Protein AF-A0A7G9YHT9-F1 (afdb_monomer_lite)

pLDDT: mean 86.03, std 14.06, range [35.81, 98.75]

Secondary structure (DSSP, 8-state):
------PPPEEEEEEEEE-BSEESS-TTGGGSSSPPEEEEE-SSEEEEEEEEEEEETTEEEEEEEEEEEEEEESSHHHHHHHHHHHHHHHHHHHHHHHTB-BPPPEEEEEEEE-TT-S---EEE---TT-TT------EE--HHHHHHHHHHHHT-TTHHHHHHHHHHHHHHHH--HHHHHHHHHHHHHHHHHHHHHHHHHHHHHHHTTT---HHHHHHHT--TT-EEEEPTTSEEEEEETTEEEEEEEETTEEEEEEE-TTS-EEE---TTHHHHHHHHHHH---THHHHHHHHHHHHHT-S---HHHHHHHHHTHHHHHHHHHHHHHHHHT--HHHHHHHHTSPPB-TT---EEEEEEEEES--SSHHHHHHH--EEE-----EEEE-TTS-EEEEEEEEEEPSSSS-EEEEEEEEEE--TTS-EEEEEEEEEEE-TT-S---

Radius of gyration: 29.39 Å; chains: 1; bounding box: 86×50×83 Å

Organism: NCBI:txid2759911

Structure (mmCIF, N/CA/C/O backbone):
data_AF-A0A7G9YHT9-F1
#
_entry.id   AF-A0A7G9YHT9-F1
#
loop_
_atom_site.group_PDB
_atom_site.id
_atom_site.type_symbol
_atom_site.label_atom_id
_atom_site.label_alt_id
_atom_site.label_comp_id
_atom_site.label_asym_id
_atom_site.label_entity_id
_atom_site.label_seq_id
_atom_site.pdbx_PDB_ins_code
_atom_site.Cartn_x
_atom_site.Cartn_y
_atom_site.Cartn_z
_atom_site.occupancy
_atom_site.B_iso_or_equiv
_atom_site.auth_seq_id
_atom_site.auth_comp_id
_atom_site.auth_asym_id
_atom_site.auth_atom_id
_atom_site.pdbx_PDB_model_num
ATOM 1 N N . MET A 1 1 ? -36.681 20.943 -24.571 1.00 51.44 1 MET A N 1
ATOM 2 C CA . MET A 1 1 ? -36.144 19.610 -24.223 1.00 51.44 1 MET A CA 1
ATOM 3 C C . MET A 1 1 ? -34.698 19.564 -24.689 1.00 51.44 1 MET A C 1
ATOM 5 O O . MET A 1 1 ? -34.484 19.797 -25.875 1.00 51.44 1 MET A O 1
ATOM 9 N N . PRO A 1 2 ? -33.706 19.401 -23.799 1.00 53.91 2 PRO A N 1
ATOM 10 C CA . PRO A 1 2 ? -32.314 19.332 -24.220 1.00 53.91 2 PRO A CA 1
ATOM 11 C C . PRO A 1 2 ? -32.110 18.049 -25.028 1.00 53.91 2 PRO A C 1
ATOM 13 O O . PRO A 1 2 ? -32.486 16.963 -24.599 1.00 53.91 2 PRO A O 1
ATOM 16 N N . ASN A 1 3 ? -31.575 18.212 -26.233 1.00 55.66 3 ASN A N 1
ATOM 17 C CA . ASN A 1 3 ? -31.320 17.145 -27.185 1.00 55.66 3 ASN A CA 1
ATOM 18 C C . ASN A 1 3 ? -30.203 16.254 -26.616 1.00 55.66 3 ASN A C 1
ATOM 20 O O . ASN A 1 3 ? -29.025 16.609 -26.694 1.00 55.66 3 ASN A O 1
ATOM 24 N N . THR A 1 4 ? -30.562 15.142 -25.973 1.00 63.16 4 THR A N 1
ATOM 25 C CA . THR A 1 4 ? -29.616 14.146 -25.460 1.00 63.16 4 THR A CA 1
ATOM 26 C C . THR A 1 4 ? -28.988 13.418 -26.641 1.00 63.16 4 THR A C 1
ATOM 28 O O . THR A 1 4 ? -29.418 12.328 -27.011 1.00 63.16 4 THR A O 1
ATOM 31 N N . LYS A 1 5 ? -27.981 14.034 -27.270 1.00 73.94 5 LYS A N 1
ATOM 32 C CA . LYS A 1 5 ? -27.110 13.332 -28.213 1.00 73.94 5 LYS A CA 1
ATOM 33 C C . LYS A 1 5 ? -26.470 12.172 -27.454 1.00 73.94 5 LYS A C 1
ATOM 35 O O . LYS A 1 5 ? -25.682 12.394 -26.536 1.00 73.94 5 LYS A O 1
ATOM 40 N N . THR A 1 6 ? -26.840 10.950 -27.821 1.00 80.81 6 THR A N 1
ATOM 41 C CA . THR A 1 6 ? -26.166 9.726 -27.389 1.00 80.81 6 THR A CA 1
ATOM 42 C C . THR A 1 6 ? -24.688 9.868 -27.724 1.00 80.81 6 THR A C 1
ATOM 44 O O . THR A 1 6 ? -24.329 9.990 -28.896 1.00 80.81 6 THR A O 1
ATOM 47 N N . LYS A 1 7 ? -23.833 9.941 -26.700 1.00 86.88 7 LYS A N 1
ATOM 48 C CA . LYS A 1 7 ? -22.384 9.969 -26.902 1.00 86.88 7 LYS A CA 1
ATOM 49 C C . LYS A 1 7 ? -21.972 8.626 -27.502 1.00 86.88 7 LYS A C 1
ATOM 51 O O . LYS A 1 7 ? -22.261 7.586 -26.918 1.00 86.88 7 LYS A O 1
ATOM 56 N N . THR A 1 8 ? -21.337 8.653 -28.669 1.00 91.12 8 THR A N 1
ATOM 57 C CA . THR A 1 8 ? -20.796 7.451 -29.309 1.00 91.12 8 THR A CA 1
ATOM 58 C C . THR A 1 8 ? -19.656 6.903 -28.455 1.00 91.12 8 THR A C 1
ATOM 60 O O . THR A 1 8 ? -18.698 7.629 -28.181 1.00 91.12 8 THR A O 1
ATOM 63 N N . MET A 1 9 ? -19.773 5.647 -28.023 1.00 94.00 9 MET A N 1
ATOM 64 C CA . MET A 1 9 ? -18.697 4.932 -27.334 1.00 94.00 9 MET A CA 1
ATOM 65 C C . MET A 1 9 ? -17.598 4.573 -28.335 1.00 94.00 9 MET A C 1
ATOM 67 O O . MET A 1 9 ? -17.889 4.256 -29.488 1.00 94.00 9 MET A O 1
ATOM 71 N N . ARG A 1 10 ? -16.346 4.642 -27.892 1.00 93.81 10 ARG A N 1
ATOM 72 C CA . ARG A 1 10 ? -15.148 4.303 -28.663 1.00 93.81 10 ARG A CA 1
ATOM 73 C C . ARG A 1 10 ? -14.296 3.322 -27.872 1.00 93.81 10 ARG A C 1
ATOM 75 O O . ARG A 1 10 ? -14.356 3.312 -26.641 1.00 93.81 10 ARG A O 1
ATOM 82 N N . GLU A 1 11 ? -13.506 2.531 -28.581 1.00 94.19 11 GLU A N 1
ATOM 83 C CA . GLU A 1 11 ? -12.623 1.522 -27.999 1.00 94.19 11 GLU A CA 1
ATOM 84 C C . GLU A 1 11 ? -11.181 2.028 -27.964 1.00 94.19 11 GLU A C 1
ATOM 86 O O . GLU A 1 11 ? -10.658 2.536 -28.959 1.00 94.19 11 GLU A O 1
ATOM 91 N N . PHE A 1 12 ? -10.538 1.877 -26.809 1.00 91.88 12 PHE A N 1
ATO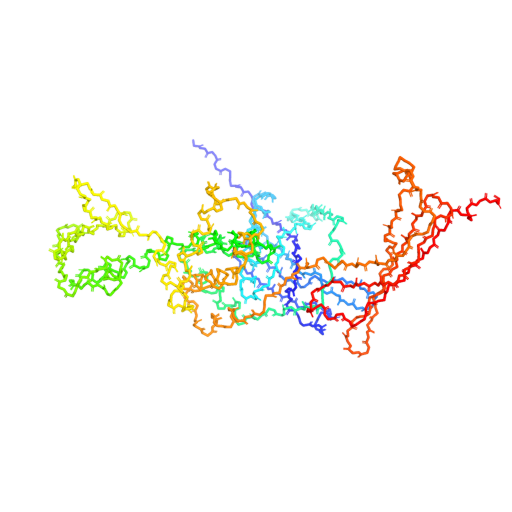M 92 C CA . PHE A 1 12 ? -9.154 2.272 -26.582 1.00 91.88 12 PHE A CA 1
ATOM 93 C C . PHE A 1 12 ? -8.348 1.100 -26.030 1.00 91.88 12 PHE A C 1
ATOM 95 O O . PHE A 1 12 ? -8.811 0.393 -25.135 1.00 91.88 12 PHE A O 1
ATOM 102 N N . TYR A 1 13 ? -7.118 0.947 -26.515 1.00 91.06 13 TYR A N 1
ATOM 103 C CA . TYR A 1 13 ? -6.089 0.115 -25.900 1.00 91.06 13 TYR A CA 1
ATOM 104 C C . TYR A 1 13 ? -5.020 1.024 -25.307 1.00 91.06 13 TYR A C 1
ATOM 106 O O . TYR A 1 13 ? -4.433 1.840 -26.015 1.00 91.06 13 TYR A O 1
ATOM 114 N N . ILE A 1 14 ? -4.787 0.911 -24.004 1.00 94.06 14 ILE A N 1
ATOM 115 C CA . ILE A 1 14 ? -3.852 1.763 -23.272 1.00 94.06 14 ILE A CA 1
ATOM 116 C C . ILE A 1 14 ? -2.854 0.872 -22.552 1.00 94.06 14 ILE A C 1
ATOM 118 O O . ILE A 1 14 ? -3.225 0.068 -21.697 1.00 94.06 14 ILE A O 1
ATOM 122 N N . GLN A 1 15 ? -1.582 1.029 -22.895 1.00 93.19 15 GLN A N 1
ATOM 123 C CA . GLN A 1 15 ? -0.496 0.287 -22.276 1.00 93.19 15 GLN A CA 1
ATOM 124 C C . GLN A 1 15 ? 0.087 1.095 -21.122 1.00 93.19 15 GLN A C 1
ATOM 126 O O . GLN A 1 15 ? 0.430 2.267 -21.288 1.00 93.19 15 GLN A O 1
ATOM 131 N N . TYR A 1 16 ? 0.237 0.463 -19.964 1.00 96.38 16 TYR A N 1
ATOM 132 C CA . TYR A 1 16 ? 0.920 1.008 -18.803 1.00 96.38 16 TYR A CA 1
ATOM 133 C C . TYR A 1 16 ? 2.109 0.147 -18.412 1.00 96.38 16 TYR A C 1
ATOM 135 O O . TYR A 1 16 ? 2.128 -1.062 -18.622 1.00 96.38 16 TYR A O 1
ATOM 143 N N . TYR A 1 17 ? 3.061 0.783 -17.748 1.00 94.56 17 TYR A N 1
ATOM 144 C CA . TYR A 1 17 ? 4.199 0.144 -17.116 1.00 94.56 17 TYR A CA 1
ATOM 145 C C . TYR A 1 17 ? 4.280 0.569 -15.651 1.00 94.56 17 TYR A C 1
ATOM 147 O O . TYR A 1 17 ? 4.097 1.745 -15.323 1.00 94.56 17 TYR A O 1
ATOM 155 N N . SER A 1 18 ? 4.577 -0.384 -14.773 1.00 94.38 18 SER A N 1
ATOM 156 C CA . SER A 1 18 ? 4.948 -0.123 -13.386 1.00 94.38 18 SER A CA 1
ATOM 157 C C . SER A 1 18 ? 6.238 -0.862 -13.067 1.00 94.38 18 SER A C 1
ATOM 159 O O . SER A 1 18 ? 6.349 -2.078 -13.230 1.00 94.38 18 SER A O 1
ATOM 161 N N . LYS A 1 19 ? 7.224 -0.111 -12.586 1.00 92.69 19 LYS A N 1
ATOM 162 C CA . LYS A 1 19 ? 8.477 -0.657 -12.085 1.00 92.69 19 LYS A CA 1
ATOM 163 C C . LYS A 1 19 ? 8.223 -1.347 -10.743 1.00 92.69 19 LYS A C 1
ATOM 165 O O . LYS A 1 19 ? 7.720 -0.738 -9.798 1.00 92.69 19 LYS A O 1
ATOM 170 N N . THR A 1 20 ? 8.578 -2.624 -10.657 1.00 93.25 20 THR A N 1
ATOM 171 C CA . THR A 1 20 ? 8.376 -3.446 -9.459 1.00 93.25 20 THR A CA 1
ATOM 172 C C . THR A 1 20 ? 9.283 -4.678 -9.469 1.00 93.25 20 THR A C 1
ATOM 174 O O . THR A 1 20 ? 9.890 -5.005 -10.482 1.00 93.25 20 THR A O 1
ATOM 177 N N . LEU A 1 21 ? 9.406 -5.336 -8.315 1.00 92.62 21 LEU A N 1
ATOM 178 C CA . LEU A 1 21 ? 10.021 -6.659 -8.161 1.00 92.62 21 LEU A CA 1
ATOM 179 C C . LEU A 1 21 ? 9.010 -7.802 -8.344 1.00 92.62 21 LEU A C 1
ATOM 181 O O . LEU A 1 21 ? 9.385 -8.974 -8.284 1.00 92.62 21 LEU A O 1
ATOM 185 N N . LEU A 1 22 ? 7.725 -7.464 -8.461 1.00 95.81 22 LEU A N 1
ATOM 186 C CA . LEU A 1 22 ? 6.636 -8.422 -8.558 1.00 95.81 22 LEU A CA 1
ATOM 187 C C . LEU A 1 22 ? 6.577 -9.027 -9.946 1.00 95.81 22 LEU A C 1
ATOM 189 O O . LEU A 1 22 ? 6.561 -8.302 -10.932 1.00 95.81 22 LEU A O 1
ATOM 193 N N . THR A 1 23 ? 6.478 -10.349 -9.996 1.00 96.44 23 THR A N 1
ATOM 194 C CA . THR A 1 23 ? 6.459 -11.097 -11.250 1.00 96.44 23 THR A CA 1
ATOM 195 C C . THR A 1 23 ? 5.315 -12.102 -11.277 1.00 96.44 23 THR A C 1
ATOM 197 O O . THR A 1 23 ? 4.921 -12.635 -10.231 1.00 96.44 23 THR A O 1
ATOM 200 N N . ILE A 1 24 ? 4.761 -12.344 -12.465 1.00 97.00 24 ILE A N 1
ATOM 201 C CA . ILE A 1 24 ? 3.755 -13.389 -12.675 1.00 97.00 24 ILE A CA 1
ATOM 202 C C . ILE A 1 24 ? 4.465 -14.730 -12.867 1.00 97.00 24 ILE A C 1
ATOM 204 O O . ILE A 1 24 ? 4.129 -15.707 -12.193 1.00 97.00 24 ILE A O 1
ATOM 208 N N . GLY A 1 25 ? 5.455 -14.761 -13.760 1.00 94.44 25 GLY A N 1
ATOM 209 C CA . GLY A 1 25 ? 6.285 -15.929 -14.022 1.00 94.44 25 GLY A CA 1
ATOM 210 C C . GLY A 1 25 ? 7.403 -16.131 -12.999 1.00 94.44 25 GLY A C 1
ATOM 211 O O . GLY A 1 25 ? 7.810 -15.221 -12.288 1.00 94.44 25 GLY A O 1
ATOM 212 N N . ASP A 1 26 ? 7.947 -17.338 -12.911 1.00 93.25 26 ASP A N 1
ATOM 213 C CA . ASP A 1 26 ? 9.277 -17.535 -12.331 1.00 93.25 26 ASP A CA 1
ATOM 214 C C . ASP A 1 26 ? 10.401 -17.257 -13.346 1.00 93.25 26 ASP A C 1
ATOM 216 O O . ASP A 1 26 ? 10.172 -16.947 -14.512 1.00 93.25 26 ASP A O 1
ATOM 220 N N . LEU A 1 27 ? 11.656 -17.354 -12.893 1.00 88.31 27 LEU A N 1
ATOM 221 C CA . LEU A 1 27 ? 12.828 -17.068 -13.726 1.00 88.31 27 LEU A CA 1
ATOM 222 C C . LEU A 1 27 ? 12.899 -17.919 -15.001 1.00 88.31 27 LEU A C 1
ATOM 224 O O . LEU A 1 27 ? 13.447 -17.438 -15.991 1.00 88.31 27 LEU A O 1
ATOM 228 N N . GLU A 1 28 ? 12.411 -19.161 -14.970 1.00 91.25 28 GLU A N 1
ATOM 229 C CA . GLU A 1 28 ? 12.433 -20.061 -16.125 1.00 91.25 28 GLU A CA 1
ATOM 230 C C . GLU A 1 28 ? 11.316 -19.692 -17.102 1.00 91.25 28 GLU A C 1
ATOM 232 O O . GLU A 1 28 ? 11.564 -19.586 -18.304 1.00 91.25 28 GLU A O 1
ATOM 237 N N . GLU A 1 29 ? 10.121 -19.405 -16.582 1.00 94.50 29 GLU A N 1
ATOM 238 C CA . GLU A 1 29 ? 8.979 -18.915 -17.359 1.00 94.50 29 GLU A CA 1
ATOM 239 C C . GLU A 1 29 ? 9.302 -17.585 -18.067 1.00 94.50 29 GLU A C 1
ATOM 241 O O . GLU A 1 29 ? 8.962 -17.409 -19.238 1.00 94.50 29 GLU A O 1
ATOM 246 N N . LEU A 1 30 ? 10.047 -16.679 -17.420 1.00 91.31 30 LEU A N 1
ATOM 247 C CA . LEU A 1 30 ? 10.472 -15.401 -18.012 1.00 91.31 30 LEU A CA 1
ATOM 248 C C . LEU A 1 30 ? 11.402 -15.550 -19.226 1.00 91.31 30 LEU A C 1
ATOM 250 O O . LEU A 1 30 ? 11.494 -14.624 -20.035 1.00 91.31 30 LEU A O 1
ATOM 254 N N . GLN A 1 31 ? 12.092 -16.686 -19.382 1.00 92.31 31 GLN A N 1
ATOM 255 C CA . GLN A 1 31 ? 12.928 -16.934 -20.565 1.00 92.31 31 GLN A CA 1
ATOM 256 C C . GLN A 1 31 ? 12.109 -17.400 -21.778 1.00 92.31 31 GLN A C 1
ATOM 258 O O . GLN A 1 31 ? 12.578 -17.313 -22.915 1.00 92.31 31 GLN A O 1
ATOM 263 N N . GLN A 1 32 ? 10.876 -17.862 -21.571 1.00 92.25 32 GLN A N 1
ATOM 264 C CA . GLN A 1 32 ? 10.041 -18.440 -22.621 1.00 92.25 32 GLN A CA 1
ATOM 265 C C . GLN A 1 32 ? 9.299 -17.361 -23.427 1.00 92.25 32 GLN A C 1
ATOM 267 O O . GLN A 1 32 ? 9.295 -16.176 -23.088 1.00 92.25 32 GLN A O 1
ATOM 272 N N . THR A 1 33 ? 8.734 -17.757 -24.569 1.00 89.81 33 THR A N 1
ATOM 273 C CA . THR A 1 33 ? 7.808 -16.930 -25.358 1.00 89.81 33 THR A CA 1
ATOM 274 C C . THR A 1 33 ? 6.652 -17.828 -25.804 1.00 89.81 33 THR A C 1
ATOM 276 O O . THR A 1 33 ? 6.936 -18.864 -26.408 1.00 89.81 33 THR A O 1
ATOM 279 N N . PRO A 1 34 ? 5.380 -17.466 -25.556 1.00 91.56 34 PRO A N 1
ATOM 280 C CA . PRO A 1 34 ? 4.908 -16.237 -24.903 1.00 91.56 34 PRO A CA 1
ATOM 281 C C . PRO A 1 34 ? 5.240 -16.179 -23.401 1.00 91.56 34 PRO A C 1
ATOM 283 O O . PRO A 1 34 ? 5.565 -17.197 -22.798 1.00 91.56 34 PRO A O 1
ATOM 286 N N . LEU A 1 35 ? 5.187 -14.976 -22.819 1.00 92.19 35 LEU A N 1
ATOM 287 C CA . LEU A 1 35 ? 5.320 -14.789 -21.371 1.00 92.19 35 LEU A CA 1
ATOM 288 C C . LEU A 1 35 ? 4.010 -15.166 -20.659 1.00 92.19 35 LEU A C 1
ATOM 290 O O . LEU A 1 35 ? 2.938 -15.039 -21.262 1.00 92.19 35 LEU A O 1
ATOM 294 N N . PRO A 1 36 ? 4.066 -15.586 -19.382 1.00 93.94 36 PRO A N 1
ATOM 295 C CA . PRO A 1 36 ? 2.874 -15.712 -18.555 1.00 93.94 36 PRO A CA 1
ATOM 296 C C . PRO A 1 36 ? 2.103 -14.392 -18.488 1.00 93.94 36 PRO A C 1
ATOM 298 O O . PRO A 1 36 ? 2.692 -13.321 -18.329 1.00 93.94 36 PRO A O 1
ATOM 301 N N . LEU A 1 37 ? 0.777 -14.481 -18.575 1.00 95.94 37 LEU A N 1
ATOM 302 C CA . LEU A 1 37 ? -0.114 -13.333 -18.464 1.00 95.94 37 LEU A CA 1
ATOM 303 C C . LEU A 1 37 ? -1.320 -13.660 -17.591 1.00 95.94 37 LEU A C 1
ATOM 305 O O . LEU A 1 37 ? -1.774 -14.805 -17.534 1.00 95.94 37 LEU A O 1
ATOM 309 N N . TRP A 1 38 ? -1.853 -12.637 -16.936 1.00 97.12 38 TRP A N 1
ATOM 310 C CA . TRP A 1 38 ? -3.150 -12.653 -16.267 1.00 97.12 38 TRP A CA 1
ATOM 311 C C . TRP A 1 38 ? -4.119 -11.755 -17.024 1.00 97.12 38 TRP A C 1
ATOM 313 O O . TRP A 1 38 ? -3.719 -10.734 -17.574 1.00 97.12 38 TRP A O 1
ATOM 323 N N . GLN A 1 39 ? -5.400 -12.109 -17.017 1.00 96.75 39 GLN A N 1
ATOM 324 C CA . GLN A 1 39 ? -6.464 -11.279 -17.571 1.00 96.75 39 GLN A CA 1
ATOM 325 C C . GLN A 1 39 ? -7.547 -11.077 -16.517 1.00 96.75 39 GLN A C 1
ATOM 327 O O . GLN A 1 39 ? -7.942 -12.026 -15.839 1.00 96.75 39 GLN A O 1
ATOM 332 N N . VAL A 1 40 ? -8.014 -9.838 -16.379 1.00 95.00 40 VAL A N 1
ATOM 333 C CA . VAL A 1 40 ? -9.057 -9.461 -15.425 1.00 95.00 40 VAL A CA 1
ATOM 334 C C . VAL A 1 40 ? -10.087 -8.566 -16.102 1.00 95.00 40 VAL A C 1
ATOM 336 O O . VAL A 1 40 ? -9.730 -7.568 -16.729 1.00 95.00 40 VAL A O 1
ATOM 339 N N . ASP A 1 41 ? -11.364 -8.898 -15.930 1.00 95.56 41 ASP A N 1
ATOM 340 C CA . ASP A 1 41 ? -12.489 -8.172 -16.517 1.00 95.56 41 ASP A CA 1
ATOM 341 C C . ASP A 1 41 ? -13.246 -7.354 -15.460 1.00 95.56 41 ASP A C 1
ATOM 343 O O . ASP A 1 41 ? -13.648 -7.860 -14.413 1.00 95.56 41 ASP A O 1
ATOM 347 N N . PHE A 1 42 ? -13.478 -6.078 -15.765 1.00 93.62 42 PHE A N 1
ATOM 348 C CA . PHE A 1 42 ? -14.179 -5.089 -14.938 1.00 93.62 42 PHE A CA 1
ATOM 349 C C . PHE A 1 42 ? -15.477 -4.605 -15.605 1.00 93.62 42 PHE A C 1
ATOM 351 O O . PHE A 1 42 ? -15.876 -3.449 -15.470 1.00 93.62 42 PHE A O 1
ATOM 358 N N . GLY A 1 43 ? -16.135 -5.489 -16.358 1.00 93.38 43 GLY A N 1
ATOM 359 C CA . GLY A 1 43 ? -17.311 -5.160 -17.161 1.00 93.38 43 GLY A CA 1
ATOM 360 C C . GLY A 1 43 ? -16.912 -4.609 -18.526 1.00 93.38 43 GLY A C 1
ATOM 361 O O . GLY A 1 43 ? -16.642 -5.373 -19.442 1.00 93.38 43 GLY A O 1
ATOM 362 N N . ASP A 1 44 ? -16.857 -3.289 -18.667 1.00 93.44 44 ASP A N 1
ATOM 363 C CA . ASP A 1 44 ? -16.508 -2.590 -19.915 1.00 93.44 44 ASP A CA 1
ATOM 364 C C . ASP A 1 44 ? -15.024 -2.166 -19.964 1.00 93.44 44 ASP A C 1
ATOM 366 O O . ASP A 1 44 ? -14.634 -1.194 -20.623 1.00 93.44 44 ASP A O 1
ATOM 370 N N . THR A 1 45 ? -14.188 -2.852 -19.186 1.00 96.94 45 THR A N 1
ATOM 371 C CA . THR A 1 45 ? -12.735 -2.689 -19.161 1.00 96.94 45 THR A CA 1
ATOM 372 C C . THR A 1 45 ? -12.090 -4.038 -18.894 1.00 96.94 45 THR A C 1
ATOM 374 O O . THR A 1 45 ? -12.419 -4.687 -17.907 1.00 96.94 45 THR A O 1
ATOM 377 N N . THR A 1 46 ? -11.156 -4.439 -19.746 1.00 97.12 46 THR A N 1
ATOM 378 C CA . THR A 1 46 ? -10.363 -5.662 -19.585 1.00 97.12 46 THR A CA 1
ATOM 379 C C . THR A 1 46 ? -8.908 -5.265 -19.410 1.00 97.12 46 THR A C 1
ATOM 381 O O . THR A 1 46 ? -8.398 -4.429 -20.154 1.00 97.12 46 THR A O 1
ATOM 384 N N . VAL A 1 47 ? -8.230 -5.858 -18.433 1.00 98.19 47 VAL A N 1
ATOM 385 C CA . VAL A 1 47 ? -6.806 -5.631 -18.180 1.00 98.19 47 VAL A CA 1
ATOM 386 C C . VAL A 1 47 ? -6.057 -6.935 -18.366 1.00 98.19 47 VAL A C 1
ATOM 388 O O . VAL A 1 47 ? -6.329 -7.910 -17.670 1.00 98.19 47 VAL A O 1
ATOM 391 N N . VAL A 1 48 ? -5.091 -6.933 -19.277 1.00 97.50 48 VAL A N 1
ATOM 392 C CA . VAL A 1 48 ? -4.068 -7.972 -19.372 1.00 97.50 48 VAL A CA 1
ATOM 393 C C . VAL A 1 48 ? -2.839 -7.493 -18.614 1.00 97.50 48 VAL A C 1
ATOM 395 O O . VAL A 1 48 ? -2.393 -6.367 -18.815 1.00 97.50 48 VAL A O 1
ATOM 398 N N . ILE A 1 49 ? -2.304 -8.334 -17.738 1.00 98.00 49 ILE A N 1
ATOM 399 C CA . ILE A 1 49 ? -1.097 -8.080 -16.955 1.00 98.00 49 ILE A CA 1
ATOM 400 C C . ILE A 1 49 ? -0.055 -9.095 -17.397 1.00 98.00 49 ILE A C 1
ATOM 402 O O . ILE A 1 49 ? -0.342 -10.290 -17.410 1.00 98.00 49 ILE A O 1
ATOM 406 N N . GLN A 1 50 ? 1.147 -8.644 -17.724 1.00 96.44 50 GLN A N 1
ATOM 407 C CA . GLN A 1 50 ? 2.265 -9.529 -18.034 1.00 96.44 50 GLN A CA 1
ATOM 408 C C . GLN A 1 50 ? 3.573 -8.977 -17.478 1.00 96.44 50 GLN A C 1
ATOM 410 O O . GLN A 1 50 ? 3.682 -7.795 -17.138 1.00 96.44 50 GLN A O 1
ATOM 415 N N . ASP A 1 51 ? 4.577 -9.839 -17.375 1.00 95.62 51 ASP A N 1
ATOM 416 C CA . ASP A 1 51 ? 5.923 -9.412 -17.022 1.00 95.62 51 ASP A CA 1
ATOM 417 C C . ASP A 1 51 ? 6.532 -8.553 -18.138 1.00 95.62 51 ASP A C 1
ATOM 419 O O . ASP A 1 51 ? 6.549 -8.934 -19.307 1.00 95.62 51 ASP A O 1
ATOM 423 N N . CYS A 1 52 ? 7.084 -7.399 -17.771 1.00 93.12 52 CYS A N 1
ATOM 424 C CA . CYS A 1 52 ? 7.917 -6.604 -18.662 1.00 93.12 52 CYS A CA 1
ATOM 425 C C . CYS A 1 52 ? 9.356 -7.110 -18.552 1.00 93.12 52 CYS A C 1
ATOM 427 O O . CYS A 1 52 ? 9.955 -7.058 -17.473 1.00 93.12 52 CYS A O 1
ATOM 429 N N . VAL A 1 53 ? 9.917 -7.595 -19.661 1.00 91.38 53 VAL A N 1
ATOM 430 C CA . VAL A 1 53 ? 11.293 -8.102 -19.719 1.00 91.38 53 VAL A CA 1
ATOM 431 C C . VAL A 1 53 ? 12.162 -7.283 -20.666 1.00 91.38 53 VAL A C 1
ATOM 433 O O . VAL A 1 53 ? 11.708 -6.799 -21.700 1.00 91.38 53 VAL A O 1
ATOM 436 N N . ARG A 1 54 ? 13.443 -7.157 -20.328 1.00 86.75 54 ARG A N 1
ATOM 437 C CA . ARG A 1 54 ? 14.479 -6.536 -21.158 1.00 86.75 54 ARG A CA 1
ATOM 438 C C . ARG A 1 54 ? 15.494 -7.580 -21.578 1.00 86.75 54 ARG A C 1
ATOM 440 O O . ARG A 1 54 ? 15.842 -8.448 -20.786 1.00 86.75 54 ARG A O 1
ATOM 447 N N . LEU A 1 55 ? 15.967 -7.487 -22.813 1.00 83.62 55 LEU A N 1
ATOM 448 C CA . LEU A 1 55 ? 17.037 -8.347 -23.301 1.00 83.62 55 LEU A CA 1
ATOM 449 C C . LEU A 1 55 ? 18.383 -7.751 -22.896 1.00 83.62 55 LEU A C 1
ATOM 451 O O . LEU A 1 55 ? 18.698 -6.628 -23.280 1.00 83.62 55 LEU A O 1
ATOM 455 N N . GLU A 1 56 ? 19.171 -8.514 -22.148 1.00 79.19 56 GLU A N 1
ATOM 456 C CA . GLU A 1 56 ? 20.565 -8.196 -21.831 1.00 79.19 56 GLU A CA 1
ATOM 457 C C . GLU A 1 56 ? 21.430 -9.363 -22.313 1.00 79.19 56 GLU A C 1
ATOM 459 O O . GLU A 1 56 ? 21.543 -10.405 -21.665 1.00 79.19 56 GLU A O 1
ATOM 464 N N . GLY A 1 57 ? 21.991 -9.224 -23.517 1.00 82.94 57 GLY A N 1
ATOM 465 C CA . GLY A 1 57 ? 22.618 -10.344 -24.216 1.00 82.94 57 GLY A CA 1
ATOM 466 C C . GLY A 1 57 ? 21.581 -11.391 -24.635 1.00 82.94 57 GLY A C 1
ATOM 467 O O . GLY A 1 57 ? 20.684 -11.089 -25.419 1.00 82.94 57 GLY A O 1
ATOM 468 N N . ALA A 1 58 ? 21.725 -12.623 -24.139 1.00 84.19 58 ALA A N 1
ATOM 469 C CA . ALA A 1 58 ? 20.809 -13.734 -24.425 1.00 84.19 58 ALA A CA 1
ATOM 470 C C . ALA A 1 58 ? 19.722 -13.934 -23.352 1.00 84.19 58 ALA A C 1
ATOM 472 O O . ALA A 1 58 ? 18.782 -14.692 -23.584 1.00 84.19 58 ALA A O 1
ATOM 473 N N . ASP A 1 59 ? 19.844 -13.278 -22.195 1.00 82.69 59 ASP A N 1
ATOM 474 C CA . ASP A 1 59 ? 18.915 -13.446 -21.078 1.00 82.69 59 ASP A CA 1
ATOM 475 C C . ASP A 1 59 ? 17.794 -12.387 -21.132 1.00 82.69 59 ASP A C 1
ATOM 477 O O . ASP A 1 59 ? 18.022 -11.211 -21.437 1.00 82.69 59 ASP A O 1
ATOM 481 N N . LYS A 1 60 ? 16.571 -12.800 -20.778 1.00 88.38 60 LYS A N 1
ATOM 482 C CA . LYS A 1 60 ? 15.432 -11.908 -20.509 1.00 88.38 60 LYS A CA 1
ATOM 483 C C . LYS A 1 60 ? 15.390 -11.550 -19.030 1.00 88.38 60 LYS A C 1
ATOM 485 O O . LYS A 1 60 ? 15.293 -12.432 -18.177 1.00 88.38 60 LYS A O 1
ATOM 490 N N . LEU A 1 61 ? 15.443 -10.260 -18.721 1.00 86.19 61 LEU A N 1
ATOM 491 C CA . LEU A 1 61 ? 15.498 -9.756 -17.355 1.00 86.19 61 LEU A CA 1
ATOM 492 C C . LEU A 1 61 ? 14.216 -9.029 -16.994 1.00 86.19 61 LEU A C 1
ATOM 494 O O . LEU A 1 61 ? 13.782 -8.155 -17.737 1.00 86.19 61 LEU A O 1
ATOM 498 N N . HIS A 1 62 ? 13.650 -9.331 -15.831 1.00 91.06 62 HIS A N 1
ATOM 499 C CA . HIS A 1 62 ? 12.467 -8.632 -15.344 1.00 91.06 62 HIS A CA 1
ATOM 500 C C . HIS A 1 62 ? 12.767 -7.146 -15.083 1.00 91.06 62 HIS A C 1
ATOM 502 O O . HIS A 1 62 ? 13.713 -6.788 -14.370 1.00 91.06 62 HIS A O 1
ATOM 508 N N . ALA A 1 63 ? 11.933 -6.285 -15.656 1.00 90.00 63 ALA A N 1
ATOM 509 C CA . ALA A 1 63 ? 11.982 -4.836 -15.509 1.00 90.00 63 ALA A CA 1
ATOM 510 C C . ALA A 1 63 ? 10.746 -4.273 -14.786 1.00 90.00 63 ALA A C 1
ATOM 512 O O . ALA A 1 63 ? 10.769 -3.129 -14.344 1.00 90.00 63 ALA A O 1
ATOM 513 N N . GLY A 1 64 ? 9.682 -5.057 -14.627 1.00 93.69 64 GLY A N 1
ATOM 514 C CA . GLY A 1 64 ? 8.468 -4.652 -13.927 1.00 93.69 64 GLY A CA 1
ATOM 515 C C . GLY A 1 64 ? 7.243 -5.356 -14.492 1.00 93.69 64 GLY A C 1
ATOM 516 O O . GLY A 1 64 ? 7.354 -6.393 -15.142 1.00 93.69 64 GLY A O 1
ATOM 517 N N . LEU A 1 65 ? 6.075 -4.756 -14.292 1.00 96.06 65 LEU A N 1
ATOM 518 C CA . LEU A 1 65 ? 4.813 -5.244 -14.837 1.00 96.06 65 LEU A CA 1
ATOM 519 C C . LEU A 1 65 ? 4.310 -4.322 -15.943 1.00 96.06 65 LEU A C 1
ATOM 521 O O . LEU A 1 65 ? 4.391 -3.093 -15.850 1.00 96.06 65 LEU A O 1
ATOM 525 N N . GLU A 1 66 ? 3.763 -4.942 -16.975 1.00 96.56 66 GLU A N 1
ATOM 526 C CA . GLU A 1 66 ? 3.056 -4.291 -18.063 1.00 96.56 66 GLU A CA 1
ATOM 527 C C . GLU A 1 66 ? 1.560 -4.569 -17.951 1.00 96.56 66 GLU A C 1
ATOM 529 O O . GLU A 1 66 ? 1.143 -5.689 -17.655 1.00 96.56 66 GLU A O 1
ATOM 534 N N . PHE A 1 67 ? 0.756 -3.540 -18.207 1.00 98.00 67 PHE A N 1
ATOM 535 C CA . PHE A 1 67 ? -0.697 -3.619 -18.200 1.00 98.00 67 PHE A CA 1
ATOM 536 C C . PHE A 1 67 ? -1.222 -3.144 -19.546 1.00 98.00 67 PHE A C 1
ATOM 538 O O . PHE A 1 67 ? -1.028 -1.987 -19.906 1.00 98.00 67 PHE A O 1
ATOM 545 N N . ILE A 1 68 ? -1.913 -4.008 -20.278 1.00 96.25 68 ILE A N 1
ATOM 546 C CA . ILE A 1 68 ? -2.595 -3.654 -21.522 1.00 96.25 68 ILE A CA 1
ATOM 547 C C . ILE A 1 68 ? -4.081 -3.576 -21.204 1.00 96.25 68 ILE A C 1
ATOM 549 O O . ILE A 1 68 ? -4.716 -4.582 -20.886 1.00 96.25 68 ILE A O 1
ATOM 553 N N . VAL A 1 69 ? -4.627 -2.365 -21.246 1.00 97.94 69 VAL A N 1
ATOM 554 C CA . VAL A 1 69 ? -6.009 -2.090 -20.859 1.00 97.94 69 VAL A CA 1
ATOM 555 C C . VAL A 1 69 ? -6.850 -1.843 -22.097 1.00 97.94 69 VAL A C 1
ATOM 557 O O . VAL A 1 69 ? -6.619 -0.872 -22.808 1.00 97.94 69 VAL A O 1
ATOM 560 N N . HIS A 1 70 ? -7.851 -2.685 -22.321 1.00 96.62 70 HIS A N 1
ATOM 561 C CA . HIS A 1 70 ? -8.931 -2.420 -23.262 1.00 96.62 70 HIS A CA 1
ATOM 562 C C . HIS A 1 70 ? -10.066 -1.703 -22.522 1.00 96.62 70 HIS A C 1
ATOM 564 O O . HIS A 1 70 ? -10.591 -2.240 -21.547 1.00 96.62 70 HIS A O 1
ATOM 570 N N . ALA A 1 71 ? -10.443 -0.500 -22.956 1.00 96.56 71 ALA A N 1
ATOM 571 C CA . ALA A 1 71 ? -11.486 0.303 -22.323 1.00 96.56 71 ALA A CA 1
ATOM 572 C C . ALA A 1 71 ? -12.438 0.926 -23.351 1.00 96.56 71 ALA A C 1
ATOM 574 O O . ALA A 1 71 ? -12.009 1.504 -24.349 1.00 96.56 71 ALA A O 1
ATOM 575 N N . CYS A 1 72 ? -13.739 0.874 -23.056 1.00 95.38 72 CYS A N 1
ATOM 576 C CA . CYS A 1 72 ? -14.759 1.627 -23.785 1.00 95.38 72 CYS A CA 1
ATOM 577 C C . CYS A 1 72 ? -15.015 2.983 -23.104 1.00 95.38 72 CYS A C 1
ATOM 579 O O . CYS A 1 72 ? -15.312 3.024 -21.905 1.00 95.38 72 CYS A O 1
ATOM 581 N N . ALA A 1 73 ? -14.921 4.085 -23.854 1.00 96.25 73 ALA A N 1
ATOM 582 C CA . ALA A 1 73 ? -15.123 5.447 -23.343 1.00 96.25 73 ALA A CA 1
ATOM 583 C C . ALA A 1 73 ? -15.623 6.416 -24.428 1.00 96.25 73 ALA A C 1
ATOM 585 O O . ALA A 1 73 ? -15.583 6.114 -25.619 1.00 96.25 73 ALA A O 1
ATOM 586 N N . THR A 1 74 ? -16.083 7.610 -24.039 1.00 96.12 74 THR A N 1
ATOM 587 C CA . THR A 1 74 ? -16.578 8.610 -25.008 1.00 96.12 74 THR A CA 1
ATOM 588 C C . THR A 1 74 ? -15.461 9.438 -25.645 1.00 96.12 74 THR A C 1
ATOM 590 O O . THR A 1 74 ? -15.662 10.063 -26.690 1.00 96.12 74 THR A O 1
ATOM 593 N N . ASN A 1 75 ? -14.292 9.469 -25.006 1.00 94.94 75 ASN A N 1
ATOM 594 C CA . ASN A 1 75 ? -13.089 10.167 -25.442 1.00 94.94 75 ASN A CA 1
ATOM 595 C C . ASN A 1 75 ? -11.844 9.561 -24.765 1.00 94.94 75 ASN A C 1
ATOM 597 O O . ASN A 1 75 ? -11.961 8.803 -23.803 1.00 94.94 75 ASN A O 1
ATOM 601 N N . GLU A 1 76 ? -10.666 9.924 -25.268 1.00 94.12 76 GLU A N 1
ATOM 602 C CA . GLU A 1 76 ? -9.370 9.411 -24.807 1.00 94.12 76 GLU A CA 1
ATOM 603 C C . GLU A 1 76 ? -9.084 9.712 -23.327 1.00 94.12 76 GLU A C 1
ATOM 605 O O . GLU A 1 76 ? -8.556 8.867 -22.610 1.00 94.12 76 GLU A O 1
ATOM 610 N N . GLU A 1 77 ? -9.478 10.887 -22.839 1.00 96.31 77 GLU A N 1
ATOM 611 C CA . GLU A 1 77 ? -9.170 11.323 -21.474 1.00 96.31 77 GLU A CA 1
ATOM 612 C C . GLU A 1 77 ? -9.985 10.569 -20.425 1.00 96.31 77 GLU A C 1
ATOM 614 O O . GLU A 1 77 ? -9.442 10.131 -19.410 1.00 96.31 77 GLU A O 1
ATOM 619 N N . GLU A 1 78 ? -11.261 10.323 -20.717 1.00 97.25 78 GLU A N 1
ATOM 620 C CA . GLU A 1 78 ? -12.098 9.411 -19.936 1.00 97.25 78 GLU A CA 1
ATOM 621 C C . GLU A 1 78 ? -11.528 7.983 -19.950 1.00 97.25 78 GLU A C 1
ATOM 623 O O . GLU A 1 78 ? -11.480 7.335 -18.902 1.00 97.25 78 GLU A O 1
ATOM 628 N N . ALA A 1 79 ? -11.043 7.506 -21.107 1.00 96.31 79 ALA A N 1
ATOM 629 C CA . ALA A 1 79 ? -10.408 6.194 -21.211 1.00 96.31 79 ALA A CA 1
ATOM 630 C C . ALA A 1 79 ? -9.173 6.104 -20.305 1.00 96.31 79 ALA A C 1
ATOM 632 O O . ALA A 1 79 ? -9.094 5.174 -19.506 1.00 96.31 79 ALA A O 1
ATOM 633 N N . LYS A 1 80 ? -8.269 7.097 -20.359 1.00 96.44 80 LYS A N 1
ATOM 634 C CA . LYS A 1 80 ? -7.051 7.171 -19.531 1.00 96.44 80 LYS A CA 1
ATOM 635 C C . LYS A 1 80 ? -7.343 7.239 -18.036 1.00 96.44 80 LYS A C 1
ATOM 637 O O . LYS A 1 80 ? -6.635 6.599 -17.259 1.00 96.44 80 LYS A O 1
ATOM 642 N N . GLU A 1 81 ? -8.329 8.032 -17.610 1.00 97.12 81 GLU A N 1
ATOM 643 C CA . GLU A 1 81 ? -8.703 8.139 -16.193 1.00 97.12 81 GLU A CA 1
ATOM 644 C C . GLU A 1 81 ? -9.220 6.795 -15.673 1.00 97.12 81 GLU A C 1
ATOM 646 O O . GLU A 1 81 ? -8.760 6.299 -14.639 1.00 97.12 81 GLU A O 1
ATOM 651 N N . LYS A 1 82 ? -10.118 6.169 -16.439 1.00 96.88 82 LYS A N 1
ATOM 652 C CA . LYS A 1 82 ? -10.701 4.871 -16.111 1.00 96.88 82 LYS A CA 1
ATOM 653 C C . LYS A 1 82 ? -9.651 3.762 -16.076 1.00 96.88 82 LYS A C 1
ATOM 655 O O . LYS A 1 82 ? -9.551 3.055 -15.073 1.00 96.88 82 LYS A O 1
ATOM 660 N N . SER A 1 83 ? -8.833 3.634 -17.123 1.00 97.69 83 SER A N 1
ATOM 661 C CA . SER A 1 83 ? -7.787 2.611 -17.201 1.00 97.69 83 SER A CA 1
ATOM 662 C C . SER A 1 83 ? -6.726 2.804 -16.124 1.00 97.69 83 SER A C 1
ATOM 664 O O . SER A 1 83 ? -6.341 1.834 -15.473 1.00 97.69 83 SER A O 1
ATOM 666 N N . LYS A 1 84 ? -6.310 4.048 -15.845 1.00 97.50 84 LYS A N 1
ATOM 667 C CA . LYS A 1 84 ? -5.384 4.337 -14.743 1.00 97.50 84 LYS A CA 1
ATOM 668 C C . LYS A 1 84 ? -5.987 3.940 -13.400 1.00 97.50 84 LYS A C 1
ATOM 670 O O . LYS A 1 84 ? -5.298 3.324 -12.595 1.00 97.50 84 LYS A O 1
ATOM 675 N N . GLY A 1 85 ? -7.263 4.250 -13.164 1.00 96.88 85 GLY A N 1
ATOM 676 C CA . GLY A 1 85 ? -7.966 3.853 -11.945 1.00 96.88 85 GLY A CA 1
ATOM 677 C C . GLY A 1 85 ? -7.916 2.343 -11.702 1.00 96.88 85 GLY A C 1
ATOM 678 O O . GLY A 1 85 ? -7.594 1.917 -10.594 1.00 96.88 85 GLY A O 1
ATOM 679 N N . VAL A 1 86 ? -8.162 1.540 -12.742 1.00 97.50 86 VAL A N 1
ATOM 680 C CA . VAL A 1 86 ? -8.130 0.070 -12.664 1.00 97.50 86 VAL A CA 1
ATOM 681 C C . VAL A 1 86 ? -6.705 -0.477 -12.492 1.00 97.50 86 VAL A C 1
ATOM 683 O O . VAL A 1 86 ? -6.487 -1.386 -11.692 1.00 97.50 86 VAL A O 1
ATOM 686 N N . VAL A 1 87 ? -5.709 0.085 -13.181 1.00 98.31 87 VAL A N 1
ATOM 687 C CA . VAL A 1 87 ? -4.309 -0.354 -13.032 1.00 98.31 87 VAL A CA 1
ATOM 688 C C . VAL A 1 87 ? -3.771 -0.028 -11.636 1.00 98.31 87 VAL A C 1
ATOM 690 O O . VAL A 1 87 ? -3.193 -0.890 -10.977 1.00 98.31 87 VAL A O 1
ATOM 693 N N . GLU A 1 88 ? -4.002 1.189 -11.137 1.00 98.06 88 GLU A N 1
ATOM 694 C CA . GLU A 1 88 ? -3.586 1.578 -9.783 1.00 98.06 88 GLU A CA 1
ATOM 695 C C . GLU A 1 88 ? -4.311 0.758 -8.710 1.00 98.06 88 GLU A C 1
ATOM 697 O O . GLU A 1 88 ? -3.728 0.422 -7.678 1.00 98.06 88 GLU A O 1
ATOM 702 N N . PHE A 1 89 ? -5.569 0.393 -8.970 1.00 97.56 89 PHE A N 1
ATOM 703 C CA . PHE A 1 89 ? -6.336 -0.529 -8.144 1.00 97.56 89 PHE A CA 1
ATOM 704 C C . PHE A 1 89 ? -5.643 -1.896 -8.013 1.00 97.56 89 PHE A C 1
ATOM 706 O O . PHE A 1 89 ? -5.393 -2.350 -6.893 1.00 97.56 89 PHE A O 1
ATOM 713 N N . ILE A 1 90 ? -5.267 -2.513 -9.138 1.00 98.31 90 ILE A N 1
ATOM 714 C CA . ILE A 1 90 ? -4.559 -3.800 -9.160 1.00 98.31 90 ILE A CA 1
ATOM 715 C C . ILE A 1 90 ? -3.208 -3.689 -8.439 1.00 98.31 90 ILE A C 1
ATOM 717 O O . ILE A 1 90 ? -2.902 -4.512 -7.575 1.00 98.31 90 ILE A O 1
ATOM 721 N N . LEU A 1 91 ? -2.419 -2.649 -8.734 1.00 98.19 91 LEU A N 1
ATOM 722 C CA . LEU A 1 91 ? -1.108 -2.435 -8.112 1.00 98.19 91 LEU A CA 1
ATOM 723 C C . LEU A 1 91 ? -1.203 -2.294 -6.589 1.00 98.19 91 LEU A C 1
ATOM 725 O O . LEU A 1 91 ? -0.399 -2.882 -5.870 1.00 98.19 91 LEU A O 1
ATOM 729 N N . ASN A 1 92 ? -2.196 -1.562 -6.079 1.00 98.50 92 ASN A N 1
ATOM 730 C CA . ASN A 1 92 ? -2.415 -1.425 -4.639 1.00 98.50 92 ASN A CA 1
ATOM 731 C C . ASN A 1 92 ? -2.707 -2.780 -3.970 1.00 98.50 92 ASN A C 1
ATOM 733 O O . ASN A 1 92 ? -2.153 -3.066 -2.906 1.00 98.50 92 ASN A O 1
ATOM 737 N N . LEU A 1 93 ? -3.539 -3.624 -4.592 1.00 98.12 93 LEU A N 1
ATOM 738 C CA . LEU A 1 93 ? -3.868 -4.950 -4.060 1.00 98.12 93 LEU A CA 1
ATOM 739 C C . LEU A 1 93 ? -2.677 -5.909 -4.100 1.00 98.12 93 LEU A C 1
ATOM 741 O O . LEU A 1 93 ? -2.427 -6.598 -3.110 1.00 98.12 93 LEU A O 1
ATOM 745 N N . ILE A 1 94 ? -1.922 -5.950 -5.202 1.00 98.00 94 ILE A N 1
ATOM 746 C CA . ILE A 1 94 ? -0.745 -6.825 -5.311 1.00 98.00 94 ILE A CA 1
ATOM 747 C C . ILE A 1 94 ? 0.348 -6.360 -4.335 1.00 98.00 94 ILE A C 1
ATOM 749 O O . ILE A 1 94 ? 0.904 -7.190 -3.614 1.00 98.00 94 ILE A O 1
ATOM 753 N N . SER A 1 95 ? 0.604 -5.049 -4.226 1.00 97.81 95 SER A N 1
ATOM 754 C CA . SER A 1 95 ? 1.550 -4.499 -3.244 1.00 97.81 95 SER A CA 1
ATOM 755 C C . SER A 1 95 ? 1.179 -4.861 -1.810 1.00 97.81 95 SER A C 1
ATOM 757 O O . SER A 1 95 ? 2.056 -5.258 -1.043 1.00 97.81 95 SER A O 1
ATOM 759 N N . PHE A 1 96 ? -0.106 -4.761 -1.450 1.00 98.31 96 PHE A N 1
ATOM 760 C CA . PHE A 1 96 ? -0.603 -5.199 -0.145 1.00 98.31 96 PHE A CA 1
ATOM 761 C C . PHE A 1 96 ? -0.381 -6.697 0.075 1.00 98.31 96 PHE A C 1
ATOM 763 O O . PHE A 1 96 ? 0.206 -7.096 1.077 1.00 98.31 96 PHE A O 1
ATOM 770 N N . SER A 1 97 ? -0.788 -7.515 -0.893 1.00 97.94 97 SER A N 1
ATOM 771 C CA . SER A 1 97 ? -0.753 -8.977 -0.793 1.00 97.94 97 SER A CA 1
ATOM 772 C C . SER A 1 97 ? 0.675 -9.530 -0.690 1.00 97.94 97 SER A C 1
ATOM 774 O O . SER A 1 97 ? 0.911 -10.547 -0.037 1.00 97.94 97 SER A O 1
ATOM 776 N N . MET A 1 98 ? 1.637 -8.877 -1.346 1.00 97.69 98 MET A N 1
ATOM 777 C CA . MET A 1 98 ? 3.016 -9.363 -1.456 1.00 97.69 98 MET A CA 1
ATOM 778 C C . MET A 1 98 ? 4.030 -8.600 -0.603 1.00 97.69 98 MET A C 1
ATOM 780 O O . MET A 1 98 ? 5.201 -8.971 -0.606 1.00 97.69 98 MET A O 1
ATOM 784 N N . LEU A 1 99 ? 3.607 -7.552 0.113 1.00 96.81 99 LEU A N 1
ATOM 785 C CA . LEU A 1 99 ? 4.492 -6.649 0.858 1.00 96.81 99 LEU A CA 1
ATOM 786 C C . LEU A 1 99 ? 5.656 -6.120 -0.001 1.00 96.81 99 LEU A C 1
ATOM 788 O O . LEU A 1 99 ? 6.806 -6.006 0.436 1.00 96.81 99 LEU A O 1
ATOM 792 N N . CYS A 1 100 ? 5.344 -5.820 -1.261 1.00 95.75 100 CYS A N 1
ATOM 793 C CA . CYS A 1 100 ? 6.327 -5.452 -2.265 1.00 95.75 100 CYS A CA 1
ATOM 794 C C . CYS A 1 100 ? 6.013 -4.093 -2.881 1.00 95.75 100 CYS A C 1
ATOM 796 O O . CYS A 1 100 ? 4.872 -3.782 -3.241 1.00 95.75 100 CYS A O 1
ATOM 798 N N . SER A 1 101 ? 7.055 -3.281 -3.009 1.00 92.94 101 SER A N 1
ATOM 799 C CA . SER A 1 101 ? 6.958 -1.944 -3.567 1.00 92.94 101 SER A CA 1
ATOM 800 C C . SER A 1 101 ? 6.641 -2.003 -5.072 1.00 92.94 101 SER A C 1
ATOM 802 O O . SER A 1 101 ? 7.069 -2.907 -5.798 1.00 92.94 101 SER A O 1
ATOM 804 N N . CYS A 1 102 ? 5.820 -1.061 -5.521 1.00 94.00 102 CYS A N 1
ATOM 805 C CA . CYS A 1 102 ? 5.431 -0.870 -6.915 1.00 94.00 102 CYS A CA 1
ATOM 806 C C . CYS A 1 102 ? 5.376 0.623 -7.178 1.00 94.00 102 CYS A C 1
ATOM 808 O O . CYS A 1 102 ? 4.696 1.346 -6.439 1.00 94.00 102 CYS A O 1
ATOM 810 N N . ASP A 1 103 ? 6.014 1.075 -8.247 1.00 93.81 103 ASP A N 1
ATOM 811 C CA . ASP A 1 103 ? 5.866 2.452 -8.693 1.00 93.81 103 ASP A CA 1
ATOM 812 C C . ASP A 1 103 ? 4.438 2.704 -9.206 1.00 93.81 103 ASP A C 1
ATOM 814 O O . ASP A 1 103 ? 3.687 1.783 -9.552 1.00 93.81 103 ASP A O 1
ATOM 818 N N . ALA A 1 104 ? 4.050 3.978 -9.263 1.00 95.19 104 ALA A N 1
ATOM 819 C CA . ALA A 1 104 ? 2.821 4.377 -9.940 1.00 95.19 104 ALA A CA 1
ATOM 820 C C . ALA A 1 104 ? 2.870 3.982 -11.425 1.00 95.19 104 ALA A C 1
ATOM 822 O O . ALA A 1 104 ? 3.937 3.985 -12.047 1.00 95.19 104 ALA A O 1
ATOM 823 N N . ALA A 1 105 ? 1.709 3.671 -11.992 1.00 96.00 105 ALA A N 1
ATOM 824 C CA . ALA A 1 105 ? 1.601 3.268 -13.382 1.00 96.00 105 ALA A CA 1
ATOM 825 C C . ALA A 1 105 ? 1.843 4.458 -14.318 1.00 96.00 105 ALA A C 1
ATOM 827 O O . ALA A 1 105 ? 1.274 5.543 -14.149 1.00 96.00 105 ALA A O 1
ATOM 828 N N . LYS A 1 106 ? 2.664 4.239 -15.345 1.00 93.31 106 LYS A N 1
ATOM 829 C CA . LYS A 1 106 ? 2.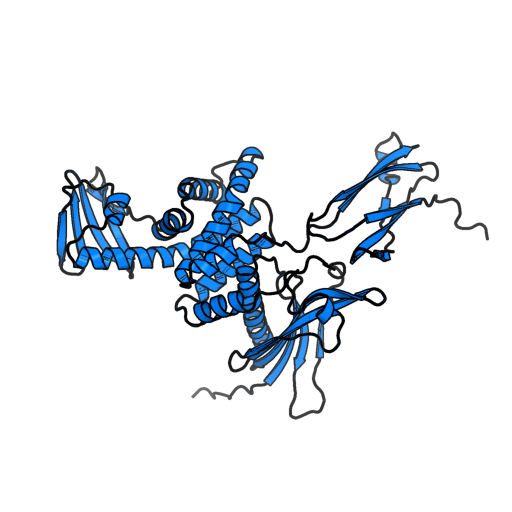987 5.224 -16.385 1.00 93.31 106 LYS A CA 1
ATOM 830 C C . LYS A 1 106 ? 2.433 4.752 -17.713 1.00 93.31 106 LYS A C 1
ATOM 832 O O . LYS A 1 106 ? 2.580 3.582 -18.043 1.00 93.31 106 LYS A O 1
ATOM 837 N N . ILE A 1 107 ? 1.792 5.650 -18.454 1.00 92.94 107 ILE A N 1
ATOM 838 C CA . ILE A 1 107 ? 1.227 5.337 -19.771 1.00 92.94 107 ILE A CA 1
ATOM 839 C C . ILE A 1 107 ? 2.379 5.221 -20.762 1.00 92.94 107 ILE A C 1
ATOM 841 O O . ILE A 1 107 ? 3.138 6.165 -20.913 1.00 92.94 107 ILE A O 1
ATOM 845 N N . ILE A 1 108 ? 2.493 4.095 -21.453 1.00 87.69 108 ILE A N 1
ATOM 846 C CA . ILE A 1 108 ? 3.473 3.876 -22.520 1.00 87.69 108 ILE A CA 1
ATOM 847 C C . ILE A 1 108 ? 2.885 4.275 -23.868 1.00 87.69 108 ILE A C 1
ATOM 849 O O . ILE A 1 108 ? 3.520 5.006 -24.625 1.00 87.69 108 ILE A O 1
ATOM 853 N N . ASN A 1 109 ? 1.662 3.839 -24.168 1.00 85.25 109 ASN A N 1
ATOM 854 C CA . ASN A 1 109 ? 0.968 4.235 -25.387 1.00 85.25 109 ASN A CA 1
ATOM 855 C C . ASN A 1 109 ? -0.555 4.151 -25.265 1.00 85.25 109 ASN A C 1
ATOM 857 O O . ASN A 1 109 ? -1.093 3.582 -24.314 1.00 85.25 109 ASN A O 1
ATOM 861 N N . VAL A 1 110 ? -1.221 4.766 -26.240 1.00 88.06 110 VAL A N 1
ATOM 862 C CA . VAL A 1 110 ? -2.674 4.797 -26.408 1.00 88.06 110 VAL A CA 1
ATOM 863 C C . VAL A 1 110 ? -2.992 4.536 -27.875 1.00 88.06 110 VAL A C 1
ATOM 865 O O . VAL A 1 110 ? -2.420 5.184 -28.753 1.00 88.06 110 VAL A O 1
ATOM 868 N N . ILE A 1 111 ? -3.912 3.610 -28.132 1.00 84.44 111 ILE A N 1
ATOM 869 C CA . ILE A 1 111 ? -4.422 3.268 -29.461 1.00 84.44 111 ILE A CA 1
ATOM 870 C C . ILE A 1 111 ? -5.945 3.420 -29.445 1.00 84.44 111 ILE A C 1
ATOM 872 O O . ILE A 1 111 ? -6.613 2.780 -28.637 1.00 84.44 111 ILE A O 1
ATOM 876 N N . GLU A 1 112 ? -6.501 4.235 -30.343 1.00 87.88 112 GLU A N 1
ATOM 877 C CA . GLU A 1 112 ? -7.954 4.327 -30.573 1.00 87.88 112 GLU A CA 1
ATOM 878 C C . GLU A 1 112 ? -8.345 3.390 -31.723 1.00 87.88 112 GLU A C 1
ATOM 880 O O . GLU A 1 112 ? -7.818 3.513 -32.831 1.00 87.88 112 GLU A O 1
ATOM 885 N N . ILE A 1 113 ? -9.283 2.472 -31.486 1.00 84.75 113 ILE A N 1
ATOM 886 C CA . ILE A 1 113 ? -9.805 1.590 -32.534 1.00 84.75 113 ILE A CA 1
ATOM 887 C C . ILE A 1 113 ? -10.979 2.267 -33.229 1.00 84.75 113 ILE A C 1
ATOM 889 O O . ILE A 1 113 ? -12.027 2.532 -32.636 1.00 84.75 113 ILE A O 1
ATOM 893 N N . LYS A 1 114 ? -10.805 2.526 -34.525 1.00 82.12 114 LYS A N 1
ATOM 894 C CA . LYS A 1 114 ? -11.842 3.079 -35.394 1.00 82.12 114 LYS A CA 1
ATOM 895 C C . LYS A 1 114 ? -12.438 1.971 -36.248 1.00 82.12 114 LYS A C 1
ATOM 897 O O . LYS A 1 114 ? -11.797 1.492 -37.171 1.00 82.12 114 LYS A O 1
ATOM 902 N N . MET A 1 115 ? -13.670 1.565 -35.952 1.00 77.62 115 MET A N 1
ATOM 903 C CA . MET A 1 115 ? -14.347 0.478 -36.680 1.00 77.62 115 MET A CA 1
ATOM 904 C C . MET A 1 115 ? -14.654 0.828 -38.145 1.00 77.62 115 MET A C 1
ATOM 906 O O . MET A 1 115 ? -14.833 -0.056 -38.977 1.00 77.62 115 MET A O 1
ATOM 910 N N . ASP A 1 116 ? -14.736 2.118 -38.461 1.00 80.81 116 ASP A N 1
ATOM 911 C CA . ASP A 1 116 ? -15.049 2.655 -39.783 1.00 80.81 116 ASP A CA 1
ATOM 912 C C . ASP A 1 116 ? -13.813 2.861 -40.672 1.00 80.81 116 ASP A C 1
ATOM 914 O O . ASP A 1 116 ? -13.953 3.073 -41.878 1.00 80.81 116 ASP A O 1
ATOM 918 N N . THR A 1 117 ? -12.601 2.775 -40.113 1.00 69.19 117 THR A N 1
ATOM 919 C CA . THR A 1 117 ? -11.356 2.996 -40.857 1.00 69.19 117 THR A CA 1
ATOM 920 C C . THR A 1 117 ? -10.293 1.969 -40.485 1.00 69.19 117 THR A C 1
ATOM 922 O O . THR A 1 117 ? -10.044 1.741 -39.312 1.00 69.19 117 THR A O 1
ATOM 925 N N . ASN A 1 118 ? -9.539 1.450 -41.456 1.00 71.44 118 ASN A N 1
ATOM 926 C CA . ASN A 1 118 ? -8.374 0.589 -41.181 1.00 71.44 118 ASN A CA 1
ATOM 927 C C . ASN A 1 118 ? -7.169 1.347 -40.562 1.00 71.44 118 ASN A C 1
ATOM 929 O O . ASN A 1 118 ? -6.041 0.866 -40.638 1.00 71.44 118 ASN A O 1
ATOM 933 N N . ILE A 1 119 ? -7.370 2.552 -40.013 1.00 70.56 119 ILE A N 1
ATOM 934 C CA . ILE A 1 119 ? -6.317 3.419 -39.473 1.00 70.56 119 ILE A CA 1
ATOM 935 C C . ILE A 1 119 ? -6.643 3.750 -38.014 1.00 70.56 119 ILE A C 1
ATOM 937 O O . ILE A 1 119 ? -7.540 4.545 -37.734 1.00 70.56 119 ILE A O 1
ATOM 941 N N . SER A 1 120 ? -5.863 3.187 -37.094 1.00 75.38 120 SER A N 1
ATOM 942 C CA . SER A 1 120 ? -5.956 3.467 -35.659 1.00 75.38 120 SER A CA 1
ATOM 943 C C . SER A 1 120 ? -4.918 4.521 -35.256 1.00 75.38 120 SER A C 1
ATOM 945 O O . SER A 1 120 ? -3.719 4.277 -35.429 1.00 75.38 120 SER A O 1
ATOM 947 N N . PRO A 1 121 ? -5.323 5.695 -34.738 1.00 74.50 121 PRO A N 1
ATOM 948 C CA . PRO A 1 121 ? -4.391 6.650 -34.146 1.00 74.50 121 PRO A CA 1
ATOM 949 C C . PRO A 1 121 ? -3.596 6.008 -33.000 1.00 74.50 121 PRO A C 1
ATOM 951 O O . PRO A 1 121 ? -4.178 5.333 -32.152 1.00 74.50 121 PRO A O 1
ATOM 954 N N . LEU A 1 122 ? -2.280 6.240 -32.974 1.00 79.00 122 LEU A N 1
ATOM 955 C CA . LEU A 1 122 ? -1.350 5.763 -31.946 1.00 79.00 122 LEU A CA 1
ATOM 956 C C . LEU A 1 122 ? -0.589 6.953 -31.354 1.00 79.00 122 LEU A C 1
ATOM 958 O O . LEU A 1 122 ? 0.017 7.734 -32.089 1.00 79.00 122 LEU A O 1
ATOM 962 N N . GLN A 1 123 ? -0.558 7.040 -30.027 1.00 78.25 123 GLN A N 1
ATOM 963 C CA . GLN A 1 123 ? 0.294 7.959 -29.276 1.00 78.25 123 GLN A CA 1
ATOM 964 C C . GLN A 1 123 ? 1.262 7.168 -28.394 1.00 78.25 123 GLN A C 1
ATOM 966 O O . GLN A 1 123 ? 0.840 6.245 -27.705 1.00 78.25 123 GLN A O 1
ATOM 971 N N . TYR A 1 124 ? 2.544 7.542 -28.386 1.00 81.38 124 TYR A N 1
ATOM 972 C CA . TYR A 1 124 ? 3.595 6.889 -27.597 1.00 81.38 124 TYR A CA 1
ATOM 973 C C . TYR A 1 124 ? 4.286 7.896 -26.667 1.00 81.38 124 TYR A C 1
ATOM 975 O O . TYR A 1 124 ? 4.569 9.025 -27.069 1.00 81.38 124 TYR A O 1
ATOM 983 N N . TYR A 1 125 ? 4.577 7.483 -25.435 1.00 75.12 125 TYR A N 1
ATOM 984 C CA . TYR A 1 125 ? 5.222 8.292 -24.402 1.00 75.12 125 TYR A CA 1
ATOM 985 C C . TYR A 1 125 ? 6.610 7.721 -24.084 1.00 75.12 125 TYR A C 1
ATOM 987 O O . TYR A 1 125 ? 6.765 6.531 -23.818 1.00 75.12 125 TYR A O 1
ATOM 995 N N . ILE A 1 126 ? 7.637 8.574 -24.111 1.00 72.38 126 ILE A N 1
ATOM 996 C CA . ILE A 1 126 ? 9.034 8.181 -23.877 1.00 72.38 126 ILE A CA 1
ATOM 997 C C . ILE A 1 126 ? 9.507 8.767 -22.544 1.00 72.38 126 ILE A C 1
ATOM 999 O O . ILE A 1 126 ? 9.477 9.982 -22.358 1.00 72.38 126 ILE A O 1
ATOM 1003 N N . TYR A 1 127 ? 9.996 7.905 -21.647 1.00 75.50 127 TYR A N 1
ATOM 1004 C CA . TYR A 1 127 ? 10.539 8.275 -20.334 1.00 75.50 127 TYR A CA 1
ATOM 1005 C C . TYR A 1 127 ? 12.058 8.001 -20.283 1.00 75.50 127 TYR A C 1
ATOM 1007 O O . TYR A 1 127 ? 12.477 6.904 -19.913 1.00 75.50 127 TYR A O 1
ATOM 1015 N N . PRO A 1 128 ? 12.916 8.961 -20.680 1.00 46.47 128 PRO A N 1
ATOM 1016 C CA . PRO A 1 128 ? 14.337 8.702 -20.950 1.00 46.47 128 PRO A CA 1
ATOM 1017 C C . PRO A 1 128 ? 15.196 8.379 -19.712 1.00 46.47 128 PRO A C 1
ATOM 1019 O O . PRO A 1 128 ? 16.257 7.778 -19.858 1.00 46.47 128 PRO A O 1
ATOM 1022 N N . PHE A 1 129 ? 14.756 8.732 -18.501 1.00 51.88 129 PHE A N 1
ATOM 1023 C CA . PHE A 1 129 ? 15.561 8.622 -17.272 1.00 51.88 129 PHE A CA 1
ATOM 1024 C C . PHE A 1 129 ? 15.306 7.350 -16.446 1.00 51.88 129 PHE A C 1
ATOM 1026 O O . PHE A 1 129 ? 15.870 7.189 -15.370 1.00 51.88 129 PHE A O 1
ATOM 1033 N N . GLU A 1 130 ? 14.460 6.434 -16.919 1.00 59.22 130 GLU A N 1
ATOM 1034 C CA . GLU A 1 130 ? 13.924 5.344 -16.082 1.00 59.22 130 GLU A CA 1
ATOM 1035 C C . GLU A 1 130 ? 14.432 3.951 -16.469 1.00 59.22 130 GLU A C 1
ATOM 1037 O O . GLU A 1 130 ? 14.049 2.939 -15.880 1.00 59.22 130 GLU A O 1
ATOM 1042 N N . ASN A 1 131 ? 15.330 3.895 -17.451 1.00 54.84 131 ASN A N 1
ATOM 1043 C CA . ASN A 1 131 ? 15.726 2.665 -18.119 1.00 54.84 131 ASN A CA 1
ATOM 1044 C C . ASN A 1 131 ? 16.805 1.838 -17.409 1.00 54.84 131 ASN A C 1
ATOM 1046 O O . ASN A 1 131 ? 17.262 0.861 -17.985 1.00 54.84 131 ASN A O 1
ATOM 1050 N N . ASP A 1 132 ? 17.180 2.146 -16.174 1.00 62.72 132 ASP A N 1
ATOM 1051 C CA . ASP A 1 132 ? 18.257 1.404 -15.504 1.00 62.72 132 ASP A CA 1
ATOM 1052 C C . ASP A 1 132 ? 17.743 0.397 -14.452 1.00 62.72 132 ASP A C 1
ATOM 1054 O O . ASP A 1 132 ? 18.537 -0.292 -13.807 1.00 62.72 132 ASP A O 1
ATOM 1058 N N . PHE A 1 133 ? 16.418 0.246 -14.287 1.00 67.56 133 PHE A N 1
ATOM 1059 C CA . PHE A 1 133 ? 15.875 -0.757 -13.370 1.00 67.56 133 PHE A CA 1
ATOM 1060 C C . PHE A 1 133 ? 15.825 -2.150 -13.992 1.00 67.56 133 PHE A C 1
ATOM 1062 O O . PHE A 1 133 ? 15.028 -2.439 -14.881 1.00 67.56 133 PHE A O 1
ATOM 1069 N N . ILE A 1 134 ? 16.670 -3.019 -13.454 1.00 66.12 134 ILE A N 1
ATOM 1070 C CA . ILE A 1 134 ? 16.696 -4.451 -13.712 1.00 66.12 134 ILE A CA 1
ATOM 1071 C C . ILE A 1 134 ? 16.807 -5.109 -12.344 1.00 66.12 134 ILE A C 1
ATOM 1073 O O . ILE A 1 134 ? 17.748 -4.812 -11.597 1.00 66.12 134 ILE A O 1
ATOM 1077 N N . SER A 1 135 ? 15.871 -5.997 -12.014 1.00 67.19 135 SER A N 1
ATOM 1078 C CA . SER A 1 135 ? 15.923 -6.726 -10.752 1.00 67.19 135 SER A CA 1
ATOM 1079 C C . SER A 1 135 ? 15.890 -8.233 -10.935 1.00 67.19 135 SER A C 1
ATOM 1081 O O . SER A 1 135 ? 15.222 -8.770 -11.809 1.00 67.19 135 SER A O 1
ATOM 1083 N N . TRP A 1 136 ? 16.616 -8.902 -10.045 1.00 65.56 136 TRP A N 1
ATOM 1084 C CA . TRP A 1 136 ? 16.769 -10.355 -9.985 1.00 65.56 136 TRP A CA 1
ATOM 1085 C C . TRP A 1 136 ? 16.249 -10.943 -8.674 1.00 65.56 136 TRP A C 1
ATOM 1087 O O . TRP A 1 136 ? 16.160 -12.162 -8.520 1.00 65.56 136 TRP A O 1
ATOM 1097 N N . SER A 1 137 ? 15.887 -10.069 -7.732 1.00 77.31 137 SER A N 1
ATOM 1098 C CA . SER A 1 137 ? 15.108 -10.426 -6.553 1.00 77.31 137 SER A CA 1
ATOM 1099 C C . SER A 1 137 ? 13.642 -10.362 -6.941 1.00 77.31 137 SER A C 1
ATOM 1101 O O . SER A 1 137 ? 13.003 -9.321 -6.810 1.00 77.31 137 SER A O 1
ATOM 1103 N N . LEU A 1 138 ? 13.153 -11.450 -7.526 1.00 87.81 138 LEU A N 1
ATOM 1104 C CA . LEU A 1 138 ? 11.770 -11.538 -7.964 1.00 87.81 138 LEU A CA 1
ATOM 1105 C C . LEU A 1 138 ? 10.876 -11.983 -6.815 1.00 87.81 138 LEU A C 1
ATOM 1107 O O . LEU A 1 138 ? 11.217 -12.895 -6.055 1.00 87.81 138 LEU A O 1
ATOM 1111 N N . VAL A 1 139 ? 9.710 -11.361 -6.727 1.00 93.88 139 VAL A N 1
ATOM 1112 C CA . VAL A 1 139 ? 8.633 -11.767 -5.832 1.00 93.88 139 VAL A CA 1
ATOM 1113 C C . VAL A 1 139 ? 7.524 -12.329 -6.706 1.00 93.88 139 VAL A C 1
ATOM 1115 O O . VAL A 1 139 ? 6.735 -11.572 -7.268 1.00 93.88 139 VAL A O 1
ATOM 1118 N N . LYS A 1 140 ? 7.481 -13.660 -6.854 1.00 96.06 140 LYS A N 1
ATOM 1119 C CA . LYS A 1 140 ? 6.371 -14.311 -7.560 1.00 96.06 140 LYS A CA 1
ATOM 1120 C C . LYS A 1 140 ? 5.083 -14.008 -6.806 1.00 96.06 140 LYS A C 1
ATOM 1122 O O . LYS A 1 140 ? 5.030 -14.183 -5.585 1.00 96.06 140 LYS A O 1
ATOM 1127 N N . ILE A 1 141 ? 4.075 -13.516 -7.518 1.00 97.62 141 ILE A N 1
ATOM 1128 C CA . ILE A 1 141 ? 2.797 -13.182 -6.898 1.00 97.62 141 ILE A CA 1
ATOM 1129 C C . ILE A 1 141 ? 2.132 -14.484 -6.442 1.00 97.62 141 ILE A C 1
ATOM 1131 O O . ILE A 1 141 ? 1.842 -15.368 -7.245 1.00 97.62 141 ILE A O 1
ATOM 1135 N N . ASP A 1 142 ? 1.877 -14.593 -5.140 1.00 97.31 142 ASP A N 1
ATOM 1136 C CA . ASP A 1 142 ? 1.104 -15.694 -4.572 1.00 97.31 142 ASP A CA 1
ATOM 1137 C C . ASP A 1 142 ? -0.374 -15.511 -4.939 1.00 97.31 142 ASP A C 1
ATOM 1139 O O . ASP A 1 142 ? -1.089 -14.687 -4.356 1.00 97.31 142 ASP A O 1
ATOM 1143 N N . THR A 1 143 ? -0.819 -16.265 -5.945 1.00 96.00 143 THR A N 1
ATOM 1144 C CA . THR A 1 143 ? -2.182 -16.188 -6.477 1.00 96.00 143 THR A CA 1
ATOM 1145 C C . THR A 1 143 ? -3.235 -16.501 -5.418 1.00 96.00 143 THR A C 1
ATOM 1147 O O . THR A 1 143 ? -4.295 -15.883 -5.440 1.00 96.00 143 THR A O 1
ATOM 1150 N N . ALA A 1 144 ? -2.965 -17.406 -4.471 1.00 96.25 144 ALA A N 1
ATOM 1151 C CA . ALA A 1 144 ? -3.941 -17.766 -3.445 1.00 96.25 144 ALA A CA 1
ATOM 1152 C C . ALA A 1 144 ? -4.196 -16.587 -2.495 1.00 96.25 144 ALA A C 1
ATOM 1154 O O . ALA A 1 144 ? -5.347 -16.209 -2.277 1.00 96.25 144 ALA A O 1
ATOM 1155 N N . ILE A 1 145 ? -3.122 -15.951 -2.009 1.00 97.69 145 ILE A N 1
ATOM 1156 C CA . ILE A 1 145 ? -3.224 -14.743 -1.177 1.00 97.69 145 ILE A CA 1
ATOM 1157 C C . ILE A 1 145 ? -3.923 -13.624 -1.956 1.00 97.69 145 ILE A C 1
ATOM 1159 O O . ILE A 1 145 ? -4.860 -13.007 -1.449 1.00 97.69 145 ILE A O 1
ATOM 1163 N N . PHE A 1 146 ? -3.490 -13.365 -3.193 1.00 97.44 146 PHE A N 1
ATOM 1164 C CA . PHE A 1 146 ? -4.040 -12.280 -4.003 1.00 97.44 146 PHE A CA 1
ATOM 1165 C C . PHE A 1 146 ? -5.541 -12.453 -4.276 1.00 97.44 146 PHE A C 1
ATOM 1167 O O . PHE A 1 146 ? -6.304 -11.504 -4.100 1.00 97.44 146 PHE A O 1
ATOM 1174 N N . VAL A 1 147 ? -5.983 -13.658 -4.650 1.00 96.06 147 VAL A N 1
ATOM 1175 C CA . VAL A 1 147 ? -7.397 -13.952 -4.931 1.00 96.06 147 VAL A CA 1
ATOM 1176 C C . VAL A 1 147 ? -8.263 -13.809 -3.677 1.00 96.06 147 VAL A C 1
ATOM 1178 O O . VAL A 1 147 ? -9.368 -13.273 -3.765 1.00 96.06 147 VAL A O 1
ATOM 1181 N N . GLU A 1 148 ? -7.786 -14.224 -2.499 1.00 96.62 148 GLU A N 1
ATOM 1182 C CA . GLU A 1 148 ? -8.530 -14.019 -1.246 1.00 96.62 148 GLU A CA 1
ATOM 1183 C C . GLU A 1 148 ? -8.690 -12.529 -0.919 1.00 96.62 148 GLU A C 1
ATOM 1185 O O . GLU A 1 148 ? -9.802 -12.075 -0.631 1.00 96.62 148 GLU A O 1
ATOM 1190 N N . VAL A 1 149 ? -7.606 -11.751 -1.009 1.00 97.75 149 VAL A N 1
ATOM 1191 C CA . VAL A 1 149 ? -7.639 -10.295 -0.791 1.00 97.75 149 VAL A CA 1
ATOM 1192 C C . VAL A 1 149 ? -8.592 -9.629 -1.787 1.00 97.75 149 VAL A C 1
ATOM 1194 O O . VAL A 1 149 ? -9.421 -8.808 -1.391 1.00 97.75 149 VAL A O 1
ATOM 1197 N N . TRP A 1 150 ? -8.508 -10.005 -3.064 1.00 97.19 150 TRP A N 1
ATOM 1198 C CA . TRP A 1 150 ? -9.358 -9.482 -4.130 1.00 97.19 150 TRP A CA 1
ATOM 1199 C C . TRP A 1 150 ? -10.839 -9.741 -3.867 1.00 97.19 150 TRP A C 1
ATOM 1201 O O . TRP A 1 150 ? -11.645 -8.813 -3.879 1.00 97.19 150 TRP A O 1
ATOM 1211 N N . ASN A 1 151 ? -11.201 -10.995 -3.590 1.00 96.88 151 ASN A N 1
ATOM 1212 C CA . ASN A 1 151 ? -12.589 -11.405 -3.392 1.00 96.88 151 ASN A CA 1
ATOM 1213 C C . ASN A 1 151 ? -13.226 -10.727 -2.175 1.00 96.88 151 ASN A C 1
ATOM 1215 O O . ASN A 1 151 ? -14.401 -10.355 -2.220 1.00 96.88 151 ASN A O 1
ATOM 1219 N N . ASN A 1 152 ? -12.460 -10.563 -1.095 1.00 97.88 152 ASN A N 1
ATOM 1220 C CA . ASN A 1 152 ? -12.914 -9.840 0.087 1.00 97.88 152 ASN A CA 1
ATOM 1221 C C . ASN A 1 152 ? -13.039 -8.339 -0.180 1.00 97.88 152 ASN A C 1
ATOM 1223 O O . ASN A 1 152 ? -14.003 -7.716 0.260 1.00 97.88 152 ASN A O 1
ATOM 1227 N N . TYR A 1 153 ? -12.105 -7.758 -0.939 1.00 97.44 153 TYR A N 1
ATOM 1228 C CA . TYR A 1 153 ? -12.181 -6.355 -1.331 1.00 97.44 153 TYR A CA 1
ATOM 1229 C C . TYR A 1 153 ? -13.410 -6.082 -2.198 1.00 97.44 153 TYR A C 1
ATOM 1231 O O . TYR A 1 153 ? -14.156 -5.150 -1.905 1.00 97.44 153 TYR A O 1
ATOM 1239 N N . ASP A 1 154 ? -13.643 -6.882 -3.240 1.00 95.50 154 ASP A N 1
ATOM 1240 C CA . ASP A 1 154 ? -14.703 -6.625 -4.216 1.00 95.50 154 ASP A CA 1
ATOM 1241 C C . ASP A 1 154 ? -16.104 -6.615 -3.580 1.00 95.50 154 ASP A C 1
ATOM 1243 O O . ASP A 1 154 ? -16.951 -5.787 -3.922 1.00 95.50 154 ASP A O 1
ATOM 1247 N N . LYS A 1 155 ? -16.312 -7.464 -2.568 1.00 96.88 155 LYS A N 1
ATOM 1248 C CA . LYS A 1 155 ? -17.571 -7.568 -1.816 1.00 96.88 155 LYS A CA 1
ATOM 1249 C C . LYS A 1 155 ? -17.707 -6.540 -0.687 1.00 96.88 155 LYS A C 1
ATOM 1251 O O . LYS A 1 155 ? -18.765 -6.462 -0.067 1.00 96.88 155 LYS A O 1
ATOM 1256 N N . ASN A 1 156 ? -16.664 -5.765 -0.389 1.00 97.50 156 ASN A N 1
ATOM 1257 C CA . ASN A 1 156 ? -16.650 -4.873 0.765 1.00 97.50 156 ASN A CA 1
ATOM 1258 C C . ASN A 1 156 ? -17.443 -3.577 0.510 1.00 97.50 156 ASN A C 1
ATOM 1260 O O . ASN A 1 156 ? -17.282 -2.903 -0.508 1.00 97.50 156 ASN A O 1
ATOM 1264 N N . GLU A 1 157 ? -18.253 -3.138 1.468 1.00 97.19 157 GLU A N 1
ATOM 1265 C CA . GLU A 1 157 ? -18.985 -1.870 1.336 1.00 97.19 157 GLU A CA 1
ATOM 1266 C C . GLU A 1 157 ? -18.073 -0.628 1.432 1.00 97.19 157 GLU A C 1
ATOM 1268 O O . GLU A 1 157 ? -18.400 0.448 0.924 1.00 97.19 157 GLU A O 1
ATOM 1273 N N . HIS A 1 158 ? -16.877 -0.766 2.012 1.00 97.38 158 HIS A N 1
ATOM 1274 C CA . HIS A 1 158 ? -15.920 0.321 2.220 1.00 97.38 158 HIS A CA 1
ATOM 1275 C C . HIS A 1 158 ? -14.793 0.384 1.174 1.00 97.38 158 HIS A C 1
ATOM 1277 O O . HIS A 1 158 ? -13.777 1.055 1.400 1.00 97.38 158 HIS A O 1
ATOM 1283 N N . ARG A 1 159 ? -14.978 -0.239 -0.001 1.00 96.56 159 ARG A N 1
ATOM 1284 C CA . ARG A 1 159 ? -14.000 -0.316 -1.112 1.00 96.56 159 ARG A CA 1
ATOM 1285 C C . ARG A 1 159 ? -13.203 0.965 -1.368 1.00 96.56 159 ARG A C 1
ATOM 1287 O O . ARG A 1 159 ? -11.975 0.925 -1.451 1.00 96.56 159 ARG A O 1
ATOM 1294 N N . LYS A 1 160 ? -13.869 2.124 -1.456 1.00 96.88 160 LYS A N 1
ATOM 1295 C CA . LYS A 1 160 ? -13.204 3.412 -1.748 1.00 96.88 160 LYS A CA 1
ATOM 1296 C C . LYS A 1 160 ? -12.192 3.818 -0.671 1.00 96.88 160 LYS A C 1
ATOM 1298 O O . LYS A 1 160 ? -11.113 4.312 -0.990 1.00 96.88 160 LYS A O 1
ATOM 1303 N N . ARG A 1 161 ? -12.529 3.624 0.608 1.00 97.69 161 ARG A N 1
ATOM 1304 C CA . ARG A 1 161 ? -11.643 3.978 1.730 1.00 97.69 161 ARG A CA 1
ATOM 1305 C C . ARG A 1 161 ? -10.504 2.980 1.877 1.00 97.69 161 ARG A C 1
ATOM 1307 O O . ARG A 1 161 ? -9.367 3.409 2.043 1.00 97.69 161 ARG A O 1
ATOM 1314 N N . LEU A 1 162 ? -10.798 1.687 1.732 1.00 98.31 162 LEU A N 1
ATOM 1315 C CA . LEU A 1 162 ? -9.787 0.631 1.683 1.00 98.31 162 LEU A CA 1
ATOM 1316 C C . LEU A 1 162 ? -8.753 0.898 0.590 1.00 98.31 162 LEU A C 1
ATOM 1318 O O . LEU A 1 162 ? -7.559 0.872 0.863 1.00 98.31 162 LEU A O 1
ATOM 1322 N N . MET A 1 163 ? -9.202 1.258 -0.613 1.00 97.88 163 MET A N 1
ATOM 1323 C CA . MET A 1 163 ? -8.297 1.552 -1.724 1.00 97.88 163 MET A CA 1
ATOM 1324 C C . MET A 1 163 ? -7.402 2.755 -1.450 1.00 97.88 163 MET A C 1
ATOM 1326 O O . MET A 1 163 ? -6.205 2.720 -1.723 1.00 97.88 163 MET A O 1
ATOM 1330 N N . ARG A 1 164 ? -7.953 3.809 -0.839 1.00 98.19 164 ARG A N 1
ATOM 1331 C CA . ARG A 1 164 ? -7.156 4.967 -0.428 1.00 98.19 164 ARG A CA 1
ATOM 1332 C C . ARG A 1 164 ? -6.109 4.581 0.623 1.00 98.19 164 ARG A C 1
ATOM 1334 O O . ARG A 1 164 ? -4.971 5.023 0.515 1.00 98.19 164 ARG A O 1
ATOM 1341 N N . ALA A 1 165 ? -6.465 3.752 1.604 1.00 98.56 165 ALA A N 1
ATOM 1342 C CA . ALA A 1 165 ? -5.527 3.272 2.617 1.00 98.56 165 ALA A CA 1
ATOM 1343 C C . ALA A 1 165 ? -4.434 2.366 2.020 1.00 98.56 165 ALA A C 1
ATOM 1345 O O . ALA A 1 165 ? -3.261 2.545 2.334 1.00 98.56 165 ALA A O 1
ATOM 1346 N N . MET A 1 166 ? -4.789 1.459 1.103 1.00 98.50 166 MET A N 1
ATOM 1347 C CA . MET A 1 166 ? -3.830 0.618 0.375 1.00 98.50 166 MET A CA 1
ATOM 1348 C C . MET A 1 166 ? -2.906 1.433 -0.537 1.00 98.50 166 MET A C 1
ATOM 1350 O O . MET A 1 166 ? -1.729 1.109 -0.662 1.00 98.50 166 MET A O 1
ATOM 1354 N N . SER A 1 167 ? -3.394 2.529 -1.124 1.00 98.31 167 SER A N 1
ATOM 1355 C CA . SER A 1 167 ? -2.539 3.460 -1.865 1.00 98.31 167 SER A CA 1
ATOM 1356 C C . SER A 1 167 ? -1.477 4.085 -0.966 1.00 98.31 167 SER A C 1
ATOM 1358 O O . SER A 1 167 ? -0.321 4.160 -1.366 1.00 98.31 167 SER A O 1
ATOM 1360 N N . TRP A 1 168 ? -1.841 4.502 0.249 1.00 98.44 168 TRP A N 1
ATOM 1361 C CA . TRP A 1 168 ? -0.883 5.020 1.229 1.00 98.44 168 TRP A CA 1
ATOM 1362 C C . TRP A 1 168 ? 0.068 3.947 1.751 1.00 98.44 168 TRP A C 1
ATOM 1364 O O . TRP A 1 168 ? 1.252 4.218 1.932 1.00 98.44 168 TRP A O 1
ATOM 1374 N N . PHE A 1 169 ? -0.418 2.718 1.920 1.00 98.56 169 PHE A N 1
ATOM 1375 C CA . PHE A 1 169 ? 0.425 1.569 2.221 1.00 98.56 169 PHE A CA 1
ATOM 1376 C C . PHE A 1 169 ? 1.493 1.356 1.139 1.00 98.56 169 PHE A C 1
ATOM 1378 O O . PHE A 1 169 ? 2.680 1.301 1.454 1.00 98.56 169 PHE A O 1
ATOM 1385 N N . ARG A 1 170 ? 1.101 1.320 -0.143 1.00 97.75 170 ARG A N 1
ATOM 1386 C CA . ARG A 1 170 ? 2.046 1.208 -1.264 1.00 97.75 170 ARG A CA 1
ATOM 1387 C C . ARG A 1 170 ? 3.013 2.394 -1.312 1.00 97.75 170 ARG A C 1
ATOM 1389 O O . ARG A 1 170 ? 4.203 2.183 -1.523 1.00 97.75 170 ARG A O 1
ATOM 1396 N N . THR A 1 171 ? 2.544 3.618 -1.058 1.00 96.69 171 THR A N 1
ATOM 1397 C CA . THR A 1 171 ? 3.428 4.787 -0.922 1.00 96.69 171 THR A CA 1
ATOM 1398 C C . THR A 1 171 ? 4.466 4.571 0.179 1.00 96.69 171 THR A C 1
ATOM 1400 O O . THR A 1 171 ? 5.646 4.780 -0.077 1.00 96.69 171 THR A O 1
ATOM 1403 N N . GLY A 1 172 ? 4.069 4.086 1.360 1.00 97.00 172 GLY A N 1
ATOM 1404 C CA . GLY A 1 172 ? 4.995 3.786 2.456 1.00 97.00 172 GLY A CA 1
ATOM 1405 C C . GLY A 1 172 ? 6.068 2.760 2.074 1.00 97.00 172 GLY A C 1
ATOM 1406 O O . GLY A 1 172 ? 7.241 2.963 2.381 1.00 97.00 172 GLY A O 1
ATOM 1407 N N . LEU A 1 173 ? 5.710 1.730 1.296 1.00 95.69 173 LEU A N 1
ATOM 1408 C CA . LEU A 1 173 ? 6.677 0.755 0.767 1.00 95.69 173 LEU A CA 1
ATOM 1409 C C . LEU A 1 173 ? 7.732 1.391 -0.158 1.00 95.69 173 LEU A C 1
ATOM 1411 O O . LEU A 1 173 ? 8.871 0.920 -0.199 1.00 95.69 173 LEU A O 1
ATOM 1415 N N . ASN A 1 174 ? 7.380 2.467 -0.865 1.00 92.81 174 ASN A N 1
ATOM 1416 C CA . ASN A 1 174 ? 8.278 3.216 -1.754 1.00 92.81 174 ASN A CA 1
ATOM 1417 C C . ASN A 1 174 ? 9.043 4.356 -1.049 1.00 92.81 174 ASN A C 1
ATOM 1419 O O . ASN A 1 174 ? 9.876 5.011 -1.673 1.00 92.81 174 ASN A O 1
ATOM 1423 N N . LYS A 1 175 ? 8.755 4.638 0.226 1.00 93.38 175 LYS A N 1
ATOM 1424 C CA . LYS A 1 175 ? 9.364 5.728 1.006 1.00 93.38 175 LYS A CA 1
ATOM 1425 C C . LYS A 1 175 ? 10.273 5.186 2.104 1.00 93.38 175 LYS A C 1
ATOM 1427 O O . LYS A 1 175 ? 10.293 3.989 2.360 1.00 93.38 175 LYS A O 1
ATOM 1432 N N . LYS A 1 176 ? 11.049 6.059 2.745 1.00 91.25 176 LYS A N 1
ATOM 1433 C CA . LYS A 1 176 ? 11.901 5.718 3.893 1.00 91.25 176 LYS A CA 1
ATOM 1434 C C . LYS A 1 176 ? 11.764 6.772 4.980 1.00 91.25 176 LYS A C 1
ATOM 1436 O O . LYS A 1 176 ? 11.323 7.888 4.703 1.00 91.25 176 LYS A O 1
ATOM 1441 N N . GLY A 1 177 ? 12.170 6.405 6.190 1.00 93.88 177 GLY A N 1
ATOM 1442 C CA . GLY A 1 177 ? 12.206 7.306 7.333 1.00 93.88 177 GLY A CA 1
ATOM 1443 C C . GLY A 1 177 ? 10.841 7.919 7.633 1.00 93.88 177 GLY A C 1
ATOM 1444 O O . GLY A 1 177 ? 9.810 7.242 7.586 1.00 93.88 177 GLY A O 1
ATOM 1445 N N . LEU A 1 178 ? 10.826 9.222 7.896 1.00 95.12 178 LEU A N 1
ATOM 1446 C CA . LEU A 1 178 ? 9.624 9.948 8.299 1.00 95.12 178 LEU A CA 1
ATOM 1447 C C . LEU A 1 178 ? 8.477 9.871 7.270 1.00 95.12 178 LEU A C 1
ATOM 1449 O O . LEU A 1 178 ? 7.322 9.685 7.651 1.00 95.12 178 LEU A O 1
ATOM 1453 N N . ASP A 1 179 ? 8.777 9.942 5.970 1.00 95.88 179 ASP A N 1
ATOM 1454 C CA . ASP A 1 179 ? 7.764 9.844 4.906 1.00 95.88 179 ASP A CA 1
ATOM 1455 C C . ASP A 1 179 ? 7.060 8.481 4.901 1.00 95.88 179 ASP A C 1
ATOM 1457 O O . ASP A 1 179 ? 5.860 8.382 4.623 1.00 95.88 179 ASP A O 1
ATOM 1461 N N . GLU A 1 180 ? 7.802 7.413 5.203 1.00 96.75 180 GLU A N 1
ATOM 1462 C CA . GLU A 1 180 ? 7.242 6.071 5.331 1.00 96.75 180 GLU A CA 1
ATOM 1463 C C . GLU A 1 180 ? 6.311 5.982 6.545 1.00 96.75 180 GLU A C 1
ATOM 1465 O O . GLU A 1 180 ? 5.180 5.504 6.416 1.00 96.75 180 GLU A O 1
ATOM 1470 N N . PHE A 1 181 ? 6.755 6.500 7.694 1.00 98.00 181 PHE A N 1
ATOM 1471 C CA . PHE A 1 181 ? 5.940 6.573 8.906 1.00 98.00 181 PHE A CA 1
ATOM 1472 C C . PHE A 1 181 ? 4.619 7.315 8.650 1.00 98.00 181 PHE A C 1
ATOM 1474 O O . PHE A 1 181 ? 3.540 6.778 8.917 1.00 98.00 181 PHE A O 1
ATOM 1481 N N . ILE A 1 182 ? 4.691 8.521 8.074 1.00 97.94 182 ILE A N 1
ATOM 1482 C CA . ILE A 1 182 ? 3.517 9.350 7.769 1.00 97.94 182 ILE A CA 1
ATOM 1483 C C . ILE A 1 182 ? 2.585 8.621 6.801 1.00 97.94 182 ILE A C 1
ATOM 1485 O O . ILE A 1 182 ? 1.372 8.616 7.006 1.00 97.94 182 ILE A O 1
ATOM 1489 N N . SER A 1 183 ? 3.131 7.967 5.773 1.00 98.12 183 SER A N 1
ATOM 1490 C CA . SER A 1 183 ? 2.326 7.243 4.788 1.00 98.12 183 SER A CA 1
ATOM 1491 C C . SER A 1 183 ? 1.481 6.149 5.443 1.00 98.12 183 SER A C 1
ATOM 1493 O O . SER A 1 183 ? 0.266 6.101 5.240 1.00 98.12 183 SER A O 1
ATOM 1495 N N . TYR A 1 184 ? 2.081 5.307 6.289 1.00 98.56 184 TYR A N 1
ATOM 1496 C CA . TYR A 1 184 ? 1.319 4.279 7.000 1.00 98.56 184 TYR A CA 1
ATOM 1497 C C . TYR A 1 184 ? 0.317 4.879 7.986 1.00 98.56 184 TYR A C 1
ATOM 1499 O O . TYR A 1 184 ? -0.820 4.410 8.054 1.00 98.56 184 TYR A O 1
ATOM 1507 N N . TRP A 1 185 ? 0.684 5.951 8.695 1.00 98.19 185 TRP A N 1
ATOM 1508 C CA . TRP A 1 185 ? -0.247 6.626 9.595 1.00 98.19 185 TRP A CA 1
ATOM 1509 C C . TRP A 1 185 ? -1.485 7.140 8.867 1.00 98.19 185 TRP A C 1
ATOM 1511 O O . TRP A 1 185 ? -2.605 6.879 9.304 1.00 98.19 185 TRP A O 1
ATOM 1521 N N . VAL A 1 186 ? -1.310 7.836 7.742 1.00 98.31 186 VAL A N 1
ATOM 1522 C CA . VAL A 1 186 ? -2.439 8.346 6.954 1.00 98.31 186 VAL A CA 1
ATOM 1523 C C . VAL A 1 186 ? -3.336 7.192 6.493 1.00 98.31 186 VAL A C 1
ATOM 1525 O O . VAL A 1 186 ? -4.562 7.320 6.512 1.00 98.31 186 VAL A O 1
ATOM 1528 N N . GLY A 1 187 ? -2.752 6.037 6.158 1.00 98.44 187 GLY A N 1
ATOM 1529 C CA . GLY A 1 187 ? -3.500 4.807 5.905 1.00 98.44 187 GLY A CA 1
ATOM 1530 C C . GLY A 1 187 ? -4.386 4.389 7.087 1.00 98.44 187 GLY A C 1
ATOM 1531 O O . GLY A 1 187 ? -5.579 4.149 6.893 1.00 98.44 187 GLY A O 1
ATOM 1532 N N . VAL A 1 188 ? -3.845 4.355 8.310 1.00 98.50 188 VAL A N 1
ATOM 1533 C CA . VAL A 1 188 ? -4.610 4.023 9.531 1.00 98.50 188 VAL A CA 1
ATOM 1534 C C . VAL A 1 188 ? -5.694 5.073 9.793 1.00 98.50 188 VAL A C 1
ATOM 1536 O O . VAL A 1 188 ? -6.836 4.731 10.102 1.00 98.50 188 VAL A O 1
ATOM 1539 N N . GLU A 1 189 ? -5.381 6.354 9.599 1.00 97.81 189 GLU A N 1
ATOM 1540 C CA . GLU A 1 189 ? -6.309 7.470 9.797 1.00 97.81 189 GLU A CA 1
ATOM 1541 C C . GLU A 1 189 ? -7.554 7.359 8.911 1.00 97.81 189 GLU A C 1
ATOM 1543 O O . GLU A 1 189 ? -8.677 7.544 9.388 1.00 97.81 189 GLU A O 1
ATOM 1548 N N . ILE A 1 190 ? -7.379 6.983 7.640 1.00 98.19 190 ILE A N 1
ATOM 1549 C CA . ILE A 1 190 ? -8.480 6.771 6.686 1.00 98.19 190 ILE A CA 1
ATOM 1550 C C . ILE A 1 190 ? -9.448 5.683 7.175 1.00 98.19 190 ILE A C 1
ATOM 1552 O O . ILE A 1 190 ? -10.665 5.786 6.959 1.00 98.19 190 ILE A O 1
ATOM 1556 N N . LEU A 1 191 ? -8.912 4.650 7.830 1.00 98.31 191 LEU A N 1
ATOM 1557 C CA . LEU A 1 191 ? -9.653 3.474 8.285 1.00 98.31 191 LEU A CA 1
ATOM 1558 C C . LEU A 1 191 ? -10.227 3.629 9.699 1.00 98.31 191 LEU A C 1
ATOM 1560 O O . LEU A 1 191 ? -11.209 2.960 10.020 1.00 98.31 191 LEU A O 1
ATOM 1564 N N . SER A 1 192 ? -9.691 4.546 10.511 1.00 96.56 192 SER A N 1
ATOM 1565 C CA . SER A 1 192 ? -10.084 4.757 11.916 1.00 96.56 192 SER A CA 1
ATOM 1566 C C . SER A 1 192 ? -11.599 4.893 12.104 1.00 96.56 192 SER A C 1
ATOM 1568 O O . SER A 1 192 ? -12.187 4.218 12.943 1.00 96.56 192 SER A O 1
ATOM 1570 N N . LYS A 1 193 ? -12.264 5.675 11.245 1.00 93.94 193 LYS A N 1
ATOM 1571 C CA . LYS A 1 193 ? -13.720 5.885 11.292 1.00 93.94 193 LYS A CA 1
ATOM 1572 C C . LYS A 1 193 ? -14.540 4.622 11.010 1.00 93.94 193 LYS A C 1
ATOM 1574 O O . LYS A 1 193 ? -15.621 4.492 11.571 1.00 93.94 193 LYS A O 1
ATOM 1579 N N . ILE A 1 194 ? -14.062 3.735 10.131 1.00 95.94 194 ILE A N 1
ATOM 1580 C CA . ILE A 1 194 ? -14.734 2.455 9.842 1.00 95.94 194 ILE A CA 1
ATOM 1581 C C . ILE A 1 194 ? -14.601 1.546 11.061 1.00 95.94 194 ILE A C 1
ATOM 1583 O O . ILE A 1 194 ? -15.590 1.036 11.574 1.00 95.94 194 ILE A O 1
ATOM 1587 N N . LEU A 1 195 ? -13.374 1.410 11.567 1.00 96.38 195 LEU A N 1
ATOM 1588 C CA . LEU A 1 195 ? -13.085 0.574 12.728 1.00 96.38 195 LEU A CA 1
ATOM 1589 C C . LEU A 1 195 ? -13.844 1.053 13.968 1.00 96.38 195 LEU A C 1
ATOM 1591 O O . LEU A 1 195 ? -14.378 0.233 14.708 1.00 96.38 195 LEU A O 1
ATOM 1595 N N . LYS A 1 196 ? -13.944 2.372 14.169 1.00 93.81 196 LYS A N 1
ATOM 1596 C CA . LYS A 1 196 ? -14.788 2.960 15.211 1.00 93.81 196 LYS A CA 1
ATOM 1597 C C . LYS A 1 196 ? -16.249 2.556 15.032 1.00 93.81 196 LYS A C 1
ATOM 1599 O O . LYS A 1 196 ? -16.845 2.091 15.988 1.00 93.81 196 LYS A O 1
ATOM 1604 N N . GLY A 1 197 ? -16.800 2.670 13.821 1.00 92.75 197 GLY A N 1
ATOM 1605 C CA . GLY A 1 197 ? -18.175 2.248 13.533 1.00 92.75 197 GLY A CA 1
ATOM 1606 C C . GLY A 1 197 ? -18.445 0.784 13.903 1.00 92.75 197 GLY A C 1
ATOM 1607 O O . GLY A 1 197 ? -19.491 0.480 14.470 1.00 92.75 197 GLY A O 1
ATOM 1608 N N . ASN A 1 198 ? -17.478 -0.110 13.674 1.00 91.81 198 ASN A N 1
ATOM 1609 C CA . ASN A 1 198 ? -17.586 -1.519 14.068 1.00 91.81 198 ASN A CA 1
ATOM 1610 C C . ASN A 1 198 ? -17.625 -1.696 15.596 1.00 91.81 198 ASN A C 1
ATOM 1612 O O . ASN A 1 198 ? -18.416 -2.493 16.105 1.00 91.81 198 ASN A O 1
ATOM 1616 N N . VAL A 1 199 ? -16.797 -0.944 16.332 1.00 90.19 199 VAL A N 1
ATOM 1617 C CA . VAL A 1 199 ? -16.824 -0.926 17.806 1.00 90.19 199 VAL A CA 1
ATOM 1618 C C . VAL A 1 199 ? -18.143 -0.341 18.308 1.00 90.19 199 VAL A C 1
ATOM 1620 O O . VAL A 1 199 ? -18.812 -0.974 19.121 1.00 90.19 199 VAL A O 1
ATOM 1623 N N . ASP A 1 200 ? -18.557 0.808 17.773 1.00 90.50 200 ASP A N 1
ATOM 1624 C CA . ASP A 1 200 ? -19.796 1.501 18.128 1.00 90.50 200 ASP A CA 1
ATOM 1625 C C . ASP A 1 200 ? -21.016 0.590 17.926 1.00 90.50 200 ASP A C 1
ATOM 1627 O O . ASP A 1 200 ? -21.872 0.497 18.801 1.00 90.50 200 ASP A O 1
ATOM 1631 N N . MET A 1 201 ? -21.084 -0.140 16.809 1.00 89.94 201 MET A N 1
ATOM 1632 C CA . MET A 1 201 ? -22.176 -1.075 16.532 1.00 89.94 201 MET A CA 1
ATOM 1633 C C . MET A 1 201 ? -22.219 -2.226 17.545 1.00 89.94 201 MET A C 1
ATOM 1635 O O . MET A 1 201 ? -23.298 -2.587 18.023 1.00 89.94 201 MET A O 1
ATOM 1639 N N . ARG A 1 202 ? -21.060 -2.795 17.905 1.00 89.44 202 ARG A N 1
ATOM 1640 C CA . ARG A 1 202 ? -20.981 -3.844 18.932 1.00 89.44 202 ARG A CA 1
ATOM 1641 C C . ARG A 1 202 ? -21.437 -3.315 20.289 1.00 89.44 202 ARG A C 1
ATOM 1643 O O . ARG A 1 202 ? -22.308 -3.919 20.908 1.00 89.44 202 ARG A O 1
ATOM 1650 N N . VAL A 1 203 ? -20.889 -2.178 20.712 1.00 89.62 203 VAL A N 1
ATOM 1651 C CA . VAL A 1 203 ? -21.236 -1.529 21.979 1.00 89.62 203 VAL A CA 1
ATOM 1652 C C . VAL A 1 203 ? -22.732 -1.216 22.025 1.00 89.62 203 VAL A C 1
ATOM 1654 O O . VAL A 1 203 ? -23.401 -1.588 22.981 1.00 89.62 203 VAL A O 1
ATOM 1657 N N . LYS A 1 204 ? -23.298 -0.639 20.960 1.00 90.25 204 LYS A N 1
ATOM 1658 C CA . LYS A 1 204 ? -24.736 -0.352 20.843 1.00 90.25 204 LYS A CA 1
ATOM 1659 C C . LYS A 1 204 ? -25.593 -1.605 21.032 1.00 90.25 204 LYS A C 1
ATOM 1661 O O . LYS A 1 204 ? -26.599 -1.571 21.735 1.00 90.25 204 LYS A O 1
ATOM 1666 N N . ASN A 1 205 ? -25.199 -2.723 20.424 1.00 90.44 205 ASN A N 1
ATOM 1667 C CA . ASN A 1 205 ? -25.915 -3.992 20.561 1.00 90.44 205 ASN A CA 1
ATOM 1668 C C . ASN A 1 205 ? -25.878 -4.545 21.993 1.00 90.44 205 ASN A C 1
ATOM 1670 O O . ASN A 1 205 ? -26.826 -5.213 22.403 1.00 90.44 205 ASN A O 1
ATOM 1674 N N . GLU A 1 206 ? -24.805 -4.290 22.741 1.00 92.00 206 GLU A N 1
ATOM 1675 C CA . GLU A 1 206 ? -24.676 -4.679 24.149 1.00 92.00 206 GLU A CA 1
ATOM 1676 C C . GLU A 1 206 ? -25.485 -3.734 25.060 1.00 92.00 206 GLU A C 1
ATOM 1678 O O . GLU A 1 206 ? -26.281 -4.212 25.870 1.00 92.00 206 GLU A O 1
ATOM 1683 N N . LEU A 1 207 ? -25.427 -2.417 24.826 1.00 91.69 207 LEU A N 1
ATOM 1684 C CA . LEU A 1 207 ? -26.247 -1.416 25.526 1.00 91.69 207 LEU A CA 1
ATOM 1685 C C . LEU A 1 207 ? -27.754 -1.677 25.355 1.00 91.69 207 LEU A C 1
ATOM 1687 O O . LEU A 1 207 ? -28.517 -1.614 26.316 1.00 91.69 207 LEU A O 1
ATOM 1691 N N . ASN A 1 208 ? -28.192 -2.061 24.151 1.00 90.06 208 ASN A N 1
ATOM 1692 C CA . ASN A 1 208 ? -29.580 -2.457 23.877 1.00 90.06 208 ASN A CA 1
ATOM 1693 C C . ASN A 1 208 ? -30.046 -3.678 24.683 1.00 90.06 208 ASN A C 1
ATOM 1695 O O . ASN A 1 208 ? -31.245 -3.860 24.882 1.00 90.06 208 ASN A O 1
ATOM 1699 N N . LYS A 1 209 ? -29.115 -4.515 25.147 1.00 92.25 209 LYS A N 1
ATOM 1700 C CA . LYS A 1 209 ? -29.393 -5.669 26.012 1.00 92.25 209 LYS A CA 1
ATOM 1701 C C . LYS A 1 209 ? -29.282 -5.323 27.501 1.00 92.25 209 LYS A C 1
ATOM 1703 O O . LYS A 1 209 ? -29.423 -6.218 28.326 1.00 92.25 209 LYS A O 1
ATOM 1708 N N . GLY A 1 210 ? -29.006 -4.061 27.842 1.00 93.19 210 GLY A N 1
ATOM 1709 C CA . GLY A 1 210 ? -28.713 -3.636 29.210 1.00 93.19 210 GLY A CA 1
ATOM 1710 C C . GLY A 1 210 ? -27.359 -4.137 29.720 1.00 93.19 210 GLY A C 1
ATOM 1711 O O . GLY A 1 210 ? -27.185 -4.288 30.925 1.00 93.19 210 GLY A O 1
ATOM 1712 N N . ILE A 1 211 ? -26.413 -4.435 28.821 1.00 94.12 211 ILE A N 1
ATOM 1713 C CA . ILE A 1 211 ? -25.081 -4.945 29.161 1.00 94.12 211 ILE A CA 1
ATOM 1714 C C . ILE A 1 211 ? -24.057 -3.825 28.969 1.00 94.12 211 ILE A C 1
ATOM 1716 O O . ILE A 1 211 ? -23.961 -3.236 27.891 1.00 94.12 211 ILE A O 1
ATOM 1720 N N . ILE A 1 212 ? -23.253 -3.562 30.000 1.00 92.69 212 ILE A N 1
ATOM 1721 C CA . ILE A 1 212 ? -22.073 -2.703 29.889 1.00 92.69 212 ILE A CA 1
ATOM 1722 C C . ILE A 1 212 ? -20.907 -3.574 29.420 1.00 92.69 212 ILE A C 1
ATOM 1724 O O . ILE A 1 212 ? -20.403 -4.413 30.161 1.00 92.69 212 ILE A O 1
ATOM 1728 N N . SER A 1 213 ? -20.502 -3.384 28.166 1.00 89.88 213 SER A N 1
ATOM 1729 C CA . SER A 1 213 ? -19.387 -4.114 27.555 1.00 89.88 213 SER A CA 1
ATOM 1730 C C . SER A 1 213 ? -18.078 -3.933 28.337 1.00 89.88 213 SER A C 1
ATOM 1732 O O . SER A 1 213 ? -17.805 -2.822 28.797 1.00 89.88 213 SER A O 1
ATOM 1734 N N . GLU A 1 214 ? -17.211 -4.952 28.380 1.00 87.81 214 GLU A N 1
ATOM 1735 C CA . GLU A 1 214 ? -15.827 -4.808 28.881 1.00 87.81 214 GLU A CA 1
ATOM 1736 C C . GLU A 1 214 ? -15.080 -3.665 28.178 1.00 87.81 214 GLU A C 1
ATOM 1738 O O . GLU A 1 214 ? -14.276 -2.960 28.785 1.00 87.81 214 GLU A O 1
ATOM 1743 N N . GLU A 1 215 ? -15.397 -3.441 26.900 1.00 84.56 215 GLU A N 1
ATOM 1744 C CA . GLU A 1 215 ? -14.858 -2.336 26.115 1.00 84.56 215 GLU A CA 1
ATOM 1745 C C . GLU A 1 215 ? -15.218 -0.982 26.744 1.00 84.56 215 GLU A C 1
ATOM 1747 O O . GLU A 1 215 ? -14.336 -0.183 27.034 1.00 84.56 215 GLU A O 1
ATOM 1752 N N . LEU A 1 216 ? -16.500 -0.732 27.021 1.00 86.12 216 LEU A N 1
ATOM 1753 C CA . LEU A 1 216 ? -16.974 0.478 27.702 1.00 86.12 216 LEU A CA 1
ATOM 1754 C C . LEU A 1 216 ? -16.375 0.637 29.094 1.00 86.12 216 LEU A C 1
ATOM 1756 O O . LEU A 1 216 ? -16.001 1.753 29.450 1.00 86.12 216 LEU A O 1
ATOM 1760 N N . ILE A 1 217 ? -16.243 -0.459 29.845 1.00 89.88 217 ILE A N 1
ATOM 1761 C CA . ILE A 1 217 ? -15.579 -0.448 31.152 1.00 89.88 217 ILE A CA 1
ATOM 1762 C C . ILE A 1 217 ? -14.144 0.057 30.996 1.00 89.88 217 ILE A C 1
ATOM 1764 O O . ILE A 1 217 ? -13.736 0.955 31.725 1.00 89.88 217 ILE A O 1
ATOM 1768 N N . LYS A 1 218 ? -13.397 -0.443 30.005 1.00 85.69 218 LYS A N 1
ATOM 1769 C CA . LYS A 1 218 ? -12.017 -0.014 29.733 1.00 85.69 218 LYS A CA 1
ATOM 1770 C C . LYS A 1 218 ? -11.935 1.431 29.224 1.00 85.69 218 LYS A C 1
ATOM 1772 O O . LYS A 1 218 ? -11.022 2.152 29.612 1.00 85.69 218 LYS A O 1
ATOM 1777 N N . ILE A 1 219 ? -12.861 1.862 28.362 1.00 83.31 219 ILE A N 1
ATOM 1778 C CA . ILE A 1 219 ? -12.887 3.226 27.798 1.00 83.31 219 ILE A CA 1
ATOM 1779 C C . ILE A 1 219 ? -13.151 4.268 28.880 1.00 83.31 219 ILE A C 1
ATOM 1781 O O . ILE A 1 219 ? -12.496 5.309 28.910 1.00 83.31 219 ILE A O 1
ATOM 1785 N N . LEU A 1 220 ? -14.167 4.018 29.704 1.00 86.94 220 LEU A N 1
ATOM 1786 C CA . LEU A 1 220 ? -14.681 4.980 30.675 1.00 86.94 220 LEU A CA 1
ATOM 1787 C C . LEU A 1 220 ? -14.105 4.748 32.077 1.00 86.94 220 LEU A C 1
ATOM 1789 O O . LEU A 1 220 ? -14.422 5.507 32.990 1.00 86.94 220 LEU A O 1
ATOM 1793 N N . SER A 1 221 ? -13.244 3.737 32.234 1.00 89.50 221 SER A N 1
ATOM 1794 C CA . SER A 1 221 ? -12.688 3.288 33.514 1.00 89.50 221 SER A CA 1
ATOM 1795 C C . SER A 1 221 ? -13.781 3.035 34.556 1.00 89.50 221 SER A C 1
ATOM 1797 O O . SER A 1 221 ? -13.682 3.522 35.680 1.00 89.50 221 SER A O 1
ATOM 1799 N N . LEU A 1 222 ? -14.838 2.321 34.156 1.00 91.06 222 LEU A N 1
ATOM 1800 C CA . LEU A 1 222 ? -16.015 2.104 34.999 1.00 91.06 222 LEU A CA 1
ATOM 1801 C C . LEU A 1 222 ? -15.718 1.149 36.159 1.00 91.06 222 LEU A C 1
ATOM 1803 O O . LEU A 1 222 ? -14.979 0.174 35.991 1.00 91.06 222 LEU A O 1
ATOM 1807 N N . SER A 1 223 ? -16.342 1.379 37.313 1.00 92.62 223 SER A N 1
ATOM 1808 C CA . SER A 1 223 ? -16.339 0.408 38.409 1.00 92.62 223 SER A CA 1
ATOM 1809 C C . SER A 1 223 ? -17.197 -0.825 38.089 1.00 92.62 223 SER A C 1
ATOM 1811 O O . SER A 1 223 ? -18.026 -0.838 37.175 1.00 92.62 223 SER A O 1
ATOM 1813 N N . SER A 1 224 ? -17.052 -1.873 38.905 1.00 91.75 224 SER A N 1
ATOM 1814 C CA . SER A 1 224 ? -17.917 -3.060 38.850 1.00 91.75 224 SER A CA 1
ATOM 1815 C C . SER A 1 224 ? -19.382 -2.779 39.208 1.00 91.75 224 SER A C 1
ATOM 1817 O O . SER A 1 224 ? -20.231 -3.635 38.975 1.00 91.75 224 SER A O 1
ATOM 1819 N N . ASN A 1 225 ? -19.673 -1.616 39.798 1.00 93.31 225 ASN A N 1
ATOM 1820 C CA . ASN A 1 225 ? -21.012 -1.201 40.218 1.00 93.31 225 ASN A CA 1
ATOM 1821 C C . ASN A 1 225 ? -21.721 -0.341 39.164 1.00 93.31 225 ASN A C 1
ATOM 1823 O O . ASN A 1 225 ? -22.846 0.104 39.402 1.00 93.31 225 ASN A O 1
ATOM 1827 N N . ALA A 1 226 ? -21.074 -0.086 38.023 1.00 95.00 226 ALA A N 1
ATOM 1828 C CA . ALA A 1 226 ? -21.656 0.708 36.960 1.00 95.00 226 ALA A CA 1
ATOM 1829 C C . ALA A 1 226 ? -22.982 0.101 36.487 1.00 95.00 226 ALA A C 1
ATOM 1831 O O . ALA A 1 226 ? -23.125 -1.112 36.315 1.00 95.00 226 ALA A O 1
ATOM 1832 N N . SER A 1 227 ? -23.962 0.969 36.269 1.00 95.19 227 SER A N 1
ATOM 1833 C CA . SER A 1 227 ? -25.306 0.593 35.848 1.00 95.19 227 SER A CA 1
ATOM 1834 C C . SER A 1 227 ? -25.692 1.349 34.588 1.00 95.19 227 SER A C 1
ATOM 1836 O O . SER A 1 227 ? -25.181 2.433 34.314 1.00 95.19 227 SER A O 1
ATOM 1838 N N . ILE A 1 228 ? -26.573 0.750 33.795 1.00 95.69 228 ILE A N 1
ATOM 1839 C CA . ILE A 1 228 ? -27.071 1.338 32.560 1.00 95.69 228 ILE A CA 1
ATOM 1840 C C . ILE A 1 228 ? -28.578 1.515 32.655 1.00 95.69 228 ILE A C 1
ATOM 1842 O O . ILE A 1 228 ? -29.311 0.579 32.976 1.00 95.69 228 ILE A O 1
ATOM 1846 N N . THR A 1 229 ? -29.033 2.710 32.307 1.00 93.50 229 THR A N 1
ATOM 1847 C CA . THR A 1 229 ? -30.445 3.010 32.103 1.00 93.50 229 THR A CA 1
ATOM 1848 C C . THR A 1 229 ? -30.655 3.366 30.637 1.00 93.50 229 THR A C 1
ATOM 1850 O O . THR A 1 229 ? -29.957 4.216 30.088 1.00 93.50 229 THR A O 1
ATOM 1853 N N . ASN A 1 230 ? -31.587 2.675 29.982 1.00 88.19 230 ASN A N 1
ATOM 1854 C CA . ASN A 1 230 ? -31.989 2.974 28.611 1.00 88.19 230 ASN A CA 1
ATOM 1855 C C . ASN A 1 230 ? -33.051 4.078 28.655 1.00 88.19 230 ASN A C 1
ATOM 1857 O O . ASN A 1 230 ? -34.114 3.892 29.256 1.00 88.19 230 ASN A O 1
ATOM 1861 N N . GLU A 1 231 ? -32.743 5.225 28.065 1.00 83.94 231 GLU A N 1
ATOM 1862 C CA . GLU A 1 231 ? -33.697 6.309 27.884 1.00 83.94 231 GLU A CA 1
ATOM 1863 C C . GLU A 1 231 ? -34.452 6.147 26.558 1.00 83.94 231 GLU A C 1
ATOM 1865 O O . GLU A 1 231 ? -34.132 5.318 25.706 1.00 83.94 231 GLU A O 1
ATOM 1870 N N . LYS A 1 232 ? -35.513 6.934 26.364 1.00 78.88 232 LYS A N 1
ATOM 1871 C CA . LYS A 1 232 ? -36.227 6.920 25.082 1.00 78.88 232 LYS A CA 1
ATOM 1872 C C . LYS A 1 232 ? -35.296 7.401 23.961 1.00 78.88 232 LYS A C 1
ATOM 1874 O O . LYS A 1 232 ? -34.386 8.184 24.192 1.00 78.88 232 LYS A O 1
ATOM 1879 N N . ASP A 1 233 ? -35.559 6.932 22.744 1.00 81.50 233 ASP A N 1
ATOM 1880 C CA . ASP A 1 233 ? -34.929 7.418 21.507 1.00 81.50 233 ASP A CA 1
ATOM 1881 C C . ASP A 1 233 ? -33.443 7.057 21.293 1.00 81.50 233 ASP A C 1
ATOM 1883 O O . ASP A 1 233 ? -32.757 7.688 20.491 1.00 81.50 233 ASP A O 1
ATOM 1887 N N . GLY A 1 234 ? -32.954 5.973 21.911 1.00 80.81 234 GLY A N 1
ATOM 1888 C CA . GLY A 1 234 ? -31.588 5.482 21.665 1.00 80.81 234 GLY A CA 1
ATOM 1889 C C . GLY A 1 234 ? -30.517 6.298 22.388 1.00 80.81 234 GLY A C 1
ATOM 1890 O O . GLY A 1 234 ? -29.392 6.431 21.899 1.00 80.81 234 GLY A O 1
ATOM 1891 N N . GLU A 1 235 ? -30.887 6.849 23.540 1.00 91.62 235 GLU A N 1
ATOM 1892 C CA . GLU A 1 235 ? -29.983 7.443 24.513 1.00 91.62 235 GLU A CA 1
ATOM 1893 C C . GLU A 1 235 ? -29.827 6.473 25.692 1.00 91.62 235 GLU A C 1
ATOM 1895 O O . GLU A 1 235 ? -30.777 5.813 26.118 1.00 91.62 235 GLU A O 1
ATOM 1900 N N . TRP A 1 236 ? -28.608 6.338 26.205 1.00 94.94 236 TRP A N 1
ATOM 1901 C CA . TRP A 1 236 ? -28.323 5.551 27.400 1.00 94.94 236 TRP A CA 1
ATOM 1902 C C . TRP A 1 236 ? -27.594 6.426 28.402 1.00 94.94 236 TRP A C 1
ATOM 1904 O O . TRP A 1 236 ? -26.679 7.161 28.035 1.00 94.94 236 TRP A O 1
ATOM 1914 N N . ILE A 1 237 ? -27.948 6.285 29.672 1.00 95.00 237 ILE A N 1
ATOM 1915 C CA . ILE A 1 237 ? -27.171 6.840 30.774 1.00 95.00 237 ILE A CA 1
ATOM 1916 C C . ILE A 1 237 ? -26.431 5.687 31.433 1.00 95.00 237 ILE A C 1
ATOM 1918 O O . ILE A 1 237 ? -27.050 4.725 31.895 1.00 95.00 237 ILE A O 1
ATOM 1922 N N . ILE A 1 238 ? -25.104 5.777 31.455 1.00 95.25 238 ILE A N 1
ATOM 1923 C CA . ILE A 1 238 ? -24.265 4.895 32.263 1.00 95.25 238 ILE A CA 1
ATOM 1924 C C . ILE A 1 238 ? -23.898 5.655 33.532 1.00 95.25 238 ILE A C 1
ATOM 1926 O O . ILE A 1 238 ? -23.199 6.662 33.457 1.00 95.25 238 ILE A O 1
ATOM 1930 N N . SER A 1 239 ? -24.344 5.164 34.681 1.00 95.06 239 SER A N 1
ATOM 1931 C CA . SER A 1 239 ? -24.047 5.750 35.988 1.00 95.06 239 SER A CA 1
ATOM 1932 C C . SER A 1 239 ? -23.008 4.906 36.708 1.00 95.06 239 SER A C 1
ATOM 1934 O O . SER A 1 239 ? -23.201 3.700 36.880 1.00 95.06 239 SER A O 1
ATOM 1936 N N . ASP A 1 240 ? -21.921 5.538 37.143 1.00 95.06 240 ASP A N 1
ATOM 1937 C CA . ASP A 1 240 ? -20.818 4.890 37.845 1.00 95.06 240 ASP A CA 1
ATOM 1938 C C . ASP A 1 240 ? -20.320 5.743 39.013 1.00 95.06 240 ASP A C 1
ATOM 1940 O O . ASP A 1 240 ? -19.604 6.719 38.801 1.00 95.06 240 ASP A O 1
ATOM 1944 N N . GLU A 1 241 ? -20.713 5.352 40.232 1.00 91.50 241 GLU A N 1
ATOM 1945 C CA . GLU A 1 241 ? -20.396 5.924 41.556 1.00 91.50 241 GLU A CA 1
ATOM 1946 C C . GLU A 1 241 ? -20.439 7.459 41.667 1.00 91.50 241 GLU A C 1
ATOM 1948 O O . GLU A 1 241 ? -21.266 8.015 42.387 1.00 91.50 241 GLU A O 1
ATOM 1953 N N . THR A 1 242 ? -19.529 8.150 40.984 1.00 87.50 242 THR A N 1
ATOM 1954 C CA . THR A 1 242 ? -19.331 9.602 41.018 1.00 87.50 242 THR A CA 1
ATOM 1955 C C . THR A 1 242 ? -19.622 10.308 39.692 1.00 87.50 242 THR A C 1
ATOM 1957 O O . THR A 1 242 ? -19.593 11.540 39.653 1.00 87.50 242 THR A O 1
ATOM 1960 N N . LYS A 1 243 ? -19.869 9.574 38.599 1.00 93.62 243 LYS A N 1
ATOM 1961 C CA . LYS A 1 243 ? -20.028 10.140 37.253 1.00 93.62 243 LYS A CA 1
ATOM 1962 C C . LYS A 1 243 ? -21.150 9.4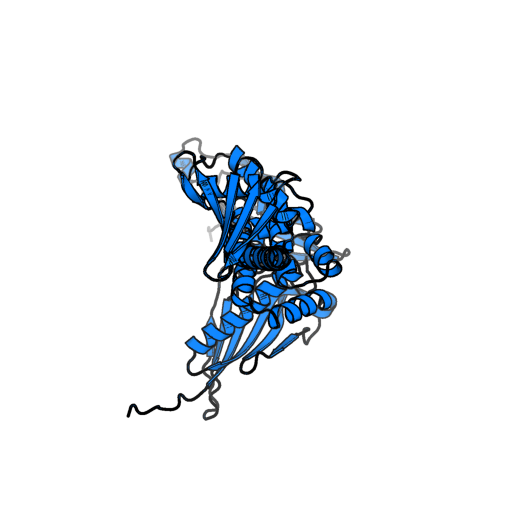66 36.477 1.00 93.62 243 LYS A C 1
ATOM 1964 O O . LYS A 1 243 ? -21.287 8.248 36.495 1.00 93.62 243 LYS A O 1
ATOM 1969 N N . ASP A 1 244 ? -21.868 10.286 35.720 1.00 93.88 244 ASP A N 1
ATOM 1970 C CA . ASP A 1 244 ? -22.816 9.838 34.708 1.00 93.88 244 ASP A CA 1
ATOM 1971 C C . ASP A 1 244 ? -22.246 10.104 33.315 1.00 93.88 244 ASP A C 1
ATOM 1973 O O . ASP A 1 244 ? -21.669 11.167 33.047 1.00 93.88 244 ASP A O 1
ATOM 1977 N N . TYR A 1 245 ? -22.445 9.139 32.424 1.00 94.81 245 TYR A N 1
ATOM 1978 C CA . TYR A 1 245 ? -22.062 9.217 31.027 1.00 94.81 245 TYR A CA 1
ATOM 1979 C C . TYR A 1 245 ? -23.299 9.150 30.140 1.00 94.81 245 TYR A C 1
ATOM 1981 O O . TYR A 1 245 ? -23.994 8.133 30.108 1.00 94.81 245 TYR A O 1
ATOM 1989 N N . ASP A 1 246 ? -23.522 10.210 29.367 1.00 93.31 246 ASP A N 1
ATOM 1990 C CA . ASP A 1 246 ? -24.564 10.235 28.348 1.00 93.31 246 ASP A CA 1
ATOM 1991 C C . ASP A 1 246 ? -24.015 9.564 27.087 1.00 93.31 246 ASP A C 1
ATOM 1993 O O . ASP A 1 246 ? -23.068 10.062 26.465 1.00 93.31 246 ASP A O 1
ATOM 1997 N N . VAL A 1 247 ? -24.605 8.445 26.689 1.00 92.62 247 VAL A N 1
ATOM 1998 C CA . VAL A 1 247 ? -24.287 7.741 25.449 1.00 92.62 247 VAL A CA 1
ATOM 1999 C C . VAL A 1 247 ? -25.411 7.984 24.456 1.00 92.62 247 VAL A C 1
ATOM 2001 O O . VAL A 1 247 ? -26.557 7.634 24.709 1.00 92.62 247 VAL A O 1
ATOM 2004 N N . MET A 1 248 ? -25.086 8.563 23.304 1.00 92.19 248 MET A N 1
ATOM 2005 C CA . MET A 1 248 ? -26.077 8.873 22.277 1.00 92.19 248 MET A CA 1
ATOM 2006 C C . MET A 1 248 ? -25.553 8.594 20.872 1.00 92.19 248 MET A C 1
ATOM 2008 O O . MET A 1 248 ? -24.376 8.813 20.556 1.00 92.19 248 MET A O 1
ATOM 2012 N N . GLU A 1 249 ? -26.442 8.144 19.996 1.00 89.44 249 GLU A N 1
ATOM 2013 C CA . GLU A 1 249 ? -26.126 7.953 18.587 1.00 89.44 249 GLU A CA 1
ATOM 2014 C C . GLU A 1 249 ? -26.289 9.261 17.805 1.00 89.44 249 GLU A C 1
ATOM 2016 O O . GLU A 1 249 ? -27.346 9.887 17.796 1.00 89.44 249 GLU A O 1
ATOM 2021 N N . LYS A 1 250 ? -25.239 9.675 17.090 1.00 86.94 250 LYS A N 1
ATOM 2022 C CA . LYS A 1 250 ? -25.294 10.840 16.199 1.00 86.94 250 LYS A CA 1
ATOM 2023 C C . LYS A 1 250 ? -24.581 10.533 14.894 1.00 86.94 250 LYS A C 1
ATOM 2025 O O . LYS A 1 250 ? -23.377 10.291 14.879 1.00 86.94 250 LYS A O 1
ATOM 2030 N N . GLY A 1 251 ? -25.333 10.553 13.793 1.00 82.94 251 GLY A N 1
ATOM 2031 C CA . GLY A 1 251 ? -24.800 10.264 12.457 1.00 82.94 251 GLY A CA 1
ATOM 2032 C C . GLY A 1 251 ? -24.280 8.831 12.298 1.00 82.94 251 GLY A C 1
ATOM 2033 O O . GLY A 1 251 ? -23.289 8.630 11.601 1.00 82.94 251 GLY A O 1
ATOM 2034 N N . GLY A 1 252 ? -24.905 7.858 12.974 1.00 83.31 252 GLY A N 1
ATOM 2035 C CA . GLY A 1 252 ? -24.500 6.446 12.943 1.00 83.31 252 GLY A CA 1
ATOM 2036 C C . GLY A 1 252 ? -23.240 6.121 13.753 1.00 83.31 252 GLY A C 1
ATOM 2037 O O . GLY A 1 252 ? -22.654 5.061 13.561 1.00 83.31 252 GLY A O 1
ATOM 2038 N N . GLN A 1 253 ? -22.796 7.032 14.624 1.00 86.12 253 GLN A N 1
ATOM 2039 C CA . GLN A 1 253 ? -21.693 6.809 15.561 1.00 86.12 253 GLN A CA 1
ATOM 2040 C C . GLN A 1 253 ? -22.175 6.982 16.993 1.00 86.12 253 GLN A C 1
ATOM 2042 O O . GLN A 1 253 ? -22.983 7.877 17.270 1.00 86.12 253 GLN A O 1
ATOM 2047 N N . LEU A 1 254 ? -21.631 6.177 17.903 1.00 89.25 254 LEU A N 1
ATOM 2048 C CA . LEU A 1 254 ? -21.841 6.383 19.328 1.00 89.25 254 LEU A CA 1
ATOM 2049 C C . LEU A 1 254 ? -20.955 7.528 19.813 1.00 89.25 254 LEU A C 1
ATOM 2051 O O . LEU A 1 254 ? -19.769 7.641 19.493 1.00 89.25 254 LEU A O 1
ATOM 2055 N N . ASN A 1 255 ? -21.562 8.415 20.588 1.00 90.50 255 ASN A N 1
ATOM 2056 C CA . ASN A 1 255 ? -20.898 9.534 21.225 1.00 90.50 255 ASN A CA 1
ATOM 2057 C C . ASN A 1 255 ? -21.169 9.443 22.716 1.00 90.50 255 ASN A C 1
ATOM 2059 O O . ASN A 1 255 ? -22.317 9.335 23.129 1.00 90.50 255 ASN A O 1
ATOM 2063 N N . ILE A 1 256 ? -20.098 9.488 23.496 1.00 91.19 256 ILE A N 1
ATOM 2064 C CA . ILE A 1 256 ? -20.148 9.414 24.951 1.00 91.19 256 ILE A CA 1
ATOM 2065 C C . ILE A 1 256 ? -19.725 10.770 25.489 1.00 91.19 256 ILE A C 1
ATOM 2067 O O . ILE A 1 256 ? -18.678 11.300 25.090 1.00 91.19 256 ILE A O 1
ATOM 2071 N N . TYR A 1 257 ? -20.538 11.323 26.377 1.00 92.62 257 TYR A N 1
ATOM 2072 C CA . TYR A 1 257 ? -20.320 12.606 27.020 1.00 92.62 257 TYR A CA 1
ATOM 2073 C C . TYR A 1 257 ? -20.273 12.428 28.534 1.00 92.62 257 TYR A C 1
ATOM 2075 O O . TYR A 1 257 ? -21.046 11.663 29.090 1.00 92.62 257 TYR A O 1
ATOM 2083 N N . THR A 1 258 ? -19.392 13.170 29.199 1.00 94.00 258 THR A N 1
ATOM 2084 C CA . THR A 1 258 ? -19.442 13.392 30.654 1.00 94.00 258 THR A CA 1
ATOM 2085 C C . THR A 1 258 ? -19.654 14.872 30.905 1.00 94.00 258 THR A C 1
ATOM 2087 O O . THR A 1 258 ? -19.306 15.701 30.059 1.00 94.00 258 THR A O 1
ATOM 2090 N N . LYS A 1 259 ? -20.159 15.229 32.082 1.00 93.00 259 LYS A N 1
ATOM 2091 C CA . LYS A 1 259 ? -20.080 16.609 32.567 1.00 93.00 259 LYS A CA 1
ATOM 2092 C C . LYS A 1 259 ? -18.678 16.888 33.118 1.00 93.00 259 LYS A C 1
ATOM 2094 O O . LYS A 1 259 ? -18.088 16.012 33.752 1.00 93.00 259 LYS A O 1
ATOM 2099 N N . ASP A 1 260 ? -18.128 18.063 32.822 1.00 90.00 260 ASP A N 1
ATOM 2100 C CA . ASP A 1 260 ? -16.942 18.590 33.507 1.00 90.00 260 ASP A CA 1
ATOM 2101 C C . ASP A 1 260 ? -17.313 19.240 34.854 1.00 90.00 260 ASP A C 1
ATOM 2103 O O . ASP A 1 260 ? -18.475 19.220 35.268 1.00 90.00 260 ASP A O 1
ATOM 2107 N N . GLU A 1 261 ? -16.326 19.800 35.558 1.00 89.62 261 GLU A N 1
ATOM 2108 C CA . GLU A 1 261 ? -16.520 20.460 36.859 1.00 89.62 261 GLU A CA 1
ATOM 2109 C C . GLU A 1 261 ? -17.498 21.645 36.787 1.00 89.62 261 GLU A C 1
ATOM 2111 O O . GLU A 1 261 ? -18.113 22.008 37.787 1.00 89.62 261 GLU A O 1
ATOM 2116 N N . GLN A 1 262 ? -17.673 22.234 35.602 1.00 90.69 262 GLN A N 1
ATOM 2117 C CA . GLN A 1 262 ? -18.597 23.332 35.335 1.00 90.69 262 GLN A CA 1
ATOM 2118 C C . GLN A 1 262 ? -19.972 22.838 34.851 1.00 90.69 262 GLN A C 1
ATOM 2120 O O . GLN A 1 262 ? -20.848 23.649 34.546 1.00 90.69 262 GLN A O 1
ATOM 2125 N N . GLY A 1 263 ? -20.184 21.521 34.768 1.00 89.00 263 GLY A N 1
ATOM 2126 C CA . GLY A 1 263 ? -21.422 20.915 34.283 1.00 89.00 263 GLY A CA 1
ATOM 2127 C C . GLY A 1 263 ? -21.569 20.903 32.756 1.00 89.00 263 GLY A C 1
ATOM 2128 O O . GLY A 1 263 ? -22.630 20.512 32.259 1.00 89.00 263 GLY A O 1
ATOM 2129 N N . CYS A 1 264 ? -20.546 21.304 31.994 1.00 89.38 264 CYS A N 1
ATOM 2130 C CA . CYS A 1 264 ? -20.576 21.298 30.533 1.00 89.38 264 CYS A CA 1
ATOM 2131 C C . CYS A 1 264 ? -20.355 19.881 29.986 1.00 89.38 264 CYS A C 1
ATOM 2133 O O . CYS A 1 264 ? -19.491 19.141 30.455 1.00 89.38 264 CYS A O 1
ATOM 2135 N N . LYS A 1 265 ? -21.116 19.492 28.949 1.00 91.19 265 LYS A N 1
ATOM 2136 C CA . LYS A 1 265 ? -20.941 18.189 28.286 1.00 91.19 265 LYS A CA 1
ATOM 2137 C C . LYS A 1 265 ? -19.637 18.168 27.482 1.00 91.19 265 LYS A C 1
ATOM 2139 O O . LYS A 1 265 ? -19.515 18.846 26.461 1.00 91.19 265 LYS A O 1
ATOM 2144 N N . LYS A 1 266 ? -18.695 17.320 27.886 1.00 90.62 266 LYS A N 1
ATOM 2145 C CA . LYS A 1 266 ? -17.443 17.033 27.182 1.00 90.62 266 LYS A CA 1
ATOM 2146 C C . LYS A 1 266 ? -17.520 15.659 26.524 1.00 90.62 266 LYS A C 1
ATOM 2148 O O . LYS A 1 266 ? -17.756 14.659 27.196 1.00 90.62 266 LYS A O 1
ATOM 2153 N N . ARG A 1 267 ? -17.295 15.600 25.208 1.00 90.06 267 ARG A N 1
ATOM 2154 C CA . ARG A 1 267 ? -17.213 14.337 24.454 1.00 90.06 267 ARG A CA 1
ATOM 2155 C C . ARG A 1 267 ? -15.928 13.594 24.832 1.00 90.06 267 ARG A C 1
ATOM 2157 O O . ARG A 1 267 ? -14.853 14.184 24.758 1.00 90.06 267 ARG A O 1
ATOM 2164 N N . ILE A 1 268 ? -16.038 12.318 25.197 1.00 85.12 268 ILE A N 1
ATOM 2165 C CA . ILE A 1 268 ? -14.902 11.478 25.625 1.00 85.12 268 ILE A CA 1
ATOM 2166 C C . ILE A 1 268 ? -14.502 10.455 24.552 1.00 85.12 268 ILE A C 1
ATOM 2168 O O . ILE A 1 268 ? -13.386 9.948 24.571 1.00 85.12 268 ILE A O 1
ATOM 2172 N N . THR A 1 269 ? -15.373 10.155 23.583 1.00 78.56 269 THR A N 1
ATOM 2173 C CA . THR A 1 269 ? -15.083 9.120 22.575 1.00 78.56 269 THR A CA 1
ATOM 2174 C C . THR A 1 269 ? -13.868 9.467 21.724 1.00 78.56 269 THR A C 1
ATOM 2176 O O . THR A 1 269 ? -13.895 10.457 20.989 1.00 78.56 269 THR A O 1
ATOM 2179 N N . ASP A 1 270 ? -12.853 8.605 21.776 1.00 85.12 270 ASP A N 1
ATOM 2180 C CA . ASP A 1 270 ? -11.678 8.670 20.914 1.00 85.12 270 ASP A CA 1
ATOM 2181 C C . ASP A 1 270 ? -12.024 8.122 19.521 1.00 85.12 270 ASP A C 1
ATOM 2183 O O . ASP A 1 270 ? -12.451 6.974 19.378 1.00 85.12 270 ASP A O 1
ATOM 2187 N N . ASP A 1 271 ? -11.814 8.922 18.473 1.00 88.44 271 ASP A N 1
ATOM 2188 C CA . ASP A 1 271 ? -12.027 8.484 17.086 1.00 88.44 271 ASP A CA 1
ATOM 2189 C C . ASP A 1 271 ? -11.090 7.334 16.676 1.00 88.44 271 ASP A C 1
ATOM 2191 O O . ASP A 1 271 ? -11.314 6.661 15.670 1.00 88.44 271 ASP A O 1
ATOM 2195 N N . TRP A 1 272 ? -10.063 7.083 17.484 1.00 94.06 272 TRP A N 1
ATOM 2196 C CA . TRP A 1 272 ? -9.046 6.070 17.258 1.00 94.06 272 TRP A CA 1
ATOM 2197 C C . TRP A 1 272 ? -9.310 4.744 17.961 1.00 94.06 272 TRP A C 1
ATOM 2199 O O . TRP A 1 272 ? -8.518 3.822 17.788 1.00 94.06 272 TRP A O 1
ATOM 2209 N N . ILE A 1 273 ? -10.403 4.618 18.719 1.00 92.50 273 ILE A N 1
ATOM 2210 C CA . ILE A 1 273 ? -10.648 3.426 19.534 1.00 92.50 273 ILE A CA 1
ATOM 2211 C C . ILE A 1 273 ? -10.627 2.126 18.726 1.00 92.50 273 ILE A C 1
ATOM 2213 O O . ILE A 1 273 ? -9.968 1.170 19.119 1.00 92.50 273 ILE A O 1
ATOM 2217 N N . GLY A 1 274 ? -11.263 2.111 17.552 1.00 94.56 274 GLY A N 1
ATOM 2218 C CA . GLY A 1 274 ? -11.283 0.924 16.703 1.00 94.56 274 GLY A CA 1
ATOM 2219 C C . GLY A 1 274 ? -9.901 0.553 16.165 1.00 94.56 274 GLY A C 1
ATOM 2220 O O . GLY A 1 274 ? -9.553 -0.622 16.132 1.00 94.56 274 GLY A O 1
ATOM 2221 N N . ALA A 1 275 ? -9.085 1.542 15.783 1.00 97.06 275 ALA A N 1
ATOM 2222 C CA . ALA A 1 275 ? -7.712 1.292 15.345 1.00 97.06 275 ALA A CA 1
ATOM 2223 C C . ALA A 1 275 ? -6.840 0.805 16.509 1.00 97.06 275 ALA A C 1
ATOM 2225 O O . ALA A 1 275 ? -6.144 -0.195 16.370 1.00 97.06 275 ALA A O 1
ATOM 2226 N N . LYS A 1 276 ? -6.935 1.458 17.673 1.00 96.44 276 LYS A N 1
ATOM 2227 C CA . LYS A 1 276 ? -6.229 1.056 18.892 1.00 96.44 276 LYS A CA 1
ATOM 2228 C C . LYS A 1 276 ? -6.550 -0.391 19.268 1.00 96.44 276 LYS A C 1
ATOM 2230 O O . LYS A 1 276 ? -5.629 -1.169 19.485 1.00 96.44 276 LYS A O 1
ATOM 2235 N N . LYS A 1 277 ? -7.831 -0.768 19.254 1.00 94.06 277 LYS A N 1
ATOM 2236 C CA . LYS A 1 277 ? -8.275 -2.138 19.522 1.00 94.06 277 LYS A CA 1
ATOM 2237 C C . LYS A 1 277 ? -7.655 -3.147 18.556 1.00 94.06 277 LYS A C 1
ATOM 2239 O O . LYS A 1 277 ? -7.200 -4.193 18.987 1.00 94.06 277 LYS A O 1
ATOM 2244 N N . VAL A 1 278 ? -7.566 -2.827 17.263 1.00 96.75 278 VAL A N 1
ATOM 2245 C CA . VAL A 1 278 ? -6.890 -3.707 16.295 1.00 96.75 278 VAL A CA 1
ATOM 2246 C C . VAL A 1 278 ? -5.405 -3.887 16.635 1.00 96.75 278 VAL A C 1
ATOM 2248 O O . VAL A 1 278 ? -4.906 -5.004 16.541 1.00 96.75 278 VAL A O 1
ATOM 2251 N N . PHE A 1 279 ? -4.696 -2.834 17.051 1.00 97.44 279 PHE A N 1
ATOM 2252 C CA . PHE A 1 279 ? -3.294 -2.953 17.479 1.00 97.44 279 PHE A CA 1
ATOM 2253 C C . PHE A 1 279 ? -3.153 -3.826 18.735 1.00 97.44 279 PHE A C 1
ATOM 2255 O O . PHE A 1 279 ? -2.287 -4.698 18.778 1.00 97.44 279 PHE A O 1
ATOM 2262 N N . GLU A 1 280 ? -4.017 -3.627 19.728 1.00 95.50 280 GLU A N 1
ATOM 2263 C CA . GLU A 1 280 ? -3.998 -4.403 20.970 1.00 95.50 280 GLU A CA 1
ATOM 2264 C C . GLU A 1 280 ? -4.360 -5.878 20.712 1.00 95.50 280 GLU A C 1
ATOM 2266 O O . GLU A 1 280 ? -3.608 -6.770 21.094 1.00 95.50 280 GLU A O 1
ATOM 2271 N N . ASP A 1 281 ? -5.454 -6.145 19.995 1.00 94.62 281 ASP A N 1
ATOM 2272 C CA . ASP A 1 281 ? -5.996 -7.496 19.814 1.00 94.62 281 ASP A CA 1
ATOM 2273 C C . ASP A 1 281 ? -5.203 -8.325 18.791 1.00 94.62 281 ASP A C 1
ATOM 2275 O O . ASP A 1 281 ? -4.925 -9.501 19.028 1.00 94.62 281 ASP A O 1
ATOM 2279 N N . LYS A 1 282 ? -4.855 -7.745 17.630 1.00 95.19 282 LYS A N 1
ATOM 2280 C CA . LYS A 1 282 ? -4.195 -8.487 16.535 1.00 95.19 282 LYS A CA 1
ATOM 2281 C C . LYS A 1 282 ? -2.679 -8.510 16.657 1.00 95.19 282 LYS A C 1
ATOM 2283 O O . LYS A 1 282 ? -2.066 -9.464 16.191 1.00 95.19 282 LYS A O 1
ATOM 2288 N N . LEU A 1 283 ? -2.076 -7.459 17.213 1.00 95.38 283 LEU A N 1
ATOM 2289 C CA . LEU A 1 283 ? -0.616 -7.321 17.271 1.00 95.38 283 LEU A CA 1
ATOM 2290 C C . LEU A 1 283 ? -0.053 -7.426 18.685 1.00 95.38 283 LEU A C 1
ATOM 2292 O O . LEU A 1 283 ? 1.166 -7.437 18.822 1.00 95.38 283 LEU A O 1
ATOM 2296 N N . GLN A 1 284 ? -0.907 -7.484 19.715 1.00 96.38 284 GLN A N 1
ATOM 2297 C CA . GLN A 1 284 ? -0.481 -7.466 21.118 1.00 96.38 284 GLN A CA 1
ATOM 2298 C C . GLN A 1 284 ? 0.423 -6.258 21.420 1.00 96.38 284 GLN A C 1
ATOM 2300 O O . GLN A 1 284 ? 1.409 -6.364 22.144 1.00 96.38 284 GLN A O 1
ATOM 2305 N N . CYS A 1 285 ? 0.097 -5.107 20.822 1.00 94.38 285 CYS A N 1
ATOM 2306 C CA . CYS A 1 285 ? 0.906 -3.895 20.877 1.00 94.38 285 CYS A CA 1
ATOM 2307 C C . CYS A 1 285 ? 0.187 -2.776 21.644 1.00 94.38 285 CYS A C 1
ATOM 2309 O O . CYS A 1 285 ? -0.910 -2.362 21.269 1.00 94.38 285 CYS A O 1
ATOM 2311 N N . ASP A 1 286 ? 0.837 -2.245 22.682 1.00 94.25 286 ASP A N 1
ATOM 2312 C CA . ASP A 1 286 ? 0.351 -1.152 23.536 1.00 94.25 286 ASP A CA 1
ATOM 2313 C C . ASP A 1 286 ? 0.912 0.235 23.149 1.00 94.25 286 ASP A C 1
ATOM 2315 O O . ASP A 1 286 ? 0.489 1.268 23.676 1.00 94.25 286 ASP A O 1
ATOM 2319 N N . ASP A 1 287 ? 1.809 0.294 22.160 1.00 95.62 287 ASP A N 1
ATOM 2320 C CA . ASP A 1 287 ? 2.485 1.523 21.730 1.00 95.62 287 ASP A CA 1
ATOM 2321 C C . ASP A 1 287 ? 1.604 2.487 20.917 1.00 95.62 287 ASP A C 1
ATOM 2323 O O . ASP A 1 287 ? 2.047 3.585 20.573 1.00 95.62 287 ASP A O 1
ATOM 2327 N N . PHE A 1 288 ? 0.344 2.144 20.625 1.00 96.44 288 PHE A N 1
ATOM 2328 C CA . PHE A 1 288 ? -0.545 2.962 19.788 1.00 96.44 288 PHE A CA 1
ATOM 2329 C C . PHE A 1 288 ? -0.617 4.432 20.242 1.00 96.44 288 PHE A C 1
ATOM 2331 O O . PHE A 1 288 ? -0.555 5.351 19.422 1.00 96.44 288 PHE A O 1
ATOM 2338 N N . SER A 1 289 ? -0.692 4.674 21.555 1.00 95.38 289 SER A N 1
ATOM 2339 C CA . SER A 1 289 ? -0.720 6.030 22.120 1.00 95.38 289 SER A CA 1
ATOM 2340 C C . SER A 1 289 ? 0.575 6.807 21.853 1.00 95.38 289 SER A C 1
ATOM 2342 O O . SER A 1 289 ? 0.513 8.003 21.571 1.00 95.38 289 SER A O 1
ATOM 2344 N N . LYS A 1 290 ? 1.738 6.140 21.895 1.00 97.06 290 LYS A N 1
ATOM 2345 C CA . LYS A 1 290 ? 3.042 6.752 21.591 1.00 97.06 290 LYS A CA 1
ATOM 2346 C C . LYS A 1 290 ? 3.154 7.078 20.103 1.00 97.06 290 LYS A C 1
ATOM 2348 O O . LYS A 1 290 ? 3.531 8.189 19.750 1.00 97.06 290 LYS A O 1
ATOM 2353 N N . ILE A 1 291 ? 2.723 6.160 19.235 1.00 97.38 291 ILE A N 1
ATOM 2354 C CA . ILE A 1 291 ? 2.684 6.371 17.778 1.00 97.38 291 ILE A CA 1
ATOM 2355 C C . ILE A 1 291 ? 1.788 7.574 17.435 1.00 97.38 291 ILE A C 1
ATOM 2357 O O . ILE A 1 291 ? 2.182 8.451 16.665 1.00 97.38 291 ILE A O 1
ATOM 2361 N N . LYS A 1 292 ? 0.601 7.660 18.053 1.00 96.88 292 LYS A N 1
ATOM 2362 C CA . LYS A 1 292 ? -0.326 8.794 17.896 1.00 96.88 292 LYS A CA 1
ATOM 2363 C C . LYS A 1 292 ? 0.285 10.112 18.374 1.00 96.88 292 LYS A C 1
ATOM 2365 O O . LYS A 1 292 ? 0.089 11.134 17.718 1.00 96.88 292 LYS A O 1
ATOM 2370 N N . ARG A 1 293 ? 1.023 10.093 19.493 1.00 96.69 293 ARG A N 1
ATOM 2371 C CA . ARG A 1 293 ? 1.749 11.262 20.014 1.00 96.69 293 ARG A CA 1
ATOM 2372 C C . ARG A 1 293 ? 2.763 11.771 18.989 1.00 96.69 293 ARG A C 1
ATOM 2374 O O . ARG A 1 293 ? 2.647 12.921 18.583 1.00 96.69 293 ARG A O 1
ATOM 2381 N N . ILE A 1 294 ? 3.636 10.890 18.494 1.00 96.50 294 ILE A N 1
ATOM 2382 C CA . ILE A 1 294 ? 4.662 11.217 17.488 1.00 96.50 294 ILE A CA 1
ATOM 2383 C C . ILE A 1 294 ? 4.031 11.848 16.247 1.00 96.50 294 ILE A C 1
ATOM 2385 O O . ILE A 1 294 ? 4.475 12.891 15.777 1.00 96.50 294 ILE A O 1
ATOM 2389 N N . ARG A 1 295 ? 2.935 11.277 15.735 1.00 95.19 295 ARG A N 1
ATOM 2390 C CA . ARG A 1 295 ? 2.217 11.881 14.605 1.00 95.19 295 ARG A CA 1
ATOM 2391 C C . ARG A 1 295 ? 1.702 13.289 14.909 1.00 95.19 295 ARG A C 1
ATOM 2393 O O . ARG A 1 295 ? 1.766 14.157 14.040 1.00 95.19 295 ARG A O 1
ATOM 2400 N N . ASN A 1 296 ? 1.136 13.513 16.091 1.00 94.62 296 ASN A N 1
ATOM 2401 C CA . ASN A 1 296 ? 0.629 14.834 16.459 1.00 94.62 296 ASN A CA 1
ATOM 2402 C C . ASN A 1 296 ? 1.769 15.848 16.595 1.00 94.62 296 ASN A C 1
ATOM 2404 O O . ASN A 1 296 ? 1.621 16.973 16.130 1.00 94.62 296 ASN A O 1
ATOM 2408 N N . GLU A 1 297 ? 2.902 15.433 17.162 1.00 95.44 297 GLU A N 1
ATOM 2409 C CA . GLU A 1 297 ? 4.120 16.242 17.256 1.00 95.44 297 GLU A CA 1
ATOM 2410 C C . GLU A 1 297 ? 4.614 16.659 15.860 1.00 95.44 297 GLU A C 1
ATOM 2412 O O . GLU A 1 297 ? 4.821 17.851 15.628 1.00 95.44 297 GLU A O 1
ATOM 2417 N N . ILE A 1 298 ? 4.660 15.720 14.902 1.00 92.50 298 ILE A N 1
ATOM 2418 C CA . ILE A 1 298 ? 5.042 15.980 13.501 1.00 92.50 298 ILE A CA 1
ATOM 2419 C C . ILE A 1 298 ? 4.087 16.970 12.817 1.00 92.50 298 ILE A C 1
ATOM 2421 O O . ILE A 1 298 ? 4.526 17.950 12.223 1.00 92.50 298 ILE A O 1
ATOM 2425 N N . LEU A 1 299 ? 2.774 16.715 12.846 1.00 90.38 299 LEU A N 1
ATOM 2426 C CA . LEU A 1 299 ? 1.817 17.470 12.021 1.00 90.38 299 LEU A CA 1
ATOM 2427 C C . LEU A 1 299 ? 1.449 18.840 12.584 1.00 90.38 299 LEU A C 1
ATOM 2429 O O . LEU A 1 299 ? 1.013 19.707 11.827 1.00 90.38 299 LEU A O 1
ATOM 2433 N N . HIS A 1 300 ? 1.580 19.027 13.894 1.00 91.69 300 HIS A N 1
ATOM 2434 C CA . HIS A 1 300 ? 1.311 20.310 14.533 1.00 91.69 300 HIS A CA 1
ATOM 2435 C C . HIS A 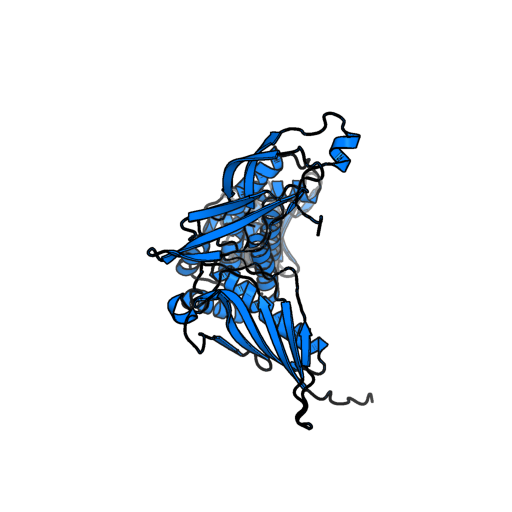1 300 ? 2.582 21.128 14.783 1.00 91.69 300 HIS A C 1
ATOM 2437 O O . HIS A 1 300 ? 2.472 22.274 15.215 1.00 91.69 300 HIS A O 1
ATOM 2443 N N . GLY A 1 301 ? 3.762 20.569 14.484 1.00 90.69 301 GLY A N 1
ATOM 2444 C CA . GLY A 1 301 ? 5.048 21.234 14.691 1.00 90.69 301 GLY A CA 1
ATOM 2445 C C . GLY A 1 301 ? 5.328 21.515 16.165 1.00 90.69 301 GLY A C 1
ATOM 2446 O O . GLY A 1 301 ? 5.874 22.565 16.491 1.00 90.69 301 GLY A O 1
ATOM 2447 N N . TYR A 1 302 ? 4.884 20.624 17.059 1.00 91.12 302 TYR A N 1
ATOM 2448 C CA . TYR A 1 302 ? 5.107 20.782 18.500 1.00 91.12 302 TYR A CA 1
ATOM 2449 C C . TYR A 1 302 ? 6.519 20.381 18.922 1.00 91.12 302 TYR A C 1
ATOM 2451 O O . TYR A 1 302 ? 7.005 20.901 19.920 1.00 91.12 302 TYR A O 1
ATOM 2459 N N . GLU A 1 303 ? 7.161 19.503 18.152 1.00 90.38 303 GLU A N 1
ATOM 2460 C CA . GLU A 1 303 ? 8.527 19.045 18.384 1.00 90.38 303 GLU A CA 1
ATOM 2461 C C . GLU A 1 303 ? 9.415 19.448 17.201 1.00 90.38 303 GLU A C 1
ATOM 2463 O O . GLU A 1 303 ? 8.982 19.430 16.043 1.00 90.38 303 GLU A O 1
ATOM 2468 N N . GLU A 1 304 ? 10.665 19.815 17.480 1.00 92.06 304 GLU A N 1
ATOM 2469 C CA . GLU A 1 304 ? 11.667 20.048 16.441 1.00 92.06 304 GLU A CA 1
ATOM 2470 C C . GLU A 1 304 ? 12.025 18.721 15.750 1.00 92.06 304 GLU A C 1
ATOM 2472 O O . GLU A 1 304 ? 12.147 17.682 16.401 1.00 92.06 304 GLU A O 1
ATOM 2477 N N . LEU A 1 305 ? 12.240 18.739 14.428 1.00 93.75 305 LEU A N 1
ATOM 2478 C CA . LEU A 1 305 ? 12.670 17.564 13.654 1.00 93.75 305 LEU A CA 1
ATOM 2479 C C . LEU A 1 305 ? 14.158 17.238 13.891 1.00 93.75 305 LEU A C 1
ATOM 2481 O O . LEU A 1 305 ? 14.961 17.187 12.960 1.00 93.75 305 LEU A O 1
ATOM 2485 N N . SER A 1 306 ? 14.520 17.030 15.156 1.00 95.00 306 SER A N 1
ATOM 2486 C CA . SER A 1 306 ? 15.845 16.597 15.589 1.00 95.00 306 SER A CA 1
ATOM 2487 C C . SER A 1 306 ? 16.156 15.178 15.104 1.00 95.00 306 SER A C 1
ATOM 2489 O O . SER A 1 306 ? 15.262 14.367 14.836 1.00 95.00 306 SER A O 1
ATOM 2491 N N . ASN A 1 307 ? 17.445 14.838 15.025 1.00 94.19 307 ASN A N 1
ATOM 2492 C CA . ASN A 1 307 ? 17.879 13.490 14.651 1.00 94.19 307 ASN A CA 1
ATOM 2493 C C . ASN A 1 307 ? 17.361 12.430 15.637 1.00 94.19 307 ASN A C 1
ATOM 2495 O O . ASN A 1 307 ? 17.062 11.305 15.238 1.00 94.19 307 ASN A O 1
ATOM 2499 N N . GLU A 1 308 ? 17.260 12.776 16.919 1.00 96.75 308 GLU A N 1
ATOM 2500 C CA . GLU A 1 308 ? 16.732 11.927 17.984 1.00 96.75 308 GLU A CA 1
ATOM 2501 C C . GLU A 1 308 ? 15.248 11.626 17.764 1.00 96.75 308 GLU A C 1
ATOM 2503 O O . GLU A 1 308 ? 14.856 10.458 17.806 1.00 96.75 308 GLU A O 1
ATOM 2508 N N . PHE A 1 309 ? 14.447 12.651 17.460 1.00 94.94 309 PHE A N 1
ATOM 2509 C CA . PHE A 1 309 ? 13.017 12.501 17.200 1.00 94.94 309 PHE A CA 1
ATOM 2510 C C . PHE A 1 309 ? 12.741 11.717 15.911 1.00 94.94 309 PHE A C 1
ATOM 2512 O O . PHE A 1 309 ? 11.911 10.805 15.899 1.00 94.94 309 PHE A O 1
ATOM 2519 N N . VAL A 1 310 ? 13.491 11.988 14.835 1.00 94.75 310 VAL A N 1
ATOM 2520 C CA . VAL A 1 310 ? 13.392 11.206 13.590 1.00 94.75 310 VAL A CA 1
ATOM 2521 C C . VAL A 1 310 ? 13.703 9.735 13.868 1.00 94.75 310 VAL A C 1
ATOM 2523 O O . VAL A 1 310 ? 12.892 8.872 13.529 1.00 94.75 310 VAL A O 1
ATOM 2526 N N . LYS A 1 311 ? 14.796 9.433 14.581 1.00 95.75 311 LYS A N 1
ATOM 2527 C CA . LYS A 1 311 ? 15.133 8.057 14.983 1.00 95.75 311 LYS A CA 1
ATOM 2528 C C . LYS A 1 311 ? 14.073 7.427 15.887 1.00 95.75 311 LYS A C 1
ATOM 2530 O O . LYS A 1 311 ? 13.853 6.222 15.800 1.00 95.75 311 LYS A O 1
ATOM 2535 N N . GLU A 1 312 ? 13.426 8.192 16.767 1.00 96.69 312 GLU A N 1
ATOM 2536 C CA . GLU A 1 312 ? 12.298 7.699 17.565 1.00 96.69 312 GLU A CA 1
ATOM 2537 C C . GLU A 1 312 ? 11.118 7.308 16.668 1.00 96.69 312 GLU A C 1
ATOM 2539 O O . GLU A 1 312 ? 10.598 6.202 16.807 1.00 96.69 312 GLU A O 1
ATOM 2544 N N . SER A 1 313 ? 10.742 8.156 15.706 1.00 95.75 313 SER A N 1
ATOM 2545 C CA . SER A 1 313 ? 9.653 7.865 14.764 1.00 95.75 313 SER A CA 1
ATOM 2546 C C . SER A 1 313 ? 9.936 6.622 13.909 1.00 95.75 313 SER A C 1
ATOM 2548 O O . SER A 1 313 ? 9.060 5.773 13.721 1.00 95.75 313 SER A O 1
ATOM 2550 N N . GLU A 1 314 ? 11.186 6.455 13.469 1.00 96.06 314 GLU A N 1
ATOM 2551 C CA . GLU A 1 314 ? 11.617 5.330 12.640 1.00 96.06 314 GLU A CA 1
ATOM 2552 C C . GLU A 1 314 ? 11.500 3.983 13.360 1.00 96.06 314 GLU A C 1
ATOM 2554 O O . GLU A 1 314 ? 11.151 2.981 12.730 1.00 96.06 314 GLU A O 1
ATOM 2559 N N . LYS A 1 315 ? 11.692 3.950 14.688 1.00 97.56 315 LYS A N 1
ATOM 2560 C CA . LYS A 1 315 ? 11.504 2.729 15.496 1.00 97.56 315 LYS A CA 1
ATOM 2561 C C . LYS A 1 315 ? 10.085 2.173 15.399 1.00 97.56 315 LYS A C 1
ATOM 2563 O O . LYS A 1 315 ? 9.906 0.963 15.505 1.00 97.56 315 LYS A O 1
ATOM 2568 N N . TYR A 1 316 ? 9.089 3.028 15.168 1.00 98.12 316 TYR A N 1
ATOM 2569 C CA . TYR A 1 316 ? 7.688 2.620 15.081 1.00 98.12 316 TYR A CA 1
ATOM 2570 C C . TYR A 1 316 ? 7.227 2.277 13.660 1.00 98.12 316 TYR A C 1
ATOM 2572 O O . TYR A 1 316 ? 6.105 1.793 13.505 1.00 98.12 316 TYR A O 1
ATOM 2580 N N . ILE A 1 317 ? 8.060 2.464 12.625 1.00 97.62 317 ILE A N 1
ATOM 2581 C CA . ILE A 1 317 ? 7.715 2.132 11.229 1.00 97.62 317 ILE A CA 1
ATOM 2582 C C . ILE A 1 317 ? 7.256 0.668 11.064 1.00 97.62 317 ILE A C 1
ATOM 2584 O O . ILE A 1 317 ? 6.226 0.442 10.419 1.00 97.62 317 ILE A O 1
ATOM 2588 N N . PRO A 1 318 ? 7.944 -0.349 11.627 1.00 97.62 318 PRO A N 1
ATOM 2589 C CA . PRO A 1 318 ? 7.472 -1.729 11.543 1.00 97.62 318 PRO A CA 1
ATOM 2590 C C . PRO A 1 318 ? 6.099 -1.917 12.194 1.00 97.62 318 PRO A C 1
ATOM 2592 O O . PRO A 1 318 ? 5.197 -2.474 11.569 1.00 97.62 318 PRO A O 1
ATOM 2595 N N . THR A 1 319 ? 5.920 -1.382 13.403 1.00 98.00 319 THR A N 1
ATOM 2596 C CA . THR A 1 319 ? 4.684 -1.499 14.184 1.00 98.00 319 THR A CA 1
ATOM 2597 C C . THR A 1 319 ? 3.500 -0.854 13.474 1.00 98.00 319 THR A C 1
ATOM 2599 O O . THR A 1 319 ? 2.449 -1.474 13.339 1.00 98.00 319 THR A O 1
ATOM 2602 N N . ILE A 1 320 ? 3.656 0.368 12.957 1.00 98.19 320 ILE A N 1
ATOM 2603 C CA . ILE A 1 320 ? 2.569 1.063 12.260 1.00 98.19 320 ILE A CA 1
ATOM 2604 C C . ILE A 1 320 ? 2.230 0.411 10.915 1.00 98.19 320 ILE A C 1
ATOM 2606 O O . ILE A 1 320 ? 1.056 0.352 10.550 1.00 98.19 320 ILE A O 1
ATOM 2610 N N . ARG A 1 321 ? 3.221 -0.142 10.200 1.00 98.44 321 ARG A N 1
ATOM 2611 C CA . ARG A 1 321 ? 2.987 -0.928 8.981 1.00 98.44 321 ARG A CA 1
ATOM 2612 C C . ARG A 1 321 ? 2.150 -2.165 9.289 1.00 98.44 321 ARG A C 1
ATOM 2614 O O . ARG A 1 321 ? 1.134 -2.386 8.633 1.00 98.44 321 ARG A O 1
ATOM 2621 N N . MET A 1 322 ? 2.555 -2.949 10.290 1.00 98.25 322 MET A N 1
ATOM 2622 C CA . MET A 1 322 ? 1.800 -4.121 10.747 1.00 98.25 322 MET A CA 1
ATOM 2623 C C . MET A 1 322 ? 0.396 -3.719 11.207 1.00 98.25 322 MET A C 1
ATOM 2625 O O . MET A 1 322 ? -0.579 -4.378 10.857 1.00 98.25 322 MET A O 1
ATOM 2629 N N . GLY A 1 323 ? 0.281 -2.587 11.904 1.00 98.38 323 GLY A N 1
ATOM 2630 C CA . GLY A 1 323 ? -0.982 -1.987 12.325 1.00 98.38 323 GLY A CA 1
ATOM 2631 C C . GLY A 1 323 ? -1.916 -1.664 11.169 1.00 98.38 323 GLY A C 1
ATOM 2632 O O . GLY A 1 323 ? -3.092 -2.027 11.198 1.00 98.38 323 GLY A O 1
ATOM 2633 N N . LEU A 1 324 ? -1.393 -1.041 10.112 1.00 98.75 324 LEU A N 1
ATOM 2634 C CA . LEU A 1 324 ? -2.151 -0.773 8.895 1.00 98.75 324 LEU A CA 1
ATOM 2635 C C . LEU A 1 324 ? -2.577 -2.072 8.197 1.00 98.75 324 LEU A C 1
ATOM 2637 O O . LEU A 1 324 ? -3.732 -2.177 7.782 1.00 98.75 324 LEU A O 1
ATOM 2641 N N . ILE A 1 325 ? -1.698 -3.079 8.121 1.00 98.69 325 ILE A N 1
ATOM 2642 C CA . ILE A 1 325 ? -2.045 -4.399 7.566 1.00 98.69 325 ILE A CA 1
ATOM 2643 C C . ILE A 1 325 ? -3.180 -5.038 8.368 1.00 98.69 325 ILE A C 1
ATOM 2645 O O . ILE A 1 325 ? -4.150 -5.513 7.776 1.00 98.69 325 ILE A O 1
ATOM 2649 N N . ALA A 1 326 ? -3.104 -5.005 9.699 1.00 98.56 326 ALA A N 1
ATOM 2650 C CA . ALA A 1 326 ? -4.132 -5.542 10.583 1.00 98.56 326 ALA A CA 1
ATOM 2651 C C . ALA A 1 326 ? -5.464 -4.792 10.429 1.00 98.56 326 ALA A C 1
ATOM 2653 O O . ALA A 1 326 ? -6.522 -5.419 10.371 1.00 98.56 326 ALA A O 1
ATOM 2654 N N . CYS A 1 327 ? -5.427 -3.464 10.286 1.00 98.62 327 CYS A N 1
ATOM 2655 C CA . CYS A 1 327 ? -6.614 -2.639 10.059 1.00 98.62 327 CYS A CA 1
ATOM 2656 C C . CYS A 1 327 ? -7.290 -2.970 8.721 1.00 98.62 327 CYS A C 1
ATOM 2658 O O . CYS A 1 327 ? -8.500 -3.189 8.683 1.00 98.62 327 CYS A O 1
ATOM 2660 N N . ILE A 1 328 ? -6.514 -3.047 7.633 1.00 98.69 328 ILE A N 1
ATOM 2661 C CA . ILE A 1 328 ? -7.011 -3.443 6.308 1.00 98.69 328 ILE A CA 1
ATOM 2662 C C . ILE A 1 328 ? -7.602 -4.857 6.368 1.00 98.69 328 ILE A C 1
ATOM 2664 O O . ILE A 1 328 ? -8.730 -5.064 5.927 1.00 98.69 328 ILE A O 1
ATOM 2668 N N . SER A 1 329 ? -6.879 -5.806 6.968 1.00 98.44 329 SER A N 1
ATOM 2669 C CA . SER A 1 329 ? -7.296 -7.212 7.070 1.00 98.44 329 SER A CA 1
ATOM 2670 C C . SER A 1 329 ? -8.579 -7.380 7.879 1.00 98.44 329 SER A C 1
ATOM 2672 O O . SER A 1 329 ? -9.471 -8.114 7.462 1.00 98.44 329 SER A O 1
ATOM 2674 N N . THR A 1 330 ? -8.715 -6.640 8.983 1.00 98.12 330 THR A N 1
ATOM 2675 C CA . THR A 1 330 ? -9.919 -6.644 9.827 1.00 98.12 330 THR A CA 1
ATOM 2676 C C . THR A 1 330 ? -11.140 -6.135 9.065 1.00 98.12 330 THR A C 1
ATOM 2678 O O . THR A 1 330 ? -12.201 -6.744 9.140 1.00 98.12 330 THR A O 1
ATOM 2681 N N . ILE A 1 331 ? -11.006 -5.042 8.305 1.00 98.25 331 ILE A N 1
ATOM 2682 C CA . ILE A 1 331 ? -12.126 -4.482 7.528 1.00 98.25 331 ILE A CA 1
ATOM 2683 C C . ILE A 1 331 ? -12.488 -5.387 6.350 1.00 98.25 331 ILE A C 1
ATOM 2685 O O . ILE A 1 331 ? -13.665 -5.508 6.018 1.00 98.25 331 ILE A O 1
ATOM 2689 N N . LEU A 1 332 ? -11.494 -6.007 5.712 1.00 98.00 332 LEU A N 1
ATOM 2690 C CA . LEU A 1 332 ? -11.714 -6.947 4.617 1.00 98.00 332 LEU A CA 1
ATOM 2691 C C . LEU A 1 332 ? -12.295 -8.287 5.081 1.00 98.00 332 LEU A C 1
ATOM 2693 O O . LEU A 1 332 ? -12.887 -8.979 4.264 1.00 98.00 332 LEU A O 1
ATOM 2697 N N . GLY A 1 333 ? -12.136 -8.659 6.354 1.00 97.25 333 GLY A N 1
ATOM 2698 C CA . GLY A 1 333 ? -12.493 -9.996 6.830 1.00 97.25 333 GLY A CA 1
ATOM 2699 C C . GLY A 1 333 ? -11.519 -11.078 6.350 1.00 97.25 333 GLY A C 1
ATOM 2700 O O . GLY A 1 333 ? -11.926 -12.216 6.134 1.00 97.25 333 GLY A O 1
ATOM 2701 N N . ILE A 1 334 ? -10.242 -10.725 6.160 1.00 96.62 334 ILE A N 1
ATOM 2702 C CA . ILE A 1 334 ? -9.187 -11.684 5.801 1.00 96.62 334 ILE A CA 1
ATOM 2703 C C . ILE A 1 334 ? -8.958 -12.647 6.973 1.00 96.62 334 ILE A C 1
ATOM 2705 O O . ILE A 1 334 ? -8.932 -12.226 8.133 1.00 96.62 334 ILE A O 1
ATOM 2709 N N . SER A 1 335 ? -8.775 -13.932 6.664 1.00 96.06 335 SER A N 1
ATOM 2710 C CA . SER A 1 335 ? -8.496 -14.967 7.663 1.00 96.06 335 SER A CA 1
ATOM 2711 C C . SER A 1 335 ? -7.179 -14.717 8.412 1.00 96.06 335 SER A C 1
ATOM 2713 O O . SER A 1 335 ? -6.230 -14.151 7.867 1.00 96.06 335 SER A O 1
ATOM 2715 N N . ASP A 1 336 ? -7.077 -15.191 9.657 1.00 96.31 336 ASP A N 1
ATOM 2716 C CA . ASP A 1 336 ? -5.837 -15.056 10.436 1.00 96.31 336 ASP A CA 1
ATOM 2717 C C . ASP A 1 336 ? -4.653 -15.771 9.776 1.00 96.31 336 ASP A C 1
ATOM 2719 O O . ASP A 1 336 ? -3.517 -15.314 9.881 1.00 96.31 336 ASP A O 1
ATOM 2723 N N . GLU A 1 337 ? -4.903 -16.858 9.043 1.00 97.12 337 GLU A N 1
ATOM 2724 C CA . GLU A 1 337 ? -3.871 -17.553 8.275 1.00 97.12 337 GLU A CA 1
ATOM 2725 C C . GLU A 1 337 ? -3.260 -16.644 7.200 1.00 97.12 337 GLU A C 1
ATOM 2727 O O . GLU A 1 337 ? -2.037 -16.488 7.144 1.00 97.12 337 GLU A O 1
ATOM 2732 N N . ILE A 1 338 ? -4.092 -16.014 6.363 1.00 97.12 338 ILE A N 1
ATOM 2733 C CA . ILE A 1 338 ? -3.601 -15.118 5.312 1.00 97.12 338 ILE A CA 1
ATOM 2734 C C . ILE A 1 338 ? -3.014 -13.842 5.905 1.00 97.12 338 ILE A C 1
ATOM 2736 O O . ILE A 1 338 ? -1.949 -13.412 5.462 1.00 97.12 338 ILE A O 1
ATOM 2740 N N . PHE A 1 339 ? -3.639 -13.264 6.933 1.00 97.38 339 PHE A N 1
ATOM 2741 C CA . PHE A 1 339 ? -3.074 -12.123 7.653 1.00 97.38 339 PHE A CA 1
ATOM 2742 C C . PHE A 1 339 ? -1.651 -12.428 8.139 1.00 97.38 339 PHE A C 1
ATOM 2744 O O . PHE A 1 339 ? -0.726 -11.673 7.834 1.00 97.38 339 PHE A O 1
ATOM 2751 N N . ASN A 1 340 ? -1.453 -13.572 8.802 1.00 97.38 340 ASN A N 1
ATOM 2752 C CA . ASN A 1 340 ? -0.144 -14.003 9.283 1.00 97.38 340 ASN A CA 1
ATOM 2753 C C . ASN A 1 340 ? 0.845 -14.247 8.134 1.00 97.38 340 ASN A C 1
ATOM 2755 O O . ASN A 1 340 ? 2.021 -13.909 8.258 1.00 97.38 340 ASN A O 1
ATOM 2759 N N . LYS A 1 341 ? 0.392 -14.784 6.994 1.00 97.25 341 LYS A N 1
ATOM 2760 C CA . LYS A 1 341 ? 1.234 -14.929 5.796 1.00 97.25 341 LYS A CA 1
ATOM 2761 C C . LYS A 1 341 ? 1.664 -13.585 5.213 1.00 97.25 341 LYS A C 1
ATOM 2763 O O . LYS A 1 341 ? 2.784 -13.492 4.728 1.00 97.25 341 LYS A O 1
ATOM 2768 N N . VAL A 1 342 ? 0.809 -12.562 5.225 1.00 96.75 342 VAL A N 1
ATOM 2769 C CA . VAL A 1 342 ? 1.131 -11.233 4.675 1.00 96.75 342 VAL A CA 1
ATOM 2770 C C . VAL A 1 342 ? 2.022 -10.441 5.629 1.00 96.75 342 VAL A C 1
ATOM 2772 O O . VAL A 1 342 ? 3.052 -9.918 5.210 1.00 96.75 342 VAL A O 1
ATOM 2775 N N . VAL A 1 343 ? 1.657 -10.367 6.912 1.00 96.81 343 VAL A N 1
ATOM 2776 C CA . VAL A 1 343 ? 2.340 -9.516 7.901 1.00 96.81 343 VAL A CA 1
ATOM 2777 C C . VAL A 1 343 ? 3.773 -9.976 8.194 1.00 96.81 343 VAL A C 1
ATOM 2779 O O . VAL A 1 343 ? 4.629 -9.139 8.467 1.00 96.81 343 VAL A O 1
ATOM 2782 N N . ASN A 1 344 ? 4.040 -11.283 8.080 1.00 95.81 344 ASN A N 1
ATOM 2783 C CA . ASN A 1 344 ? 5.354 -11.882 8.330 1.00 95.81 344 ASN A CA 1
ATOM 2784 C C . ASN A 1 344 ? 6.240 -11.982 7.077 1.00 95.81 344 ASN A C 1
ATOM 2786 O O . ASN A 1 344 ? 7.335 -12.539 7.154 1.00 95.81 344 ASN A O 1
ATOM 2790 N N . LYS A 1 345 ? 5.794 -11.488 5.912 1.00 95.25 345 LYS A N 1
ATOM 2791 C CA . LYS A 1 345 ? 6.668 -11.407 4.732 1.00 95.25 345 LYS A CA 1
ATOM 2792 C C . LYS A 1 345 ? 7.811 -10.430 4.996 1.00 95.25 345 LYS A C 1
ATOM 2794 O O . LYS A 1 345 ? 7.649 -9.414 5.671 1.00 95.25 345 LYS A O 1
ATOM 2799 N N . ASP A 1 346 ? 8.954 -10.702 4.377 1.00 92.69 346 ASP A N 1
ATOM 2800 C CA . ASP A 1 346 ? 9.987 -9.685 4.230 1.00 92.69 346 ASP A CA 1
ATOM 2801 C C . ASP A 1 346 ? 9.475 -8.574 3.315 1.00 92.69 346 ASP A C 1
ATOM 2803 O O . ASP A 1 346 ? 8.903 -8.838 2.254 1.00 92.69 346 ASP A O 1
ATOM 2807 N N . ILE A 1 347 ? 9.753 -7.327 3.679 1.00 91.88 347 ILE A N 1
ATOM 2808 C CA . ILE A 1 347 ? 9.490 -6.203 2.786 1.00 91.88 347 ILE A CA 1
ATOM 2809 C C . ILE A 1 347 ? 10.446 -6.289 1.602 1.00 91.88 347 ILE A C 1
ATOM 2811 O O . ILE A 1 347 ? 11.663 -6.395 1.770 1.00 91.88 347 ILE A O 1
ATOM 2815 N N . ARG A 1 348 ? 9.902 -6.178 0.394 1.00 89.62 348 ARG A N 1
ATOM 2816 C CA . ARG A 1 348 ? 10.691 -6.153 -0.839 1.00 89.62 348 ARG A CA 1
ATOM 2817 C C . ARG A 1 348 ? 10.553 -4.778 -1.476 1.00 89.62 348 ARG A C 1
ATOM 2819 O O . ARG A 1 348 ? 9.467 -4.384 -1.894 1.00 89.62 348 ARG A O 1
ATOM 2826 N N . ARG A 1 349 ? 11.647 -4.015 -1.511 1.00 85.69 349 ARG A N 1
ATOM 2827 C CA . ARG A 1 349 ? 11.664 -2.653 -2.062 1.00 85.69 349 ARG A CA 1
ATOM 2828 C C . ARG A 1 349 ? 12.423 -2.631 -3.377 1.00 85.69 349 ARG A C 1
ATOM 2830 O O . ARG A 1 349 ? 13.616 -2.915 -3.415 1.00 85.69 349 ARG A O 1
ATOM 2837 N N . GLY A 1 350 ? 11.741 -2.269 -4.456 1.00 69.06 350 GLY A N 1
ATOM 2838 C CA . GLY A 1 350 ? 12.393 -1.914 -5.706 1.00 69.06 350 GLY A CA 1
ATOM 2839 C C . GLY A 1 350 ? 13.132 -0.590 -5.532 1.00 69.06 350 GLY A C 1
ATOM 2840 O O . GLY A 1 350 ? 12.527 0.409 -5.164 1.00 69.06 350 GLY A O 1
ATOM 2841 N N . GLY A 1 351 ? 14.438 -0.567 -5.796 1.00 60.16 351 GLY A N 1
ATOM 2842 C CA . GLY A 1 351 ? 15.175 0.695 -5.893 1.00 60.16 351 GLY A CA 1
ATOM 2843 C C . GLY A 1 351 ? 15.786 1.222 -4.596 1.00 60.16 351 GLY A C 1
ATOM 2844 O O . GLY A 1 351 ? 15.765 2.425 -4.355 1.00 60.16 351 GLY A O 1
ATOM 2845 N N . LEU A 1 352 ? 16.459 0.375 -3.812 1.00 53.41 352 LEU A N 1
ATOM 2846 C CA . LEU A 1 352 ? 17.724 0.879 -3.271 1.00 53.41 352 LEU A CA 1
ATOM 2847 C C . LEU A 1 352 ? 18.589 1.217 -4.489 1.00 53.41 352 LEU A C 1
ATOM 2849 O O . LEU A 1 352 ? 19.014 0.305 -5.202 1.00 53.41 352 LEU A O 1
ATOM 2853 N N . GLU A 1 353 ? 18.733 2.513 -4.792 1.00 57.31 353 GLU A N 1
ATOM 2854 C CA . GLU A 1 353 ? 19.744 2.973 -5.740 1.00 57.31 353 GLU A CA 1
ATOM 2855 C C . GLU A 1 353 ? 21.044 2.310 -5.317 1.00 57.31 353 GLU A C 1
ATOM 2857 O O . GLU A 1 353 ? 21.462 2.425 -4.167 1.00 57.31 353 GLU A O 1
ATOM 2862 N N . ARG A 1 354 ? 21.613 1.504 -6.209 1.00 62.38 354 ARG A N 1
ATOM 2863 C CA . ARG A 1 354 ? 22.929 0.950 -5.948 1.00 62.38 354 ARG A CA 1
ATOM 2864 C C . ARG A 1 354 ? 23.880 2.111 -6.093 1.00 62.38 354 ARG A C 1
ATOM 2866 O O . ARG A 1 354 ? 23.908 2.743 -7.148 1.00 62.38 354 ARG A O 1
ATOM 2873 N N . TRP A 1 355 ? 24.618 2.397 -5.040 1.00 65.81 355 TRP A N 1
ATOM 2874 C CA . TRP A 1 355 ? 25.704 3.346 -5.125 1.00 65.81 355 TRP A CA 1
ATOM 2875 C C . TRP A 1 355 ? 26.999 2.617 -4.829 1.00 65.81 355 TRP A C 1
ATOM 2877 O O . TRP A 1 355 ? 27.076 1.702 -4.005 1.00 65.81 355 TRP A O 1
ATOM 2887 N N . HIS A 1 356 ? 28.023 3.043 -5.544 1.00 69.94 356 HIS A N 1
ATOM 2888 C CA . HIS A 1 356 ? 29.377 2.600 -5.318 1.00 69.94 356 HIS A CA 1
ATOM 2889 C C . HIS A 1 356 ? 30.106 3.751 -4.645 1.00 69.94 356 HIS A C 1
ATOM 2891 O O . HIS A 1 356 ? 30.012 4.896 -5.090 1.00 69.94 356 HIS A O 1
ATOM 2897 N N . VAL A 1 357 ? 30.805 3.454 -3.558 1.00 73.50 357 VAL A N 1
ATOM 2898 C CA . VAL A 1 357 ? 31.724 4.389 -2.924 1.00 73.50 357 VAL A CA 1
ATOM 2899 C C . VAL A 1 357 ? 33.112 4.011 -3.412 1.00 73.50 357 VAL A C 1
ATOM 2901 O O . VAL A 1 357 ? 33.649 2.977 -3.029 1.00 73.50 357 VAL A O 1
ATOM 2904 N N . VAL A 1 358 ? 33.675 4.831 -4.295 1.00 71.88 358 VAL A N 1
ATOM 2905 C CA . VAL A 1 358 ? 35.072 4.706 -4.719 1.00 71.88 358 VAL A CA 1
ATOM 2906 C C . VAL A 1 358 ? 35.904 5.584 -3.793 1.00 71.88 358 VAL A C 1
ATOM 2908 O O . VAL A 1 358 ? 35.723 6.800 -3.767 1.00 71.88 358 VAL A O 1
ATOM 2911 N N . LYS A 1 359 ? 36.798 4.969 -3.023 1.00 74.50 359 LYS A N 1
ATOM 2912 C CA . LYS A 1 359 ? 37.765 5.647 -2.161 1.00 74.50 359 LYS A CA 1
ATOM 2913 C C . LYS A 1 359 ? 39.147 5.574 -2.796 1.00 74.50 359 LYS A C 1
ATOM 2915 O O . LYS A 1 359 ? 39.523 4.562 -3.391 1.00 74.50 359 LYS A O 1
ATOM 2920 N N . GLY A 1 360 ? 39.906 6.647 -2.659 1.00 78.31 360 GLY A N 1
ATOM 2921 C CA . GLY A 1 360 ? 41.234 6.748 -3.235 1.00 78.31 360 GLY A CA 1
ATOM 2922 C C . GLY A 1 360 ? 41.945 8.028 -2.830 1.00 78.31 360 GLY A C 1
ATOM 2923 O O . GLY A 1 360 ? 41.361 8.892 -2.175 1.00 78.31 360 GLY A O 1
ATOM 2924 N N . ASN A 1 361 ? 43.192 8.150 -3.268 1.00 76.50 361 ASN A N 1
ATOM 2925 C CA . ASN A 1 361 ? 44.024 9.328 -3.075 1.00 76.50 361 ASN A CA 1
ATOM 2926 C C . ASN A 1 361 ? 44.063 10.155 -4.353 1.00 76.50 361 ASN A C 1
ATOM 2928 O O . ASN A 1 361 ? 44.246 9.608 -5.441 1.00 76.50 361 ASN A O 1
ATOM 2932 N N . VAL A 1 362 ? 43.941 11.473 -4.213 1.00 73.62 362 VAL A N 1
ATOM 2933 C CA . VAL A 1 362 ? 44.172 12.413 -5.310 1.00 73.62 362 VAL A CA 1
ATOM 2934 C C . VAL A 1 362 ? 45.510 13.112 -5.077 1.00 73.62 362 VAL A C 1
ATOM 2936 O O . VAL A 1 362 ? 45.726 13.702 -4.020 1.00 73.62 362 VAL A O 1
ATOM 2939 N N . GLU A 1 363 ? 46.404 13.049 -6.059 1.00 79.75 363 GLU A N 1
ATOM 2940 C CA . GLU A 1 363 ? 47.689 13.756 -6.050 1.00 79.75 363 GLU A CA 1
ATOM 2941 C C . GLU A 1 363 ? 47.603 15.025 -6.901 1.00 79.75 363 GLU A C 1
ATOM 2943 O O . GLU A 1 363 ? 46.852 15.065 -7.874 1.00 79.75 363 GLU A O 1
ATOM 2948 N N . ASN A 1 364 ? 48.405 16.041 -6.563 1.00 79.75 364 ASN A N 1
ATOM 2949 C CA . ASN A 1 364 ? 48.518 17.299 -7.316 1.00 79.75 364 ASN A CA 1
ATOM 2950 C C . ASN A 1 364 ? 47.171 18.025 -7.507 1.00 79.75 364 ASN A C 1
ATOM 2952 O O . ASN A 1 364 ? 46.849 18.495 -8.596 1.00 79.75 364 ASN A O 1
ATOM 2956 N N . LEU A 1 365 ? 46.368 18.094 -6.441 1.00 75.31 365 LEU A N 1
ATOM 2957 C CA . LEU A 1 365 ? 45.236 19.019 -6.366 1.00 75.31 365 LEU A CA 1
ATOM 2958 C C . LEU A 1 365 ? 45.744 20.438 -6.076 1.00 75.31 365 LEU A C 1
ATOM 2960 O O . LEU A 1 365 ? 46.631 20.594 -5.229 1.00 75.31 365 LEU A O 1
ATOM 2964 N N . PRO A 1 366 ? 45.150 21.471 -6.694 1.00 76.69 366 PRO A N 1
ATOM 2965 C CA . PRO A 1 366 ? 45.415 22.848 -6.310 1.00 76.69 366 PRO A CA 1
ATOM 2966 C C . PRO A 1 366 ? 45.110 23.075 -4.828 1.00 76.69 366 PRO A C 1
ATOM 2968 O O . PRO A 1 366 ? 44.085 22.622 -4.315 1.00 76.69 366 PRO A O 1
ATOM 2971 N N . SER A 1 367 ? 46.003 23.780 -4.135 1.00 77.56 367 SER A N 1
ATOM 2972 C CA . SER A 1 367 ? 45.787 24.197 -2.746 1.00 77.56 367 SER A CA 1
ATOM 2973 C C . SER A 1 367 ? 44.943 25.468 -2.642 1.00 77.56 367 SER A C 1
ATOM 2975 O O . SER A 1 367 ? 44.329 25.712 -1.602 1.00 77.56 367 SER A O 1
ATOM 2977 N N . ASP A 1 368 ? 44.903 26.265 -3.712 1.00 86.69 368 ASP A N 1
ATOM 2978 C CA . ASP A 1 368 ? 44.041 27.432 -3.830 1.00 86.69 368 ASP A CA 1
ATOM 2979 C C . ASP A 1 368 ? 42.596 27.017 -4.146 1.00 86.69 368 ASP A C 1
ATOM 2981 O O . ASP A 1 368 ? 42.340 26.161 -4.995 1.00 86.69 368 ASP A O 1
ATOM 2985 N N . PHE A 1 369 ? 41.635 27.617 -3.443 1.00 77.94 369 PHE A N 1
ATOM 2986 C CA . PHE A 1 369 ? 40.227 27.239 -3.548 1.00 77.94 369 PHE A CA 1
ATOM 2987 C C . PHE A 1 369 ? 39.606 27.637 -4.893 1.00 77.94 369 PHE A C 1
ATOM 2989 O O . PHE A 1 369 ? 38.815 26.869 -5.448 1.00 77.94 369 PHE A O 1
ATOM 2996 N N . ASP A 1 370 ? 39.974 28.799 -5.435 1.00 83.31 370 ASP A N 1
ATOM 2997 C CA . ASP A 1 370 ? 39.444 29.276 -6.713 1.00 83.31 370 ASP A CA 1
ATOM 2998 C C . ASP A 1 370 ? 39.985 28.414 -7.862 1.00 83.31 370 ASP A C 1
ATOM 3000 O O . ASP A 1 370 ? 39.240 28.009 -8.760 1.00 83.31 370 ASP A O 1
ATOM 3004 N N . GLU A 1 371 ? 41.261 28.034 -7.784 1.00 78.94 371 GLU A N 1
ATOM 3005 C CA . GLU A 1 371 ? 41.876 27.078 -8.702 1.00 78.94 371 GLU A CA 1
ATOM 3006 C C . GLU A 1 371 ? 41.272 25.668 -8.563 1.00 78.94 371 GLU A C 1
ATOM 3008 O O . GLU A 1 371 ? 40.982 25.009 -9.568 1.00 78.94 371 GLU A O 1
ATOM 3013 N N . MET A 1 372 ? 40.985 25.221 -7.335 1.00 78.12 372 MET A N 1
ATOM 3014 C CA . MET A 1 372 ? 40.326 23.939 -7.071 1.00 78.12 372 MET A CA 1
ATOM 3015 C C . MET A 1 372 ? 38.909 23.890 -7.653 1.00 78.12 372 MET A C 1
ATOM 3017 O O . MET A 1 372 ? 38.518 22.851 -8.173 1.00 78.12 372 MET A O 1
ATOM 3021 N N . ILE A 1 373 ? 38.135 24.979 -7.626 1.00 78.31 373 ILE A N 1
ATOM 3022 C CA . ILE A 1 373 ? 36.811 25.023 -8.276 1.00 78.31 373 ILE A CA 1
ATOM 3023 C C . ILE A 1 373 ? 36.940 24.803 -9.788 1.00 78.31 373 ILE A C 1
ATOM 3025 O O . ILE A 1 373 ? 36.141 24.079 -10.392 1.00 78.31 373 ILE A O 1
ATOM 3029 N N . ILE A 1 374 ? 37.941 25.425 -10.414 1.00 78.94 374 ILE A N 1
ATOM 3030 C CA . ILE A 1 374 ? 38.164 25.337 -11.862 1.00 78.94 374 ILE A CA 1
ATOM 3031 C C . ILE A 1 374 ? 38.616 23.928 -12.254 1.00 78.94 374 ILE A C 1
ATOM 3033 O O . ILE A 1 374 ? 38.135 23.392 -13.263 1.00 78.94 374 ILE A O 1
ATOM 3037 N N . ASN A 1 375 ? 39.487 23.330 -11.441 1.00 70.75 375 ASN A N 1
ATOM 3038 C CA . ASN A 1 375 ? 40.140 22.049 -11.696 1.00 70.75 375 ASN A CA 1
ATOM 3039 C C . ASN A 1 375 ? 39.517 20.870 -10.937 1.00 70.75 375 ASN A C 1
ATOM 3041 O O . ASN A 1 375 ? 40.084 19.777 -10.950 1.00 70.75 375 ASN A O 1
ATOM 3045 N N . TYR A 1 376 ? 38.346 21.064 -10.318 1.00 76.31 376 TYR A N 1
ATOM 3046 C CA . TYR A 1 376 ? 37.705 20.034 -9.508 1.00 76.31 376 TYR A CA 1
ATOM 3047 C C . TYR A 1 376 ? 37.512 18.755 -10.334 1.00 76.31 376 TYR A C 1
ATOM 3049 O O . TYR A 1 376 ? 36.967 18.827 -11.447 1.00 76.31 376 TYR A O 1
ATOM 3057 N N . PRO A 1 377 ? 37.951 17.591 -9.827 1.00 68.69 377 PRO A N 1
ATOM 3058 C CA . PRO A 1 377 ? 37.886 16.348 -10.575 1.00 68.69 377 PRO A CA 1
ATOM 3059 C C . PRO A 1 377 ? 36.439 16.000 -10.916 1.00 68.69 377 PRO A C 1
ATOM 3061 O O . PRO A 1 377 ? 35.547 16.041 -10.065 1.00 68.69 377 PRO A O 1
ATOM 3064 N N . LYS A 1 378 ? 36.199 15.645 -12.181 1.00 68.06 378 LYS A N 1
ATOM 3065 C CA . LYS A 1 378 ? 34.896 15.166 -12.638 1.00 68.06 378 LYS A CA 1
ATOM 3066 C C . LYS A 1 378 ? 34.973 13.665 -12.851 1.00 68.06 378 LYS A C 1
ATOM 3068 O O . LYS A 1 378 ? 35.562 13.188 -13.816 1.00 68.06 378 LYS A O 1
ATOM 3073 N N . ILE A 1 379 ? 34.355 12.917 -11.946 1.00 64.00 379 ILE A N 1
ATOM 3074 C CA . ILE A 1 379 ? 34.168 11.478 -12.115 1.00 64.00 379 ILE A CA 1
ATOM 3075 C C . ILE A 1 379 ? 32.874 11.276 -12.904 1.00 64.00 379 ILE A C 1
ATOM 3077 O O . ILE A 1 379 ? 31.786 11.560 -12.406 1.00 64.00 379 ILE A O 1
ATOM 3081 N N . GLU A 1 380 ? 32.989 10.784 -14.134 1.00 62.12 380 GLU A N 1
ATOM 3082 C CA . GLU A 1 380 ? 31.854 10.415 -14.973 1.00 62.12 380 GLU A CA 1
ATOM 3083 C C . GLU A 1 380 ? 31.817 8.897 -15.169 1.00 62.12 380 GLU A C 1
ATOM 3085 O O . GLU A 1 380 ? 32.787 8.245 -15.557 1.00 62.12 380 GLU A O 1
ATOM 3090 N N . VAL A 1 381 ? 30.664 8.283 -14.929 1.00 60.38 381 VAL A N 1
ATOM 3091 C CA . VAL A 1 381 ? 30.492 6.856 -15.216 1.00 60.38 381 VAL A CA 1
ATOM 3092 C C . VAL A 1 381 ? 30.423 6.673 -16.737 1.00 60.38 381 VAL A C 1
ATOM 3094 O O . VAL A 1 381 ? 29.404 7.002 -17.346 1.00 60.38 381 VAL A O 1
ATOM 3097 N N . ILE A 1 382 ? 31.468 6.124 -17.376 1.00 58.78 382 ILE A N 1
ATOM 3098 C CA . ILE A 1 382 ? 31.345 5.675 -18.772 1.00 58.78 382 ILE A CA 1
ATOM 3099 C C . ILE A 1 382 ? 30.508 4.401 -18.752 1.00 58.78 382 ILE A C 1
ATOM 3101 O O . ILE A 1 382 ? 30.985 3.330 -18.386 1.00 58.78 382 ILE A O 1
ATOM 3105 N N . LYS A 1 383 ? 29.246 4.508 -19.171 1.00 56.44 383 LYS A N 1
ATOM 3106 C CA . LYS A 1 383 ? 28.316 3.379 -19.289 1.00 56.44 383 LYS A CA 1
ATOM 3107 C C . LYS A 1 383 ? 28.857 2.283 -20.226 1.00 56.44 383 LYS A C 1
ATOM 3109 O O . LYS A 1 383 ? 28.499 2.223 -21.395 1.00 56.44 383 LYS A O 1
ATOM 3114 N N . SER A 1 384 ? 29.626 1.342 -19.693 1.00 57.09 384 SER A N 1
ATOM 3115 C CA . SER A 1 384 ? 29.618 -0.042 -20.163 1.00 57.09 384 SER A CA 1
ATOM 3116 C C . SER A 1 384 ? 29.324 -0.936 -18.969 1.00 57.09 384 SER A C 1
ATOM 3118 O O . SER A 1 384 ? 30.226 -1.381 -18.265 1.00 57.09 384 SER A O 1
ATOM 3120 N N . LYS A 1 385 ? 28.032 -1.149 -18.712 1.00 63.12 385 LYS A N 1
ATOM 3121 C CA . LYS A 1 385 ? 27.570 -2.173 -17.781 1.00 63.12 385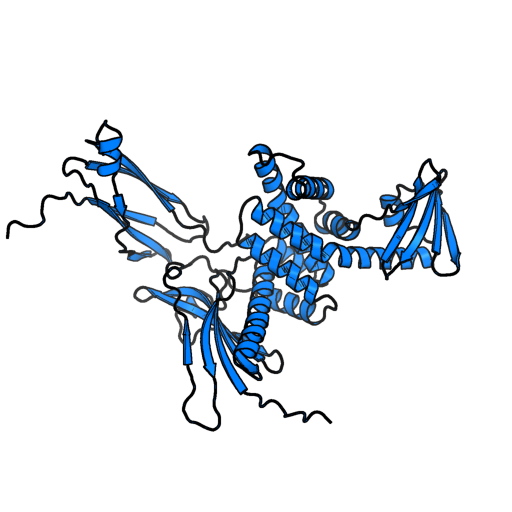 LYS A CA 1
ATOM 3122 C C . LYS A 1 385 ? 27.690 -3.507 -18.509 1.00 63.12 385 LYS A C 1
ATOM 3124 O O . LYS A 1 385 ? 26.902 -3.773 -19.411 1.00 63.12 385 LYS A O 1
ATOM 3129 N N . GLN A 1 386 ? 28.679 -4.322 -18.159 1.00 68.69 386 GLN A N 1
ATOM 3130 C CA . GLN A 1 386 ? 28.704 -5.710 -18.619 1.00 68.69 386 GLN A CA 1
ATOM 3131 C C . GLN A 1 386 ? 28.052 -6.576 -17.553 1.00 68.69 386 GLN A C 1
ATOM 3133 O O . GLN A 1 386 ? 28.488 -6.604 -16.403 1.00 68.69 386 GLN A O 1
ATOM 3138 N N . ILE A 1 387 ? 26.979 -7.258 -17.934 1.00 65.62 387 ILE A N 1
ATOM 3139 C CA . ILE A 1 387 ? 26.275 -8.201 -17.074 1.00 65.62 387 ILE A CA 1
ATOM 3140 C C . ILE A 1 387 ? 26.698 -9.600 -17.517 1.00 65.62 387 ILE A C 1
ATOM 3142 O O . ILE A 1 387 ? 26.441 -9.996 -18.649 1.00 65.62 387 ILE A O 1
ATOM 3146 N N . ILE A 1 388 ? 27.368 -10.337 -16.634 1.00 71.50 388 ILE A N 1
ATOM 3147 C CA . ILE A 1 388 ? 27.820 -11.708 -16.885 1.00 71.50 388 ILE A CA 1
ATOM 3148 C C . ILE A 1 388 ? 27.129 -12.625 -15.883 1.00 71.50 388 ILE A C 1
ATOM 3150 O O . ILE A 1 388 ? 27.159 -12.376 -14.679 1.00 71.50 388 ILE A O 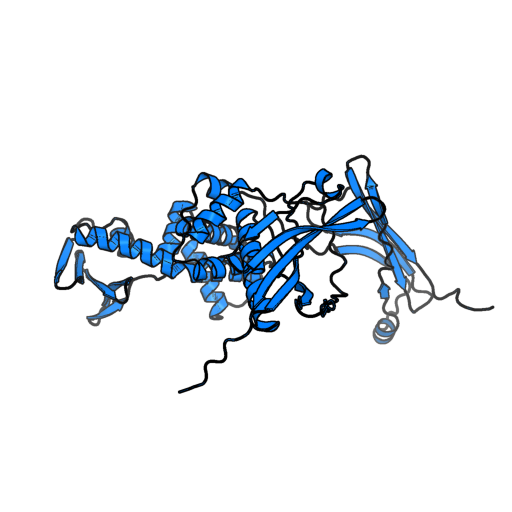1
ATOM 3154 N N . ARG A 1 389 ? 26.529 -13.715 -16.355 1.00 66.38 389 ARG A N 1
ATOM 3155 C CA . ARG A 1 389 ? 25.953 -14.739 -15.482 1.00 66.38 389 ARG A CA 1
ATOM 3156 C C . ARG A 1 389 ? 27.050 -15.671 -14.969 1.00 66.38 389 ARG A C 1
ATOM 3158 O O . ARG A 1 389 ? 27.772 -16.276 -15.754 1.00 66.38 389 ARG A O 1
ATOM 3165 N N . GLY A 1 390 ? 27.193 -15.751 -13.651 1.00 70.31 390 GLY A N 1
ATOM 3166 C CA . GLY A 1 390 ? 28.070 -16.701 -12.980 1.00 70.31 390 GLY A CA 1
ATOM 3167 C C . GLY A 1 390 ? 27.495 -18.118 -12.994 1.00 70.31 390 GLY A C 1
ATOM 3168 O O . GLY A 1 390 ? 26.286 -18.320 -13.135 1.00 70.31 390 GLY A O 1
ATOM 3169 N N . GLU A 1 391 ? 28.366 -19.110 -12.811 1.00 74.38 391 GLU A N 1
ATOM 3170 C CA . GLU A 1 391 ? 27.995 -20.533 -12.737 1.00 74.38 391 GLU A CA 1
ATOM 3171 C C . GLU A 1 391 ? 27.020 -20.835 -11.583 1.00 74.38 391 GLU A C 1
ATOM 3173 O O . GLU A 1 391 ? 26.189 -21.735 -11.677 1.00 74.38 391 GLU A O 1
ATOM 3178 N N . ASP A 1 392 ? 27.051 -20.028 -10.518 1.00 72.38 392 ASP A N 1
ATOM 3179 C CA . ASP A 1 392 ? 26.153 -20.106 -9.360 1.00 72.38 392 ASP A CA 1
ATOM 3180 C C . ASP A 1 392 ? 24.774 -19.462 -9.601 1.00 72.38 392 ASP A C 1
ATOM 3182 O O . ASP A 1 392 ? 23.982 -19.305 -8.668 1.00 72.38 392 ASP A O 1
ATOM 3186 N N . ARG A 1 393 ? 24.475 -19.080 -10.851 1.00 65.31 393 ARG A N 1
ATOM 3187 C CA . ARG A 1 393 ? 23.280 -18.325 -11.262 1.00 65.31 393 ARG A CA 1
ATOM 3188 C C . ARG A 1 393 ? 23.182 -16.929 -10.637 1.00 65.31 393 ARG A C 1
ATOM 3190 O O . ARG A 1 393 ? 22.132 -16.299 -10.771 1.00 65.31 393 ARG A O 1
ATOM 3197 N N . LYS A 1 394 ? 24.236 -16.428 -9.985 1.00 66.12 394 LYS A N 1
ATOM 3198 C CA . LYS A 1 394 ? 24.340 -15.014 -9.616 1.00 66.12 394 LYS A CA 1
ATOM 3199 C C . LYS A 1 394 ? 24.918 -14.227 -10.776 1.00 66.12 394 LYS A C 1
ATOM 3201 O O . LYS A 1 394 ? 25.462 -14.779 -11.728 1.00 66.12 394 LYS A O 1
ATOM 3206 N N . LEU A 1 395 ? 24.797 -12.912 -10.704 1.00 61.88 395 LEU A N 1
ATOM 3207 C CA . LEU A 1 395 ? 25.358 -12.034 -11.721 1.00 61.88 395 LEU A CA 1
ATOM 3208 C C . LEU A 1 395 ? 26.639 -11.418 -11.230 1.00 61.88 395 LEU A C 1
ATOM 3210 O O . LEU A 1 395 ? 26.741 -11.000 -10.074 1.00 61.88 395 LEU A O 1
ATOM 3214 N N . ASN A 1 396 ? 27.563 -11.307 -12.165 1.00 66.44 396 ASN A N 1
ATOM 3215 C CA . ASN A 1 396 ? 28.717 -10.461 -12.058 1.00 66.44 396 ASN A CA 1
ATOM 3216 C C . ASN A 1 396 ? 28.449 -9.227 -12.907 1.00 66.44 396 ASN A C 1
ATOM 3218 O O . ASN A 1 396 ? 28.287 -9.325 -14.123 1.00 66.44 396 ASN A O 1
ATOM 3222 N N . ILE A 1 397 ? 28.342 -8.077 -12.252 1.00 67.25 397 ILE A N 1
ATOM 3223 C CA . ILE A 1 397 ? 28.171 -6.804 -12.943 1.00 67.25 397 ILE A CA 1
ATOM 3224 C C . ILE A 1 397 ? 29.526 -6.116 -12.935 1.00 67.25 397 ILE A C 1
ATOM 3226 O O . ILE A 1 397 ? 30.108 -5.904 -11.869 1.00 67.25 397 ILE A O 1
ATOM 3230 N N . ALA A 1 398 ? 30.029 -5.805 -14.125 1.00 69.38 398 ALA A N 1
ATOM 3231 C CA . ALA A 1 398 ? 31.206 -4.979 -14.285 1.00 69.38 398 ALA A CA 1
ATOM 3232 C C . ALA A 1 398 ? 30.786 -3.552 -14.643 1.00 69.38 398 ALA A C 1
ATOM 3234 O O . ALA A 1 398 ? 30.059 -3.343 -15.620 1.00 69.38 398 ALA A O 1
ATOM 3235 N N . TYR A 1 399 ? 31.241 -2.587 -13.846 1.00 69.00 399 TYR A N 1
ATOM 3236 C CA . TYR A 1 399 ? 31.095 -1.163 -14.134 1.00 69.00 399 TYR A CA 1
ATOM 3237 C C . TYR A 1 399 ? 32.448 -0.590 -14.532 1.00 69.00 399 TYR A C 1
ATOM 3239 O O . TYR A 1 399 ? 33.459 -0.879 -13.889 1.00 69.00 399 TYR A O 1
ATOM 3247 N N . THR A 1 400 ? 32.456 0.251 -15.563 1.00 67.56 400 THR A N 1
ATOM 3248 C CA . THR A 1 400 ? 33.630 1.042 -15.926 1.00 67.56 400 THR A CA 1
ATOM 3249 C C . THR A 1 400 ? 33.393 2.504 -15.568 1.00 67.56 400 THR A C 1
ATOM 3251 O O . THR A 1 400 ? 32.400 3.094 -15.982 1.00 67.56 400 THR A O 1
ATOM 3254 N N . PHE A 1 401 ? 34.296 3.106 -14.801 1.00 66.62 401 PHE A N 1
ATOM 3255 C CA . PHE A 1 401 ? 34.251 4.535 -14.489 1.00 66.62 401 PHE A CA 1
ATOM 3256 C C . PHE A 1 401 ? 35.352 5.260 -15.250 1.00 66.62 401 PHE A C 1
ATOM 3258 O O . PHE A 1 401 ? 36.439 4.714 -15.463 1.00 66.62 401 PHE A O 1
ATOM 3265 N N . LYS A 1 402 ? 35.071 6.501 -15.636 1.00 69.25 402 LYS A N 1
ATOM 3266 C CA . LYS A 1 402 ? 36.062 7.437 -16.150 1.00 69.25 402 LYS A CA 1
ATOM 3267 C C . LYS A 1 402 ? 36.220 8.551 -15.153 1.00 69.25 402 LYS A C 1
ATOM 3269 O O . LYS A 1 402 ? 35.252 9.198 -14.769 1.00 69.25 402 LYS A O 1
ATOM 3274 N N . CYS A 1 403 ? 37.453 8.797 -14.763 1.00 65.31 403 CYS A N 1
ATOM 3275 C CA . CYS A 1 403 ? 37.758 10.027 -14.070 1.00 65.31 403 CYS A CA 1
ATOM 3276 C C . CYS A 1 403 ? 38.412 10.984 -15.058 1.00 65.31 403 CYS A C 1
ATOM 3278 O O . CYS A 1 403 ? 39.414 10.634 -15.681 1.00 65.31 403 CYS A O 1
ATOM 3280 N N . GLU A 1 404 ? 37.818 12.162 -15.233 1.00 66.38 404 GLU A N 1
ATOM 3281 C CA . GLU A 1 404 ? 38.413 13.252 -15.993 1.00 66.38 404 GLU A CA 1
ATOM 3282 C C . GLU A 1 404 ? 38.973 14.300 -15.037 1.00 66.38 404 GLU A C 1
ATOM 3284 O O . GLU A 1 404 ? 38.247 14.933 -14.262 1.00 66.38 404 GLU A O 1
ATOM 3289 N N . PHE A 1 405 ? 40.279 14.517 -15.148 1.00 66.62 405 PHE A N 1
ATOM 3290 C CA . PHE A 1 405 ? 40.972 15.627 -14.513 1.00 66.62 405 PHE A CA 1
ATOM 3291 C C . PHE A 1 405 ? 41.179 16.732 -15.543 1.00 66.62 405 PHE A C 1
ATOM 3293 O O . PHE A 1 405 ? 41.501 16.476 -16.708 1.00 66.62 405 PHE A O 1
ATOM 3300 N N . ARG A 1 406 ? 40.917 17.977 -15.137 1.00 67.44 406 ARG A N 1
ATOM 3301 C CA . ARG A 1 406 ? 41.133 19.145 -16.003 1.00 67.44 406 ARG A CA 1
ATOM 3302 C C . ARG A 1 406 ? 42.597 19.550 -16.047 1.00 67.44 406 ARG A C 1
ATOM 3304 O O . ARG A 1 406 ? 43.056 19.960 -17.111 1.00 67.44 406 ARG A O 1
ATOM 3311 N N . ASP A 1 407 ? 43.283 19.397 -14.923 1.00 67.56 407 ASP A N 1
ATOM 3312 C CA . ASP A 1 407 ? 44.729 19.492 -14.826 1.00 67.56 407 ASP A CA 1
ATOM 3313 C C . ASP A 1 407 ? 45.352 18.144 -15.226 1.00 67.56 407 ASP A C 1
ATOM 3315 O O . ASP A 1 407 ? 44.878 17.082 -14.817 1.00 67.56 407 ASP A O 1
ATOM 3319 N N . ALA A 1 408 ? 46.372 18.190 -16.083 1.00 64.19 408 ALA A N 1
ATOM 3320 C CA . ALA A 1 408 ? 47.050 17.004 -16.597 1.00 64.19 408 ALA A CA 1
ATOM 3321 C C . ALA A 1 408 ? 47.936 16.329 -15.537 1.00 64.19 408 ALA A C 1
ATOM 3323 O O . ALA A 1 408 ? 48.225 15.138 -15.673 1.00 64.19 408 ALA A O 1
ATOM 3324 N N . ASP A 1 409 ? 48.330 17.066 -14.494 1.00 75.25 409 ASP A N 1
ATOM 3325 C CA . ASP A 1 409 ? 49.212 16.561 -13.442 1.00 75.25 409 ASP A CA 1
ATOM 3326 C C . ASP A 1 409 ? 48.448 15.932 -12.267 1.00 75.25 409 ASP A C 1
ATOM 3328 O O . ASP A 1 409 ? 49.043 15.182 -11.484 1.00 75.25 409 ASP A O 1
ATOM 3332 N N . THR A 1 410 ? 47.137 16.176 -12.149 1.00 67.81 410 THR A N 1
ATOM 3333 C CA . THR A 1 410 ? 46.291 15.544 -11.128 1.00 67.81 410 THR A CA 1
ATOM 3334 C C . THR A 1 410 ? 46.088 14.058 -11.433 1.00 67.81 410 THR A C 1
ATOM 3336 O O . THR A 1 410 ? 45.707 13.678 -12.541 1.00 67.81 410 THR A O 1
ATOM 3339 N N . LYS A 1 411 ? 46.308 13.204 -10.427 1.00 71.31 411 LYS A N 1
ATOM 3340 C CA . LYS A 1 411 ? 46.174 11.737 -10.528 1.00 71.31 411 LYS A CA 1
ATOM 3341 C C . LYS A 1 411 ? 45.229 11.208 -9.463 1.00 71.31 411 LYS A C 1
ATOM 3343 O O . LYS A 1 411 ? 45.175 11.786 -8.380 1.00 71.31 411 LYS A O 1
ATOM 3348 N N . PHE A 1 412 ? 44.536 10.098 -9.727 1.00 69.56 412 PHE A N 1
ATOM 3349 C CA . PHE A 1 412 ? 43.664 9.466 -8.737 1.00 69.56 412 PHE A CA 1
ATOM 3350 C C . PHE A 1 412 ? 43.936 7.975 -8.590 1.00 69.56 412 PHE A C 1
ATOM 3352 O O . PHE A 1 412 ? 43.459 7.134 -9.349 1.00 69.56 412 PHE A O 1
ATOM 3359 N N . GLY A 1 413 ? 44.655 7.643 -7.523 1.00 71.69 413 GLY A N 1
ATOM 3360 C CA . GLY A 1 413 ? 44.865 6.264 -7.119 1.00 71.69 413 GLY A CA 1
ATOM 3361 C C . GLY A 1 413 ? 43.646 5.735 -6.376 1.00 71.69 413 GLY A C 1
ATOM 3362 O O . GLY A 1 413 ? 43.324 6.216 -5.295 1.00 71.69 413 GLY A O 1
ATOM 3363 N N . VAL A 1 414 ? 42.988 4.719 -6.921 1.00 69.62 414 VAL A N 1
ATOM 3364 C CA . VAL A 1 414 ? 41.886 4.023 -6.244 1.00 69.62 414 VAL A CA 1
ATOM 3365 C C . VAL A 1 414 ? 42.466 3.084 -5.192 1.00 69.62 414 VAL A C 1
ATOM 3367 O O . VAL A 1 414 ? 43.319 2.257 -5.507 1.00 69.62 414 VAL A O 1
ATOM 3370 N N . GLU A 1 415 ? 41.975 3.174 -3.961 1.00 72.56 415 GLU A N 1
ATOM 3371 C CA . GLU A 1 415 ? 42.373 2.286 -2.863 1.00 72.56 415 GLU A CA 1
ATOM 3372 C C . GLU A 1 415 ? 41.325 1.208 -2.601 1.00 72.56 415 GLU A C 1
ATOM 3374 O O . GLU A 1 415 ? 41.646 0.029 -2.452 1.00 72.56 415 GLU A O 1
ATOM 3379 N N . GLU A 1 416 ? 40.058 1.614 -2.550 1.00 74.06 416 GLU A N 1
ATOM 3380 C CA . GLU A 1 416 ? 38.949 0.758 -2.152 1.00 74.06 416 GLU A CA 1
ATOM 3381 C C . GLU A 1 416 ? 37.703 1.108 -2.961 1.00 74.06 416 GLU A C 1
ATOM 3383 O O . GLU A 1 416 ? 37.442 2.266 -3.290 1.00 74.06 416 GLU A O 1
ATOM 3388 N N . VAL A 1 417 ? 36.902 0.091 -3.268 1.00 67.56 417 VAL A N 1
ATOM 3389 C CA . VAL A 1 417 ? 35.579 0.288 -3.843 1.00 67.56 417 VAL A CA 1
ATOM 3390 C C . VAL A 1 417 ? 34.564 -0.500 -3.033 1.00 67.56 417 VAL A C 1
ATOM 3392 O O . VAL A 1 417 ? 34.575 -1.730 -3.032 1.00 67.56 417 VAL A O 1
ATOM 3395 N N . GLU A 1 418 ? 33.664 0.210 -2.365 1.00 67.56 418 GLU A N 1
ATOM 3396 C CA . GLU A 1 418 ? 32.532 -0.386 -1.668 1.00 67.56 418 GLU A CA 1
ATOM 3397 C C . GLU A 1 418 ? 31.303 -0.328 -2.566 1.00 67.56 418 GLU A C 1
ATOM 3399 O O . GLU A 1 418 ? 31.005 0.698 -3.177 1.00 67.56 418 GLU A O 1
ATOM 3404 N N . SER A 1 419 ? 30.554 -1.420 -2.628 1.00 65.50 419 SER A N 1
ATOM 3405 C CA . SER A 1 419 ? 29.278 -1.443 -3.336 1.00 65.50 419 SER A CA 1
ATOM 3406 C C . SER A 1 419 ? 28.162 -1.653 -2.334 1.00 65.50 419 SER A C 1
ATOM 3408 O O . SER A 1 419 ? 28.149 -2.643 -1.603 1.00 65.50 419 SER A O 1
ATOM 3410 N N . TRP A 1 420 ? 27.237 -0.703 -2.293 1.00 63.34 420 TRP A N 1
ATOM 3411 C CA . TRP A 1 420 ? 26.107 -0.723 -1.382 1.00 63.34 420 TRP A CA 1
ATOM 3412 C C . TRP A 1 420 ? 24.839 -1.002 -2.178 1.00 63.34 420 TRP A C 1
ATOM 3414 O O . TRP A 1 420 ? 24.543 -0.365 -3.190 1.00 63.34 420 TRP A O 1
ATOM 3424 N N . GLY A 1 421 ? 24.076 -1.985 -1.720 1.00 62.12 421 GLY A N 1
ATOM 3425 C CA . GLY A 1 421 ? 22.846 -2.402 -2.369 1.00 62.12 421 GLY A CA 1
ATOM 3426 C C . GLY A 1 421 ? 21.969 -3.209 -1.428 1.00 62.12 421 GLY A C 1
ATOM 3427 O O . GLY A 1 421 ? 22.335 -3.495 -0.290 1.00 62.12 421 GLY A O 1
ATOM 3428 N N . ASP A 1 422 ? 20.788 -3.577 -1.914 1.00 60.44 422 ASP A N 1
ATOM 3429 C CA . ASP A 1 422 ? 19.908 -4.481 -1.183 1.00 60.44 422 ASP A CA 1
ATOM 3430 C C . ASP A 1 422 ? 20.603 -5.842 -0.984 1.00 60.44 422 ASP A C 1
ATOM 3432 O O . ASP A 1 422 ? 21.055 -6.465 -1.953 1.00 60.44 422 ASP A O 1
ATOM 3436 N N . GLN A 1 423 ? 20.642 -6.327 0.261 1.00 57.00 423 GLN A N 1
ATOM 3437 C CA . GLN A 1 423 ? 21.094 -7.673 0.634 1.00 57.00 423 GLN A CA 1
ATOM 3438 C C . GLN A 1 423 ? 20.375 -8.783 -0.158 1.00 57.00 423 GLN A C 1
ATOM 3440 O O . GLN A 1 423 ? 20.889 -9.891 -0.305 1.00 57.00 423 GLN A O 1
ATOM 3445 N N . HIS A 1 424 ? 19.198 -8.488 -0.717 1.00 58.94 424 HIS A N 1
ATOM 3446 C CA . HIS A 1 424 ? 18.419 -9.417 -1.532 1.00 58.94 424 HIS A CA 1
ATOM 3447 C C . HIS A 1 424 ? 18.737 -9.364 -3.035 1.00 58.94 424 HIS A C 1
ATOM 3449 O O . HIS A 1 424 ? 18.153 -10.127 -3.800 1.00 58.94 424 HIS A O 1
ATOM 3455 N N . SER A 1 425 ? 19.666 -8.519 -3.491 1.00 56.06 425 SER A N 1
ATOM 3456 C CA . SER A 1 425 ? 19.910 -8.236 -4.917 1.00 56.06 425 SER A CA 1
ATOM 3457 C C . SER A 1 425 ? 20.455 -9.404 -5.768 1.00 56.06 425 SER A C 1
ATOM 3459 O O . SER A 1 425 ? 20.565 -9.248 -6.985 1.00 56.06 425 SER A O 1
ATOM 3461 N N . ARG A 1 426 ? 20.757 -10.572 -5.170 1.00 54.31 426 ARG A N 1
ATOM 3462 C CA . ARG A 1 426 ? 21.328 -11.782 -5.818 1.00 54.31 426 ARG A CA 1
ATOM 3463 C C . ARG A 1 426 ? 22.581 -11.525 -6.679 1.00 54.31 426 ARG A C 1
ATOM 3465 O O . ARG A 1 426 ? 22.922 -12.336 -7.540 1.00 54.31 426 ARG A O 1
ATOM 3472 N N . VAL A 1 427 ? 23.298 -10.430 -6.439 1.00 55.72 427 VAL A N 1
ATOM 3473 C CA . VAL A 1 427 ? 24.571 -10.134 -7.108 1.00 55.72 427 VAL A CA 1
ATOM 3474 C C . VAL A 1 427 ? 25.687 -10.921 -6.421 1.00 55.72 427 VAL A C 1
ATOM 3476 O O . VAL A 1 427 ? 25.748 -10.973 -5.195 1.00 55.72 427 VAL A O 1
ATOM 3479 N N . GLY A 1 428 ? 26.519 -11.606 -7.207 1.00 50.31 428 GLY A N 1
ATOM 3480 C CA . GLY A 1 428 ? 27.568 -12.490 -6.696 1.00 50.31 428 GLY A CA 1
ATOM 3481 C C . GLY A 1 428 ? 28.866 -11.744 -6.427 1.00 50.31 428 GLY A C 1
ATOM 3482 O O . GLY A 1 428 ? 29.354 -11.739 -5.299 1.00 50.31 428 GLY A O 1
ATOM 3483 N N . LYS A 1 429 ? 29.418 -11.111 -7.465 1.00 54.38 429 LYS A N 1
ATOM 3484 C CA . LYS A 1 429 ? 30.600 -10.249 -7.382 1.00 54.38 429 LYS A CA 1
ATOM 3485 C C . LYS A 1 429 ? 30.396 -9.037 -8.280 1.00 54.38 429 LYS A C 1
ATOM 3487 O O . LYS A 1 429 ? 30.081 -9.187 -9.455 1.00 54.38 429 LYS A O 1
ATOM 3492 N N . GLU A 1 430 ? 30.603 -7.840 -7.756 1.00 55.69 430 GLU A N 1
ATOM 3493 C CA . GLU A 1 430 ? 30.692 -6.641 -8.590 1.00 55.69 430 GLU A CA 1
ATOM 3494 C C . GLU A 1 430 ? 32.165 -6.347 -8.844 1.00 55.69 430 GLU A C 1
ATOM 3496 O O . GLU A 1 430 ? 32.989 -6.403 -7.930 1.00 55.69 430 GLU A O 1
ATOM 3501 N N . ARG A 1 431 ? 32.510 -6.101 -10.107 1.00 56.75 431 ARG A N 1
ATOM 3502 C CA . ARG A 1 431 ? 33.860 -5.696 -10.492 1.00 56.75 431 ARG A CA 1
ATOM 3503 C C . ARG A 1 431 ? 33.800 -4.259 -10.967 1.00 56.75 431 ARG A C 1
ATOM 3505 O O . ARG A 1 431 ? 32.997 -3.919 -11.829 1.00 56.75 431 ARG A O 1
ATOM 3512 N N . ILE A 1 432 ? 34.660 -3.421 -10.414 1.00 55.78 432 ILE A N 1
ATOM 3513 C CA . ILE A 1 432 ? 34.757 -2.028 -10.821 1.00 55.78 432 ILE A CA 1
ATOM 3514 C C . ILE A 1 432 ? 36.103 -1.832 -11.500 1.00 55.78 432 ILE A C 1
ATOM 3516 O O . ILE A 1 432 ? 37.149 -2.118 -10.926 1.00 55.78 432 ILE A O 1
ATOM 3520 N N . GLU A 1 433 ? 36.054 -1.409 -12.759 1.00 61.78 433 GLU A N 1
ATOM 3521 C CA . GLU A 1 433 ? 37.226 -1.042 -13.542 1.00 61.78 433 GLU A CA 1
ATOM 3522 C C . GLU A 1 433 ? 37.254 0.477 -13.693 1.00 61.78 433 GLU A C 1
ATOM 3524 O O . GLU A 1 433 ? 36.264 1.096 -14.079 1.00 61.78 433 GLU A O 1
ATOM 3529 N N . ILE A 1 434 ? 38.386 1.098 -13.382 1.00 57.91 434 ILE A N 1
ATOM 3530 C CA . ILE A 1 434 ? 38.547 2.549 -13.480 1.00 57.91 434 ILE A CA 1
ATOM 3531 C C . ILE A 1 434 ? 39.567 2.820 -14.574 1.00 57.91 434 ILE A C 1
ATOM 3533 O O . ILE A 1 434 ? 40.675 2.287 -14.544 1.00 57.91 434 ILE A O 1
ATOM 3537 N N . LYS A 1 435 ? 39.161 3.600 -15.578 1.00 63.78 435 LYS A N 1
ATOM 3538 C CA . LYS A 1 435 ? 40.040 4.048 -16.658 1.00 63.78 435 LYS A CA 1
ATOM 3539 C C . LYS A 1 435 ? 40.394 5.510 -16.417 1.00 63.78 435 LYS A C 1
ATOM 3541 O O . LYS A 1 435 ? 39.529 6.380 -16.526 1.00 63.78 435 LYS A O 1
ATOM 3546 N N . GLU A 1 436 ? 41.655 5.766 -16.092 1.00 59.44 436 GLU A N 1
ATOM 3547 C CA . GLU A 1 436 ? 42.208 7.119 -16.075 1.00 59.44 436 GLU A CA 1
ATOM 3548 C C . GLU A 1 436 ? 42.448 7.593 -17.511 1.00 59.44 436 GLU A C 1
ATOM 3550 O O . GLU A 1 436 ? 42.992 6.857 -18.336 1.00 59.44 436 GLU A O 1
ATOM 3555 N N . ILE A 1 437 ? 42.032 8.822 -17.818 1.00 57.00 437 ILE A N 1
ATOM 3556 C CA . ILE A 1 437 ? 42.382 9.495 -19.070 1.00 57.00 437 ILE A CA 1
ATOM 3557 C C . ILE A 1 437 ? 42.944 10.860 -18.690 1.00 57.00 437 ILE A C 1
ATOM 3559 O O . ILE A 1 437 ? 42.195 11.771 -18.339 1.00 57.00 437 ILE A O 1
ATOM 3563 N N . SER A 1 438 ? 44.266 11.001 -18.752 1.00 56.72 438 SER A N 1
ATOM 3564 C CA . SER A 1 438 ? 44.916 12.305 -18.676 1.00 56.72 438 SER A CA 1
ATOM 3565 C C . SER A 1 438 ? 44.694 13.052 -19.995 1.00 56.72 438 SER A C 1
ATOM 3567 O O . SER A 1 438 ? 44.732 12.468 -21.084 1.00 56.72 438 SER A O 1
ATOM 3569 N N . ARG A 1 439 ? 44.440 14.365 -19.931 1.00 51.84 439 ARG A N 1
ATOM 3570 C CA . ARG A 1 439 ? 44.422 15.245 -21.113 1.00 51.84 439 ARG A CA 1
ATOM 3571 C C . ARG A 1 439 ? 45.855 15.414 -21.643 1.00 51.84 439 ARG A C 1
ATOM 3573 O O . ARG A 1 439 ? 46.456 16.467 -21.489 1.00 51.84 439 ARG A O 1
ATOM 3580 N N . GLY A 1 440 ? 46.407 14.360 -22.240 1.00 49.28 440 GLY A N 1
ATOM 3581 C CA . GLY A 1 440 ? 47.754 14.351 -22.820 1.00 49.28 440 GLY A CA 1
ATOM 3582 C C . GLY A 1 440 ? 47.835 13.860 -24.268 1.00 49.28 440 GLY A C 1
ATOM 3583 O O . GLY A 1 440 ? 48.811 14.166 -24.941 1.00 49.28 440 GLY A O 1
ATOM 3584 N N . GLU A 1 441 ? 46.823 13.149 -24.784 1.00 44.53 441 GLU A N 1
ATOM 3585 C CA . GLU A 1 441 ? 46.953 12.425 -26.067 1.00 44.53 441 GLU A CA 1
ATOM 3586 C C . GLU A 1 441 ? 45.939 12.805 -27.161 1.00 44.53 441 GLU A C 1
ATOM 3588 O O . GLU A 1 441 ? 45.812 12.106 -28.163 1.00 44.53 441 GLU A O 1
ATOM 3593 N N . ASN A 1 442 ? 45.250 13.944 -27.047 1.00 40.00 442 ASN A N 1
ATOM 3594 C CA . ASN A 1 442 ? 44.425 14.446 -28.152 1.00 40.00 442 ASN A CA 1
ATOM 3595 C C . ASN A 1 442 ? 45.172 15.516 -28.967 1.00 40.00 442 ASN A C 1
ATOM 3597 O O . ASN A 1 442 ? 45.062 16.704 -28.679 1.00 40.00 442 ASN A O 1
ATOM 3601 N N . GLY A 1 443 ? 45.857 15.078 -30.031 1.00 40.47 443 GLY A N 1
ATOM 3602 C CA . GLY A 1 443 ? 45.993 15.860 -31.269 1.00 40.47 443 GLY A CA 1
ATOM 3603 C C . GLY A 1 443 ? 47.325 16.571 -31.536 1.00 40.47 443 GLY A C 1
ATOM 3604 O O . GLY A 1 443 ? 47.370 17.796 -31.569 1.00 40.47 443 GLY A O 1
ATOM 3605 N N . ALA A 1 444 ? 48.368 15.810 -31.871 1.00 35.81 444 ALA A N 1
ATOM 3606 C CA . ALA A 1 444 ? 49.345 16.227 -32.881 1.00 35.81 444 ALA A CA 1
ATOM 3607 C C . ALA A 1 444 ? 49.305 15.193 -34.017 1.00 35.81 444 ALA A C 1
ATOM 3609 O O . ALA A 1 444 ? 50.054 14.218 -34.017 1.00 35.81 444 ALA A O 1
ATOM 3610 N N . GLY A 1 445 ? 48.353 15.378 -34.930 1.00 38.84 445 GLY A N 1
ATOM 3611 C CA . GLY A 1 445 ? 48.190 14.625 -36.170 1.00 38.84 445 GLY A CA 1
ATOM 3612 C C . GLY A 1 445 ? 47.645 15.549 -37.237 1.00 38.84 445 GLY A C 1
ATOM 3613 O O . GLY A 1 445 ? 46.576 16.141 -36.964 1.00 38.84 445 GLY A O 1
#

Sequence (445 aa):
MPNTKTKTMREFYIQYYSKTLLTIGDLEELQQTPLPLWQVDFGDTTVVIQDCVRLEGADKLHAGLEFIVHACATNEEEAKEKSKGVVEFILNLISFSMLCSCDAAKIINVIEIKMDTNISPLQYYIYPFENDFISWSLVKIDTAIFVEVWNNYDKNEHRKRLMRAMSWFRTGLNKKGLDEFISYWVGVEILSKILKGNVDMRVKNELNKGIISEELIKILSLSSNASITNEKDGEWIISDETKDYDVMEKGGQLNIYTKDEQGCKKRITDDWIGAKKVFEDKLQCDDFSKIKRIRNEILHGYEELSNEFVKESEKYIPTIRMGLIACISTILGISDEIFNKVVNKDIRRGGLERWHVVKGNVENLPSDFDEMIINYPKIEVIKSKQIIRGEDRKLNIAYTFKCEFRDADTKFGVEEVESWGDQHSRVGKERIEIKEISRGENGAG

Foldseek 3Di:
DPDPDDQDKWKKKWKKWKFWLEAQDDQVQQLDPPHDWDWDDPDQKIKIKHFDWDDDDNGTFTGGIMIIMIHIDSDDVRRVVVRLVVVLLLVLLQCLLQLIAMGRIDIQKMWIDDPVDPDIDIDGDDDPPRPPFTFDLHRHRPPVSSVLLVVLLVPFPCNVLLSQLSSLLNQLLQDDFPSNLVSLVVSLVSLLQVLQLVVQVVCLVCLVVQHHDPLNCVQVVADPPWGWDDDPPSWIWIDGDPWIWIWHDDPSGIWIWTQDPVGDTDTRDDSRSSLCCLLCPVVVDPCPVVSVVLVCCVPVVVDDPDPVSSVVSNVCSLSSSLSSLSSSCVSSVPDSVSNCVSSPRDNHYRDPPKDKDWDWDKPPQDPDPVSCVVFPKDKAFPDDFRWDQDPVRAIETETEIEIDTPDLPIDIGTDDMDIDDPPSRSHDHYHYHYDYDRPPDPDPD